Protein 2J42 (pdb70)

Sequence (504 aa):
FTINGLMGYYFENDFFNLNIISPTLDGNLTFSKEDINSILGNKIIKSARWIGLIKPSITGEYILSTNSPNCRVELNGEIFNLSLNTSNTVNLIQGNVYDIRIEQLMSENQLLKNYEGIKLYWETSDIIKEIIPSEVLLKPNYSNTNERDTDRDGIPDEWEINGYTVMNQKAVAWDDKFAANGYKKYVSNPFKPCTANDPYTDFEKVSGQIDPSVSMVARDPMISAYPIVGVQMERLVVSKSESTSHSSTNINTVGAEVSASANYSHTWQNTSTVDDTTSINTAESAYINPNIRYYNTGTAPVYNVTPTTTIVIDKQSVATIKGQESLIGDYLNPGGTYPIIGEPPMALNTMLIPINYNQLKSIDNGGTVMLSTSQFTGNFAKYNSNGNLVTDGNNWGPYLGTIKSTTASLTLSLPDQTTQVAVVAPNFSDKTPRLTLEQALVKAFRLEKKNGKFYFHGMEISKIQVFLDRNTNVDFENQLKNTANKDIMNCIIKRNMNILVKVI

Structure (mmCIF, N/CA/C/O backbone):
data_2J42
#
_entry.id   2J42
#
_cell.length_a   104.400
_cell.length_b   104.400
_cell.length_c   153.200
_cell.angle_alpha   90.00
_cell.angle_beta   90.00
_cell.angle_gamma   90.00
#
_symmetry.space_group_name_H-M   'P 43 21 2'
#
loop_
_atom_site.group_PDB
_atom_site.id
_atom_site.type_symbol
_atom_site.label_atom_id
_atom_site.label_alt_id
_atom_site.label_comp_id
_atom_site.label_asym_id
_atom_site.label_entity_id
_atom_site.label_seq_id
_atom_site.pdbx_PDB_ins_code
_atom_site.Cartn_x
_atom_site.Cartn_y
_atom_site.Cartn_z
_atom_site.occupancy
_atom_site.B_iso_or_equiv
_atom_site.auth_seq_id
_atom_site.auth_comp_id
_atom_site.auth_asym_id
_atom_site.auth_atom_id
_atom_site.pdbx_PDB_model_num
ATOM 1 N N . PHE A 1 18 ? 126.158 78.050 20.195 1.00 37.01 18 PHE A N 1
ATOM 2 C CA . PHE A 1 18 ? 127.204 79.072 20.188 1.00 36.68 18 PHE A CA 1
ATOM 3 C C . PHE A 1 18 ? 128.253 78.794 19.120 1.00 39.81 18 PHE A C 1
ATOM 4 O O . PHE A 1 18 ? 129.122 77.940 19.300 1.00 38.97 18 PHE A O 1
ATOM 12 N N . THR A 1 19 ? 128.156 79.522 18.006 1.00 36.14 19 THR A N 1
ATOM 13 C CA . THR A 1 19 ? 129.085 79.388 16.886 1.00 35.68 19 THR A CA 1
ATOM 14 C C . THR A 1 19 ? 130.523 79.321 17.392 1.00 38.30 19 THR A C 1
ATOM 15 O O . THR A 1 19 ? 131.251 78.365 17.117 1.00 37.55 19 THR A O 1
ATOM 19 N N . ILE A 1 20 ? 130.913 80.343 18.148 1.00 33.95 20 ILE A N 1
ATOM 20 C CA . ILE A 1 20 ? 132.244 80.404 18.732 1.00 33.12 20 ILE A CA 1
ATOM 21 C C . ILE A 1 20 ? 132.348 79.415 19.892 1.00 35.33 20 ILE A C 1
ATOM 22 O O . ILE A 1 20 ? 132.411 79.807 21.056 1.00 34.57 20 ILE A O 1
ATOM 27 N N . ASN A 1 21 ? 132.326 78.128 19.562 1.00 31.08 21 ASN A N 1
ATOM 28 C CA . ASN A 1 21 ? 132.409 77.067 20.561 1.00 30.46 21 ASN A CA 1
ATOM 29 C C . ASN A 1 21 ? 133.343 75.970 20.064 1.00 33.16 21 ASN A C 1
ATOM 30 O O . ASN A 1 21 ? 133.049 75.295 19.078 1.00 32.58 21 ASN A O 1
ATOM 35 N N . GLY A 1 22 ? 134.480 75.819 20.733 1.00 29.09 22 GLY A N 1
ATOM 36 C CA . GLY A 1 22 ? 135.476 74.823 20.353 1.00 28.73 22 GLY A CA 1
ATOM 37 C C . GLY A 1 22 ? 136.850 75.226 20.880 1.00 31.90 22 GLY A C 1
ATOM 38 O O . GLY A 1 22 ? 136.955 76.044 21.791 1.00 31.27 22 GLY A O 1
ATOM 39 N N . LEU A 1 23 ? 137.904 74.654 20.303 1.00 28.29 23 LEU A N 1
ATOM 40 C CA . LEU A 1 23 ? 139.269 74.950 20.733 1.00 28.10 23 LEU A CA 1
ATOM 41 C C . LEU A 1 23 ? 140.012 75.854 19.752 1.00 32.96 23 LEU A C 1
ATOM 42 O O . LEU A 1 23 ? 139.916 75.679 18.538 1.00 33.06 23 LEU A O 1
ATOM 47 N N . MET A 1 24 ? 140.756 76.819 20.285 1.00 29.42 24 MET A N 1
ATOM 48 C CA . MET A 1 24 ? 141.517 77.754 19.466 1.00 29.48 24 MET A CA 1
ATOM 49 C C . MET A 1 24 ? 142.858 77.159 19.065 1.00 34.31 24 MET A C 1
ATOM 50 O O . MET A 1 24 ? 143.622 76.703 19.912 1.00 34.18 24 MET A O 1
ATOM 55 N N . GLY A 1 25 ? 143.143 77.181 17.769 1.00 31.27 25 GLY A N 1
ATOM 56 C CA . GLY A 1 25 ? 144.385 76.623 17.259 1.00 31.23 25 GLY A CA 1
ATOM 57 C C . GLY A 1 25 ? 145.408 77.673 16.843 1.00 35.92 25 GLY A C 1
ATOM 58 O O . GLY A 1 25 ? 145.065 78.828 16.597 1.00 35.07 25 GLY A O 1
ATOM 59 N N . TYR A 1 26 ? 146.665 77.252 16.758 1.00 33.54 26 TYR A N 1
ATOM 60 C CA . TYR A 1 26 ? 147.754 78.120 16.336 1.00 33.81 26 TYR A CA 1
ATOM 61 C C . TYR A 1 26 ? 148.735 77.316 15.493 1.00 39.06 26 TYR A C 1
ATOM 62 O O . TYR A 1 26 ? 149.306 76.336 15.967 1.00 38.53 26 TYR A O 1
ATOM 71 N N . TYR A 1 27 ? 148.916 77.722 14.240 1.00 36.71 27 TYR A N 1
ATOM 72 C CA . TYR A 1 27 ? 149.830 77.021 13.344 1.00 36.99 27 TYR A CA 1
ATOM 73 C C . TYR A 1 27 ? 151.053 77.864 12.975 1.00 41.72 27 TYR A C 1
ATOM 74 O O . TYR A 1 27 ? 150.983 79.094 12.939 1.00 41.26 27 TYR A O 1
ATOM 83 N N . PHE A 1 28 ? 152.179 77.191 12.751 1.00 39.06 28 PHE A N 1
ATOM 84 C CA . PHE A 1 28 ? 153.447 77.862 12.471 1.00 39.13 28 PHE A CA 1
ATOM 85 C C . PHE A 1 28 ? 154.198 77.233 11.299 1.00 44.53 28 PHE A C 1
ATOM 86 O O . PHE A 1 28 ? 154.366 76.016 11.245 1.00 43.97 28 PHE A O 1
ATOM 94 N N . GLU A 1 29 ? 154.694 78.069 10.392 1.00 42.73 29 GLU A N 1
ATOM 95 C CA . GLU A 1 29 ? 155.459 77.574 9.253 1.00 43.11 29 GLU A CA 1
ATOM 96 C C . GLU A 1 29 ? 156.826 77.080 9.711 1.00 47.47 29 GLU A C 1
ATOM 97 O O . GLU A 1 29 ? 157.460 76.258 9.047 1.00 46.98 29 GLU A O 1
ATOM 103 N N . ASN A 1 30 ? 157.279 77.601 10.845 1.00 44.25 30 ASN A N 1
ATOM 104 C CA . ASN A 1 30 ? 158.558 77.200 11.410 1.00 44.26 30 ASN A CA 1
ATOM 105 C C . ASN A 1 30 ? 158.366 75.938 12.252 1.00 48.41 30 ASN A C 1
ATOM 106 O O . ASN A 1 30 ? 157.395 75.817 12.998 1.00 47.97 30 ASN A O 1
ATOM 111 N N . ASP A 1 31 ? 159.276 74.984 12.097 1.00 45.32 31 ASP A N 1
ATOM 112 C CA . ASP A 1 31 ? 159.182 73.705 12.795 1.00 45.37 31 ASP A CA 1
ATOM 113 C C . ASP A 1 31 ? 159.148 73.801 14.321 1.00 48.67 31 ASP A C 1
ATOM 114 O O . ASP A 1 31 ? 159.140 72.774 15.003 1.00 48.40 31 ASP A O 1
ATOM 119 N N . PHE A 1 32 ? 159.129 75.016 14.864 1.00 44.39 32 PHE A N 1
ATOM 120 C CA . PHE A 1 32 ? 159.130 75.179 16.316 1.00 43.80 32 PHE A CA 1
ATOM 121 C C . PHE A 1 32 ? 158.452 76.454 16.819 1.00 46.51 32 PHE A C 1
ATOM 122 O O . PHE A 1 32 ? 159.082 77.290 17.466 1.00 45.94 32 PHE A O 1
ATOM 130 N N . PHE A 1 33 ? 157.154 76.569 16.561 1.00 42.54 33 PHE A N 1
ATOM 131 C CA . PHE A 1 33 ? 156.368 77.716 17.011 1.00 42.12 33 PHE A CA 1
ATOM 132 C C . PHE A 1 33 ? 157.018 79.080 16.731 1.00 46.14 33 PHE A C 1
ATOM 133 O O . PHE A 1 33 ? 157.976 79.470 17.397 1.00 45.66 33 PHE A O 1
ATOM 141 N N . ASN A 1 34 ? 156.459 79.810 15.767 1.00 42.60 34 ASN A N 1
ATOM 142 C CA . ASN A 1 34 ? 156.947 81.139 15.399 1.00 42.35 34 ASN A CA 1
ATOM 143 C C . ASN A 1 34 ? 155.824 81.920 14.708 1.00 45.55 34 ASN A C 1
ATOM 144 O O . ASN A 1 34 ? 156.040 83.005 14.164 1.00 44.70 34 ASN A O 1
ATOM 149 N N . LEU A 1 35 ? 154.628 81.337 14.719 1.00 41.85 35 LEU A N 1
ATOM 150 C CA . LEU A 1 35 ? 153.442 81.940 14.115 1.00 41.49 35 LEU A CA 1
ATOM 151 C C . LEU A 1 35 ? 153.346 81.787 12.597 1.00 45.03 35 LEU A C 1
ATOM 152 O O . LEU A 1 35 ? 154.299 81.366 11.938 1.00 44.59 35 LEU A O 1
ATOM 157 N N . ASN A 1 36 ? 152.176 82.122 12.059 1.00 41.48 36 ASN A N 1
ATOM 158 C CA . ASN A 1 36 ? 151.901 82.025 10.630 1.00 41.20 36 ASN A CA 1
ATOM 159 C C . ASN A 1 36 ? 150.403 82.209 10.387 1.00 45.01 36 ASN A C 1
ATOM 160 O O . ASN A 1 36 ? 149.989 82.957 9.499 1.00 44.51 36 ASN A O 1
ATOM 165 N N . ILE A 1 37 ? 149.598 81.509 11.182 1.00 41.44 37 ILE A N 1
ATOM 166 C CA . ILE A 1 37 ? 148.144 81.571 11.076 1.00 40.99 37 ILE A CA 1
ATOM 167 C C . ILE A 1 37 ? 147.486 81.184 12.403 1.00 44.25 37 ILE A C 1
ATOM 168 O O . ILE A 1 37 ? 148.030 80.387 13.166 1.00 43.61 37 ILE A O 1
ATOM 173 N N . ILE A 1 38 ? 146.310 81.745 12.671 1.00 40.63 38 ILE A N 1
ATOM 174 C CA . ILE A 1 38 ? 145.577 81.452 13.899 1.00 40.41 38 ILE A CA 1
ATOM 175 C C . ILE A 1 38 ? 144.086 81.316 13.610 1.00 44.41 38 ILE A C 1
ATOM 176 O O . ILE A 1 38 ? 143.378 82.311 13.469 1.00 43.70 38 ILE A O 1
ATOM 181 N N . SER A 1 39 ? 143.615 80.076 13.530 1.00 41.08 39 SER A N 1
ATOM 182 C CA . SER A 1 39 ? 142.205 79.805 13.272 1.00 40.79 39 SER A CA 1
ATOM 183 C C . SER A 1 39 ? 141.637 78.844 14.311 1.00 44.08 39 SER A C 1
ATOM 184 O O . SER A 1 39 ? 142.311 77.900 14.729 1.00 43.64 39 SER A O 1
ATOM 187 N N . PRO A 1 40 ? 140.403 79.098 14.732 1.00 40.09 40 PRO A N 1
ATOM 188 C CA . PRO A 1 40 ? 139.749 78.264 15.728 1.00 39.25 40 PRO A CA 1
ATOM 189 C C . PRO A 1 40 ? 139.397 76.906 15.133 1.00 41.92 40 PRO A C 1
ATOM 190 O O . PRO A 1 40 ? 139.520 76.699 13.927 1.00 41.43 40 PRO A O 1
ATOM 194 N N . THR A 1 41 ? 138.955 75.988 15.987 1.00 37.47 41 THR A N 1
ATOM 195 C CA . THR A 1 41 ? 138.554 74.657 15.552 1.00 36.83 41 THR A CA 1
ATOM 196 C C . THR A 1 41 ? 137.186 74.315 16.134 1.00 40.19 41 THR A C 1
ATOM 197 O O . THR A 1 41 ? 136.932 74.528 17.320 1.00 39.52 41 THR A O 1
ATOM 201 N N . LEU A 1 42 ? 136.300 73.812 15.281 1.00 36.62 42 LEU A N 1
ATOM 202 C CA . LEU A 1 42 ? 134.936 73.501 15.687 1.00 36.36 42 LEU A CA 1
ATOM 203 C C . LEU A 1 42 ? 134.827 72.508 16.838 1.00 39.82 42 LEU A C 1
ATOM 204 O O . LEU A 1 42 ? 133.911 72.602 17.659 1.00 39.62 42 LEU A O 1
ATOM 209 N N . ASP A 1 43 ? 135.754 71.556 16.906 1.00 35.53 43 ASP A N 1
ATOM 210 C CA . ASP A 1 43 ? 135.706 70.558 17.966 1.00 34.92 43 ASP A CA 1
ATOM 211 C C . ASP A 1 43 ? 136.959 69.689 18.089 1.00 38.18 43 ASP A C 1
ATOM 212 O O . ASP A 1 43 ? 138.068 70.198 18.263 1.00 37.54 43 ASP A O 1
ATOM 217 N N . GLY A 1 44 ? 136.758 68.376 18.007 1.00 34.76 44 GLY A N 1
ATOM 218 C CA . GLY A 1 44 ? 137.846 67.413 18.124 1.00 34.69 44 GLY A CA 1
ATOM 219 C C . GLY A 1 44 ? 138.631 67.279 16.826 1.00 39.61 44 GLY A C 1
ATOM 220 O O . GLY A 1 44 ? 139.713 66.699 16.804 1.00 39.14 44 GLY A O 1
ATOM 221 N N . ASN A 1 45 ? 138.075 67.809 15.743 1.00 37.30 45 ASN A N 1
ATOM 222 C CA . ASN A 1 45 ? 138.752 67.756 14.457 1.00 37.69 45 ASN A CA 1
ATOM 223 C C . ASN A 1 45 ? 139.483 69.063 14.183 1.00 42.89 45 ASN A C 1
ATOM 224 O O . ASN A 1 45 ? 138.937 69.979 13.568 1.00 42.21 45 ASN A O 1
ATOM 229 N N . LEU A 1 46 ? 140.717 69.145 14.666 1.00 40.83 46 LEU A N 1
ATOM 230 C CA . LEU A 1 46 ? 141.542 70.328 14.475 1.00 41.28 46 LEU A CA 1
ATOM 231 C C . LEU A 1 46 ? 142.139 70.324 13.075 1.00 47.56 46 LEU A C 1
ATOM 232 O O . LEU A 1 46 ? 143.355 70.222 12.908 1.00 47.22 46 LEU A O 1
ATOM 237 N N . THR A 1 47 ? 141.275 70.431 12.070 1.00 45.97 47 THR A N 1
ATOM 238 C CA . THR A 1 47 ? 141.718 70.415 10.683 1.00 46.61 47 THR A CA 1
ATOM 239 C C . THR A 1 47 ? 141.791 71.806 10.069 1.00 52.99 47 THR A C 1
ATOM 240 O O . THR A 1 47 ? 141.362 72.796 10.666 1.00 52.72 47 THR A O 1
ATOM 244 N N . PHE A 1 48 ? 142.339 71.860 8.860 1.00 51.32 48 PHE A N 1
ATOM 245 C CA . PHE A 1 48 ? 142.480 73.103 8.114 1.00 51.89 48 PHE A CA 1
ATOM 246 C C . PHE A 1 48 ? 142.647 72.751 6.640 1.00 56.87 48 PHE A C 1
ATOM 247 O O . PHE A 1 48 ? 143.761 72.741 6.113 1.00 56.44 48 PHE A O 1
ATOM 255 N N . SER A 1 49 ? 141.530 72.424 5.996 1.00 54.11 49 SER A N 1
ATOM 256 C CA . SER A 1 49 ? 141.510 72.018 4.592 1.00 54.05 49 SER A CA 1
ATOM 257 C C . SER A 1 49 ? 142.401 72.867 3.690 1.00 58.61 49 SER A C 1
ATOM 258 O O . SER A 1 49 ? 142.539 74.074 3.891 1.00 58.19 49 SER A O 1
ATOM 261 N N . LYS A 1 50 ? 142.989 72.222 2.686 1.00 55.89 50 LYS A N 1
ATOM 262 C CA . LYS A 1 50 ? 143.862 72.907 1.739 1.00 55.90 50 LYS A CA 1
ATOM 263 C C . LYS A 1 50 ? 143.090 73.874 0.847 1.00 59.98 50 LYS A C 1
ATOM 264 O O . LYS A 1 50 ? 143.684 74.648 0.097 1.00 59.35 50 LYS A O 1
ATOM 270 N N . GLU A 1 51 ? 141.764 73.827 0.935 1.00 57.07 51 GLU A N 1
ATOM 271 C CA . GLU A 1 51 ? 140.915 74.715 0.149 1.00 56.92 51 GLU A CA 1
ATOM 272 C C . GLU A 1 51 ? 140.720 76.038 0.884 1.00 60.54 51 GLU A C 1
ATOM 273 O O . GLU A 1 51 ? 139.992 76.917 0.423 1.00 60.06 51 GLU A O 1
ATOM 279 N N . ASP A 1 52 ? 141.383 76.172 2.028 1.00 57.04 52 ASP A N 1
ATOM 280 C CA . ASP A 1 52 ? 141.296 77.383 2.836 1.00 56.70 52 ASP A CA 1
ATOM 281 C C . ASP A 1 52 ? 142.671 78.027 2.975 1.00 60.26 52 ASP A C 1
ATOM 282 O O . ASP A 1 52 ? 142.903 78.828 3.880 1.00 59.89 52 ASP A O 1
ATOM 287 N N . ILE A 1 53 ? 143.581 77.663 2.076 1.00 56.63 53 ILE A N 1
ATOM 288 C CA . ILE A 1 53 ? 144.936 78.204 2.085 1.00 56.17 53 ILE A CA 1
ATOM 289 C C . ILE A 1 53 ? 145.368 78.668 0.698 1.00 59.71 53 ILE A C 1
ATOM 290 O O . ILE A 1 53 ? 146.557 78.844 0.434 1.00 59.24 53 ILE A O 1
ATOM 295 N N . ASN A 1 54 ? 144.395 78.859 -0.187 1.00 56.01 54 ASN A N 1
ATOM 296 C CA . ASN A 1 54 ? 144.678 79.307 -1.544 1.00 55.66 54 ASN A CA 1
ATOM 297 C C . ASN A 1 54 ? 145.018 80.792 -1.564 1.00 59.30 54 ASN A C 1
ATOM 298 O O . ASN A 1 54 ? 144.841 81.464 -2.579 1.00 58.73 54 ASN A O 1
ATOM 303 N N . SER A 1 55 ? 145.511 81.295 -0.436 1.00 55.57 55 SER A N 1
ATOM 304 C CA . SER A 1 55 ? 145.892 82.698 -0.319 1.00 55.21 55 SER A CA 1
ATOM 305 C C . SER A 1 55 ? 147.322 82.811 0.190 1.00 59.27 55 SER A C 1
ATOM 306 O O . SER A 1 55 ? 147.916 83.890 0.179 1.00 58.78 55 SER A O 1
ATOM 309 N N . ILE A 1 56 ? 147.860 81.685 0.647 1.00 56.03 56 ILE A N 1
ATOM 310 C CA . ILE A 1 56 ? 149.222 81.635 1.142 1.00 55.75 56 ILE A CA 1
ATOM 311 C C . ILE A 1 56 ? 150.104 81.052 0.050 1.00 58.84 56 ILE A C 1
ATOM 312 O O . ILE A 1 56 ? 149.761 80.044 -0.577 1.00 58.17 56 ILE A O 1
ATOM 317 N N . LEU A 1 57 ? 151.252 81.688 -0.164 1.00 54.91 57 LEU A N 1
ATOM 318 C CA . LEU A 1 57 ? 152.212 81.240 -1.171 1.00 54.64 57 LEU A CA 1
ATOM 319 C C . LEU A 1 57 ? 152.600 79.756 -0.987 1.00 58.52 57 LEU A C 1
ATOM 320 O O . LEU A 1 57 ? 151.769 78.948 -0.581 1.00 57.95 57 LEU A O 1
ATOM 325 N N . GLY A 1 58 ? 153.849 79.405 -1.275 1.00 55.21 58 GLY A N 1
ATOM 326 C CA . GLY A 1 58 ? 154.309 78.023 -1.109 1.00 55.16 58 GLY A CA 1
ATOM 327 C C . GLY A 1 58 ? 154.079 77.583 0.356 1.00 59.06 58 GLY A C 1
ATOM 328 O O . GLY A 1 58 ? 153.800 76.404 0.657 1.00 58.71 58 GLY A O 1
ATOM 329 N N . ASN A 1 59 ? 154.245 78.546 1.273 1.00 55.24 59 ASN A N 1
ATOM 330 C CA . ASN A 1 59 ? 154.210 78.200 2.682 1.00 54.85 59 ASN A CA 1
ATOM 331 C C . ASN A 1 59 ? 152.874 77.687 3.201 1.00 58.09 59 ASN A C 1
ATOM 332 O O . ASN A 1 59 ? 152.426 78.053 4.286 1.00 57.69 59 ASN A O 1
ATOM 337 N N . LYS A 1 60 ? 152.258 76.797 2.424 1.00 54.31 60 LYS A N 1
ATOM 338 C CA . LYS A 1 60 ? 151.006 76.150 2.831 1.00 53.80 60 LYS A CA 1
ATOM 339 C C . LYS A 1 60 ? 151.357 74.919 3.664 1.00 56.77 60 LYS A C 1
ATOM 340 O O . LYS A 1 60 ? 150.626 74.537 4.576 1.00 56.38 60 LYS A O 1
ATOM 346 N N . ILE A 1 61 ? 152.494 74.312 3.337 1.00 52.72 61 ILE A N 1
ATOM 347 C CA . ILE A 1 61 ? 152.959 73.130 4.042 1.00 52.00 61 ILE A CA 1
ATOM 348 C C . ILE A 1 61 ? 153.164 73.409 5.521 1.00 54.22 61 ILE A C 1
ATOM 349 O O . ILE A 1 61 ? 154.298 73.505 5.989 1.00 53.79 61 ILE A O 1
ATOM 354 N N . ILE A 1 62 ? 152.061 73.535 6.250 1.00 49.71 62 ILE A N 1
ATOM 355 C CA . ILE A 1 62 ? 152.107 73.784 7.685 1.00 48.95 62 ILE A CA 1
ATOM 356 C C . ILE A 1 62 ? 153.031 72.777 8.362 1.00 51.70 62 ILE A C 1
ATOM 357 O O . ILE A 1 62 ? 152.991 71.583 8.061 1.00 51.25 62 ILE A O 1
ATOM 362 N N . LYS A 1 63 ? 153.841 73.261 9.300 1.00 47.15 63 LYS A N 1
ATOM 363 C CA . LYS A 1 63 ? 154.800 72.409 10.000 1.00 46.38 63 LYS A CA 1
ATOM 364 C C . LYS A 1 63 ? 154.355 71.958 11.392 1.00 48.36 63 LYS A C 1
ATOM 365 O O . LYS A 1 63 ? 154.130 70.769 11.621 1.00 47.80 63 LYS A O 1
ATOM 371 N N . SER A 1 64 ? 154.260 72.903 12.322 1.00 43.29 64 SER A N 1
ATOM 372 C CA . SER A 1 64 ? 153.859 72.591 13.688 1.00 42.20 64 SER A CA 1
ATOM 373 C C . SER A 1 64 ? 152.489 73.170 14.016 1.00 44.28 64 SER A C 1
ATOM 374 O O . SER A 1 64 ? 151.785 73.658 13.133 1.00 43.99 64 SER A O 1
ATOM 377 N N . ALA A 1 65 ? 152.111 73.100 15.288 1.00 39.48 65 ALA A N 1
ATOM 378 C CA . ALA A 1 65 ? 150.821 73.606 15.740 1.00 38.70 65 ALA A CA 1
ATOM 379 C C . ALA A 1 65 ? 150.728 73.566 17.263 1.00 41.17 65 ALA A C 1
ATOM 380 O O . ALA A 1 65 ? 151.533 72.915 17.924 1.00 40.61 65 ALA A O 1
ATOM 382 N N . ARG A 1 66 ? 149.741 74.262 17.817 1.00 37.30 66 ARG A N 1
ATOM 383 C CA . ARG A 1 66 ? 149.553 74.296 19.264 1.00 36.88 66 ARG A CA 1
ATOM 384 C C . ARG A 1 66 ? 148.144 74.747 19.632 1.00 40.78 66 ARG A C 1
ATOM 385 O O . ARG A 1 66 ? 147.854 75.943 19.648 1.00 40.57 66 ARG A O 1
ATOM 393 N N . TRP A 1 67 ? 147.273 73.788 19.935 1.00 36.98 67 TRP A N 1
ATOM 394 C CA . TRP A 1 67 ? 145.896 74.101 20.296 1.00 36.60 67 TRP A CA 1
ATOM 395 C C . TRP A 1 67 ? 145.679 74.200 21.797 1.00 39.02 67 TRP A C 1
ATOM 396 O O . TRP A 1 67 ? 145.844 73.228 22.531 1.00 38.35 67 TRP A O 1
ATOM 407 N N . ILE A 1 68 ? 145.290 75.390 22.237 1.00 34.64 68 ILE A N 1
ATOM 408 C CA . ILE A 1 68 ? 145.023 75.652 23.642 1.00 33.75 68 ILE A CA 1
ATOM 409 C C . ILE A 1 68 ? 143.535 75.922 23.802 1.00 36.08 68 ILE A C 1
ATOM 410 O O . ILE A 1 68 ? 142.829 76.142 22.822 1.00 35.52 68 ILE A O 1
ATOM 415 N N . GLY A 1 69 ? 143.056 75.883 25.038 1.00 31.80 69 GLY A N 1
ATOM 416 C CA . GLY A 1 69 ? 141.646 76.125 25.303 1.00 31.10 69 GLY A CA 1
ATOM 417 C C . GLY A 1 69 ? 141.226 75.474 26.609 1.00 33.61 69 GLY A C 1
ATOM 418 O O . GLY A 1 69 ? 142.069 75.104 27.425 1.00 32.97 69 GLY A O 1
ATOM 419 N N . LEU A 1 70 ? 139.918 75.336 26.800 1.00 29.56 70 LEU A N 1
ATOM 420 C CA . LEU A 1 70 ? 139.382 74.724 28.010 1.00 29.09 70 LEU A CA 1
ATOM 421 C C . LEU A 1 70 ? 138.656 73.423 27.684 1.00 32.94 70 LEU A C 1
ATOM 422 O O . LEU A 1 70 ? 138.667 72.959 26.543 1.00 32.12 70 LEU A O 1
ATOM 427 N N . ILE A 1 71 ? 138.019 72.847 28.697 1.00 30.06 71 ILE A N 1
ATOM 428 C CA . ILE A 1 71 ? 137.266 71.611 28.527 1.00 29.68 71 ILE A CA 1
ATOM 429 C C . ILE A 1 71 ? 136.373 71.368 29.730 1.00 32.58 71 ILE A C 1
ATOM 430 O O . ILE A 1 71 ? 136.835 71.405 30.869 1.00 31.97 71 ILE A O 1
ATOM 435 N N . LYS A 1 72 ? 135.096 71.112 29.467 1.00 28.62 72 LYS A N 1
ATOM 436 C CA . LYS A 1 72 ? 134.127 70.861 30.525 1.00 28.49 72 LYS A CA 1
ATOM 437 C C . LYS A 1 72 ? 133.299 69.621 30.211 1.00 33.40 72 LYS A C 1
ATOM 438 O O . LYS A 1 72 ? 132.298 69.705 29.501 1.00 32.95 72 LYS A O 1
ATOM 444 N N . PRO A 1 73 ? 133.696 68.479 30.762 1.00 30.68 73 PRO A N 1
ATOM 445 C CA . PRO A 1 73 ? 132.971 67.234 30.545 1.00 30.39 73 PRO A CA 1
ATOM 446 C C . PRO A 1 73 ? 131.516 67.359 30.981 1.00 34.35 73 PRO A C 1
ATOM 447 O O . PRO A 1 73 ? 131.042 68.449 31.298 1.00 33.99 73 PRO A O 1
ATOM 451 N N . SER A 1 74 ? 130.804 66.237 30.998 1.00 30.85 74 SER A N 1
ATOM 452 C CA . SER A 1 74 ? 129.408 66.234 31.413 1.00 30.53 74 SER A CA 1
ATOM 453 C C . SER A 1 74 ? 129.171 65.176 32.483 1.00 34.34 74 SER A C 1
ATOM 454 O O . SER A 1 74 ? 128.033 64.936 32.891 1.00 34.34 74 SER A O 1
ATOM 457 N N . ILE A 1 75 ? 130.255 64.547 32.930 1.00 30.54 75 ILE A N 1
ATOM 458 C CA . ILE A 1 75 ? 130.176 63.509 33.949 1.00 30.02 75 ILE A CA 1
ATOM 459 C C . ILE A 1 75 ? 131.561 63.074 34.421 1.00 32.17 75 ILE A C 1
ATOM 460 O O . ILE A 1 75 ? 132.443 62.791 33.611 1.00 31.38 75 ILE A O 1
ATOM 465 N N . THR A 1 76 ? 131.741 63.017 35.738 1.00 28.02 76 THR A N 1
ATOM 466 C CA . THR A 1 76 ? 133.020 62.626 36.324 1.00 27.64 76 THR A CA 1
ATOM 467 C C . THR A 1 76 ? 133.441 61.243 35.846 1.00 30.81 76 THR A C 1
ATOM 468 O O . THR A 1 76 ? 132.824 60.245 36.214 1.00 30.64 76 THR A O 1
ATOM 472 N N . GLY A 1 77 ? 134.496 61.177 35.040 1.00 26.55 77 GLY A N 1
ATOM 473 C CA . GLY A 1 77 ? 134.966 59.892 34.531 1.00 26.12 77 GLY A CA 1
ATOM 474 C C . GLY A 1 77 ? 136.425 59.912 34.086 1.00 29.27 77 GLY A C 1
ATOM 475 O O . GLY A 1 77 ? 137.010 60.975 33.887 1.00 29.00 77 GLY A O 1
ATOM 476 N N . GLU A 1 78 ? 137.004 58.725 33.921 1.00 25.08 78 GLU A N 1
ATOM 477 C CA . GLU A 1 78 ? 138.391 58.597 33.486 1.00 24.52 78 GLU A CA 1
ATOM 478 C C . GLU A 1 78 ? 138.486 58.703 31.967 1.00 28.18 78 GLU A C 1
ATOM 479 O O . GLU A 1 78 ? 138.173 57.755 31.251 1.00 27.89 78 GLU A O 1
ATOM 485 N N . TYR A 1 79 ? 138.916 59.865 31.486 1.00 24.49 79 TYR A N 1
ATOM 486 C CA . TYR A 1 79 ? 139.025 60.111 30.054 1.00 24.11 79 TYR A CA 1
ATOM 487 C C . TYR A 1 79 ? 140.428 59.822 29.524 1.00 28.15 79 TYR A C 1
ATOM 488 O O . TYR A 1 79 ? 141.419 60.018 30.227 1.00 27.74 79 TYR A O 1
ATOM 497 N N . ILE A 1 80 ? 140.503 59.390 28.267 1.00 24.81 80 ILE A N 1
ATOM 498 C CA . ILE A 1 80 ? 141.781 59.114 27.614 1.00 24.36 80 ILE A CA 1
ATOM 499 C C . ILE A 1 80 ? 141.890 59.901 26.310 1.00 27.71 80 ILE A C 1
ATOM 500 O O . ILE A 1 80 ? 141.182 59.613 25.342 1.00 26.85 80 ILE A O 1
ATOM 505 N N . LEU A 1 81 ? 142.776 60.892 26.280 1.00 24.23 81 LEU A N 1
ATOM 506 C CA . LEU A 1 81 ? 142.962 61.705 25.083 1.00 24.07 81 LEU A CA 1
ATOM 507 C C . LEU A 1 81 ? 143.969 61.061 24.133 1.00 27.70 81 LEU A C 1
ATOM 508 O O . LEU A 1 81 ? 145.030 60.609 24.558 1.00 26.92 81 LEU A O 1
ATOM 513 N N . SER A 1 82 ? 143.622 61.001 22.851 1.00 24.55 82 SER A N 1
ATOM 514 C CA . SER A 1 82 ? 144.498 60.404 21.851 1.00 24.36 82 SER A CA 1
ATOM 515 C C . SER A 1 82 ? 144.223 60.955 20.454 1.00 28.34 82 SER A C 1
ATOM 516 O O . SER A 1 82 ? 143.199 61.598 20.219 1.00 28.02 82 SER A O 1
ATOM 519 N N . THR A 1 83 ? 145.149 60.698 19.536 1.00 24.91 83 THR A N 1
ATOM 520 C CA . THR A 1 83 ? 145.014 61.125 18.144 1.00 24.90 83 THR A CA 1
ATOM 521 C C . THR A 1 83 ? 145.607 60.043 17.252 1.00 29.96 83 THR A C 1
ATOM 522 O O . THR A 1 83 ? 146.391 59.216 17.722 1.00 29.49 83 THR A O 1
ATOM 526 N N . ASN A 1 84 ? 145.210 60.037 15.981 1.00 27.10 84 ASN A N 1
ATOM 527 C CA . ASN A 1 84 ? 145.690 59.050 15.014 1.00 27.00 84 ASN A CA 1
ATOM 528 C C . ASN A 1 84 ? 147.193 58.869 15.160 1.00 30.54 84 ASN A C 1
ATOM 529 O O . ASN A 1 84 ? 147.654 57.934 15.813 1.00 30.17 84 ASN A O 1
ATOM 534 N N . SER A 1 85 ? 147.950 59.799 14.599 1.00 26.85 85 SER A N 1
ATOM 535 C CA . SER A 1 85 ? 149.393 59.762 14.744 1.00 26.69 85 SER A CA 1
ATOM 536 C C . SER A 1 85 ? 150.068 61.143 14.804 1.00 30.77 85 SER A C 1
ATOM 537 O O . SER A 1 85 ? 149.620 62.013 15.556 1.00 30.34 85 SER A O 1
ATOM 540 N N . PRO A 1 86 ? 151.214 61.294 14.148 1.00 27.53 86 PRO A N 1
ATOM 541 C CA . PRO A 1 86 ? 152.026 62.495 14.221 1.00 26.86 86 PRO A CA 1
ATOM 542 C C . PRO A 1 86 ? 152.417 62.757 15.674 1.00 29.02 86 PRO A C 1
ATOM 543 O O . PRO A 1 86 ? 151.603 62.617 16.587 1.00 28.57 86 PRO A O 1
ATOM 547 N N . ASN A 1 87 ? 153.665 63.151 15.880 1.00 24.19 87 ASN A N 1
ATOM 548 C CA . ASN A 1 87 ? 154.170 63.440 17.216 1.00 23.34 87 ASN A CA 1
ATOM 549 C C . ASN A 1 87 ? 153.425 64.604 17.860 1.00 26.51 87 ASN A C 1
ATOM 550 O O . ASN A 1 87 ? 153.360 65.694 17.295 1.00 25.52 87 ASN A O 1
ATOM 555 N N . CYS A 1 88 ? 152.884 64.377 19.055 1.00 23.23 88 CYS A N 1
ATOM 556 C CA . CYS A 1 88 ? 152.140 65.417 19.765 1.00 22.66 88 CYS A CA 1
ATOM 557 C C . CYS A 1 88 ? 152.094 65.162 21.270 1.00 26.21 88 CYS A C 1
ATOM 558 O O . CYS A 1 88 ? 152.145 64.014 21.713 1.00 25.69 88 CYS 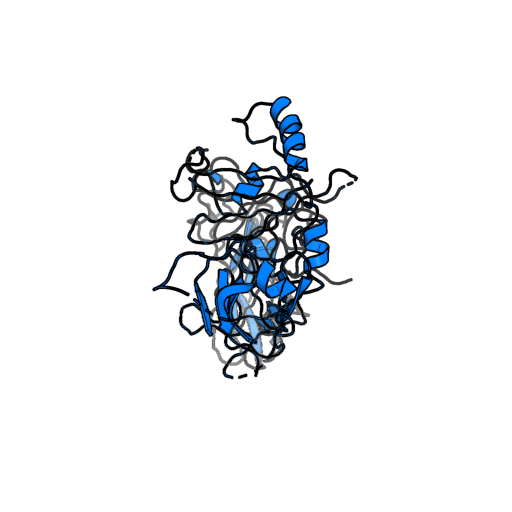A O 1
ATOM 561 N N . ARG A 1 89 ? 151.971 66.235 22.048 1.00 22.87 89 ARG A N 1
ATOM 562 C CA . ARG A 1 89 ? 151.892 66.130 23.502 1.00 22.76 89 ARG A CA 1
ATOM 563 C C . ARG A 1 89 ? 150.614 66.789 24.014 1.00 25.61 89 ARG A C 1
ATOM 564 O O . ARG A 1 89 ? 149.970 67.547 23.291 1.00 24.81 89 ARG A O 1
ATOM 572 N N . VAL A 1 90 ? 150.234 66.481 25.250 1.00 22.23 90 VAL A N 1
ATOM 573 C CA . VAL A 1 90 ? 149.037 67.065 25.849 1.00 22.11 90 VAL A CA 1
ATOM 574 C C . VAL A 1 90 ? 149.288 67.490 27.292 1.00 26.17 90 VAL A C 1
ATOM 575 O O . VAL A 1 90 ? 149.919 66.764 28.062 1.00 25.89 90 VAL A O 1
ATOM 579 N N . GLU A 1 91 ? 148.802 68.675 27.649 1.00 22.65 91 GLU A N 1
ATOM 580 C CA . GLU A 1 91 ? 148.974 69.200 29.001 1.00 22.48 91 GLU A CA 1
ATOM 581 C C . GLU A 1 91 ? 147.627 69.353 29.702 1.00 26.80 91 GLU A C 1
ATOM 582 O O . GLU A 1 91 ? 147.124 70.466 29.861 1.00 26.23 91 GLU A O 1
ATOM 588 N N . LEU A 1 92 ? 147.055 68.230 30.126 1.00 23.76 92 LEU A N 1
ATOM 589 C CA . LEU A 1 92 ? 145.756 68.229 30.788 1.00 23.82 92 LEU A CA 1
ATOM 590 C C . LEU A 1 92 ? 145.824 68.447 32.296 1.00 28.78 92 LEU A C 1
ATOM 591 O O . LEU A 1 92 ? 145.247 67.687 33.073 1.00 28.44 92 LEU A O 1
ATOM 596 N N . ASN A 1 93 ? 146.503 69.513 32.698 1.00 26.00 93 ASN A N 1
ATOM 597 C CA . ASN A 1 93 ? 146.614 69.863 34.107 1.00 26.24 93 ASN A CA 1
ATOM 598 C C . ASN A 1 93 ? 147.245 68.763 34.956 1.00 29.92 93 ASN A C 1
ATOM 599 O O . ASN A 1 93 ? 146.558 68.095 35.730 1.00 29.32 93 ASN A O 1
ATOM 604 N N . GLY A 1 94 ? 148.555 68.589 34.810 1.00 26.29 94 GLY A N 1
ATOM 605 C CA . GLY A 1 94 ? 149.292 67.610 35.601 1.00 26.26 94 GLY A CA 1
ATOM 606 C C . GLY A 1 94 ? 149.936 66.476 34.804 1.00 30.61 94 GLY A C 1
ATOM 607 O O . GLY A 1 94 ? 150.865 65.830 35.288 1.00 30.09 94 GLY A O 1
ATOM 608 N N . GLU A 1 95 ? 149.438 66.216 33.599 1.00 27.60 95 GLU A N 1
ATOM 609 C CA . GLU A 1 95 ? 149.967 65.113 32.805 1.00 27.38 95 GLU A CA 1
ATOM 610 C C . GLU A 1 95 ? 150.307 65.438 31.355 1.00 31.66 95 GLU A C 1
ATOM 611 O O . GLU A 1 95 ? 149.691 66.303 30.734 1.00 30.96 95 GLU A O 1
ATOM 617 N N . ILE A 1 96 ? 151.284 64.711 30.821 1.00 28.92 96 ILE A N 1
ATOM 618 C CA . ILE A 1 96 ? 151.694 64.830 29.426 1.00 29.03 96 ILE A CA 1
ATOM 619 C C . ILE A 1 96 ? 151.134 63.624 28.698 1.00 33.09 96 ILE A C 1
ATOM 620 O O . ILE A 1 96 ? 150.992 62.560 29.296 1.00 32.87 96 ILE A O 1
ATOM 625 N N . PHE A 1 97 ? 150.808 63.770 27.418 1.00 29.89 97 PHE A N 1
ATOM 626 C CA . PHE A 1 97 ? 150.204 62.660 26.686 1.00 29.91 97 PHE A CA 1
ATOM 627 C C . PHE A 1 97 ? 150.297 62.754 25.163 1.00 33.42 97 PHE A C 1
ATOM 628 O O . PHE A 1 97 ? 151.163 63.431 24.605 1.00 32.82 97 PHE A O 1
ATOM 636 N N . ASN A 1 98 ? 149.398 62.022 24.510 1.00 29.50 98 ASN A N 1
ATOM 637 C CA . ASN A 1 98 ? 149.282 61.989 23.060 1.00 29.24 98 ASN A CA 1
ATOM 638 C C . ASN A 1 98 ? 150.230 61.079 22.287 1.00 33.31 98 ASN A C 1
ATOM 639 O O . ASN A 1 98 ? 150.057 59.864 22.280 1.00 33.07 98 ASN A O 1
ATOM 644 N N . LEU A 1 99 ? 151.216 61.663 21.615 1.00 30.02 99 LEU A N 1
ATOM 645 C CA . LEU A 1 99 ? 152.129 60.866 20.801 1.00 29.64 99 LEU A CA 1
ATOM 646 C C . LEU A 1 99 ? 151.325 60.041 19.796 1.00 32.24 99 LEU A C 1
ATOM 647 O O . LEU A 1 99 ? 150.971 60.536 18.730 1.00 31.49 99 LEU A O 1
ATOM 652 N N . SER A 1 100 ? 151.007 58.799 20.150 1.00 28.30 100 SER A N 1
ATOM 653 C CA . SER A 1 100 ? 150.213 57.940 19.269 1.00 27.82 100 SER A CA 1
ATOM 654 C C . SER A 1 100 ? 149.655 56.717 19.995 1.00 31.15 100 SER A C 1
ATOM 655 O O . SER A 1 100 ? 148.691 56.097 19.545 1.00 30.48 100 SER A O 1
ATOM 658 N N . LEU A 1 101 ? 150.286 56.371 21.111 1.00 27.79 101 LEU A N 1
ATOM 659 C CA . LEU A 1 101 ? 149.920 55.197 21.899 1.00 27.56 101 LEU A CA 1
ATOM 660 C C . LEU A 1 101 ? 148.434 54.999 22.172 1.00 31.49 101 LEU A C 1
ATOM 661 O O . LEU A 1 101 ? 147.670 55.955 22.293 1.00 30.91 101 LEU A O 1
ATOM 666 N N . ASN A 1 102 ? 148.055 53.729 22.303 1.00 28.53 102 ASN A N 1
ATOM 667 C CA . ASN A 1 102 ? 146.676 53.310 22.547 1.00 28.43 102 ASN A CA 1
ATOM 668 C C . ASN A 1 102 ? 146.413 53.093 24.036 1.00 32.24 102 ASN A C 1
ATOM 669 O O . ASN A 1 102 ? 145.270 52.928 24.461 1.00 31.82 102 ASN A O 1
ATOM 674 N N . THR A 1 103 ? 147.478 53.081 24.829 1.00 28.89 103 THR A N 1
ATOM 675 C CA . THR A 1 103 ? 147.350 52.856 26.264 1.00 28.77 103 THR A CA 1
ATOM 676 C C . THR A 1 103 ? 147.107 54.141 27.057 1.00 32.63 103 THR A C 1
ATOM 677 O O . THR A 1 103 ? 146.002 54.374 27.550 1.00 31.93 103 THR A O 1
ATOM 681 N N . SER A 1 104 ? 148.144 54.965 27.182 1.00 29.10 104 SER A N 1
ATOM 682 C CA . SER A 1 104 ? 148.047 56.217 27.929 1.00 28.74 104 SER A CA 1
ATOM 683 C C . SER A 1 104 ? 147.974 55.946 29.433 1.00 32.55 104 SER A C 1
ATOM 684 O O . SER A 1 104 ? 147.898 54.793 29.859 1.00 32.03 104 SER A O 1
ATOM 687 N N . ASN A 1 105 ? 148.016 57.012 30.227 1.00 28.91 105 ASN A N 1
ATOM 688 C CA . ASN A 1 105 ? 147.959 56.901 31.683 1.00 28.56 105 ASN A CA 1
ATOM 689 C C . ASN A 1 105 ? 146.667 57.515 32.208 1.00 31.23 105 ASN A C 1
ATOM 690 O O . ASN A 1 105 ? 146.504 57.726 33.411 1.00 30.97 105 ASN A O 1
ATOM 695 N N . THR A 1 106 ? 145.745 57.789 31.287 1.00 26.49 106 THR A N 1
ATOM 696 C CA . THR A 1 106 ? 144.441 58.348 31.622 1.00 25.39 106 THR A CA 1
ATOM 697 C C . THR A 1 106 ? 144.511 59.716 32.294 1.00 28.48 106 THR A C 1
ATOM 698 O O . THR A 1 106 ? 145.575 60.333 32.372 1.00 27.89 106 THR A O 1
ATOM 702 N N . VAL A 1 107 ? 143.363 60.184 32.773 1.00 24.49 107 VAL A N 1
ATOM 703 C CA . VAL A 1 107 ? 143.271 61.473 33.450 1.00 23.94 107 VAL A CA 1
ATOM 704 C C . VAL A 1 107 ? 141.833 61.751 33.885 1.00 26.78 107 VAL A C 1
ATOM 705 O O . VAL A 1 107 ? 140.910 61.728 33.075 1.00 26.31 107 VAL A O 1
ATOM 709 N N . ASN A 1 108 ? 141.655 61.989 35.179 1.00 22.76 108 ASN A N 1
ATOM 710 C CA . ASN A 1 108 ? 140.336 62.234 35.750 1.00 22.22 108 ASN A CA 1
ATOM 711 C C . ASN A 1 108 ? 139.776 63.607 35.387 1.00 25.00 108 ASN A C 1
ATOM 712 O O . ASN A 1 108 ? 140.471 64.621 35.467 1.00 24.65 108 ASN A O 1
ATOM 717 N N . LEU A 1 109 ? 138.511 63.626 34.984 1.00 20.61 109 LEU A N 1
ATOM 718 C CA . LEU A 1 109 ? 137.831 64.862 34.631 1.00 19.92 109 LEU A CA 1
ATOM 719 C C . LEU A 1 109 ? 136.431 64.809 35.219 1.00 22.62 109 LEU A C 1
ATOM 720 O O . LEU A 1 109 ? 135.788 63.759 35.208 1.00 22.03 109 LEU A O 1
ATOM 725 N N . ILE A 1 110 ? 135.993 65.921 35.798 1.00 18.82 110 ILE A N 1
ATOM 726 C CA . ILE A 1 110 ? 134.706 65.967 36.475 1.00 18.25 110 ILE A CA 1
ATOM 727 C C . ILE A 1 110 ? 133.715 66.933 35.842 1.00 22.45 110 ILE A C 1
ATOM 728 O O . ILE A 1 110 ? 134.103 67.929 35.241 1.00 22.05 110 ILE A O 1
ATOM 733 N N . GLN A 1 111 ? 132.430 66.638 36.000 1.00 19.52 111 GLN A N 1
ATOM 734 C CA . GLN A 1 111 ? 131.379 67.497 35.466 1.00 19.31 111 GLN A CA 1
ATOM 735 C C . GLN A 1 111 ? 131.329 68.781 36.274 1.00 23.53 111 GLN A C 1
ATOM 736 O O . GLN A 1 111 ? 131.363 68.752 37.505 1.00 22.94 111 GLN A O 1
ATOM 742 N N . GLY A 1 112 ? 131.230 69.904 35.576 1.00 20.69 112 GLY A N 1
ATOM 743 C CA . GLY A 1 112 ? 131.154 71.199 36.240 1.00 20.91 112 GLY A CA 1
ATOM 744 C C . GLY A 1 112 ? 132.525 71.846 36.351 1.00 25.51 112 GLY A C 1
ATOM 745 O O . GLY A 1 112 ? 132.638 73.013 36.716 1.00 25.24 112 GLY A O 1
ATOM 746 N N . ASN A 1 113 ? 133.560 71.077 36.026 1.00 22.39 113 ASN A N 1
ATOM 747 C CA . ASN A 1 113 ? 134.929 71.572 36.076 1.00 22.27 113 ASN A CA 1
ATOM 748 C C . ASN A 1 113 ? 135.515 71.692 34.669 1.00 27.16 113 ASN A C 1
ATOM 749 O O . ASN A 1 113 ? 135.333 70.809 33.833 1.00 26.46 113 ASN A O 1
ATOM 754 N N . VAL A 1 114 ? 136.200 72.802 34.412 1.00 24.64 114 VAL A N 1
ATOM 755 C CA . VAL A 1 114 ? 136.845 73.038 33.126 1.00 24.69 114 VAL A CA 1
ATOM 756 C C . VAL A 1 114 ? 138.363 72.932 33.315 1.00 28.30 114 VAL A C 1
ATOM 757 O O . VAL A 1 114 ? 138.866 73.118 34.424 1.00 27.72 114 VAL A O 1
ATOM 761 N N . TYR A 1 115 ? 139.092 72.618 32.247 1.00 25.07 115 TYR A N 1
ATOM 762 C CA . TYR A 1 115 ? 140.540 72.457 32.362 1.00 24.96 115 TYR A CA 1
ATOM 763 C C . TYR A 1 115 ? 141.351 73.025 31.197 1.00 28.14 115 TYR A C 1
ATOM 764 O O . TYR A 1 115 ? 141.330 72.470 30.101 1.00 27.73 115 TYR A O 1
ATOM 773 N N . ASP A 1 116 ? 142.092 74.104 31.452 1.00 24.23 116 ASP A N 1
ATOM 774 C CA . ASP A 1 116 ? 142.967 74.708 30.448 1.00 23.72 116 ASP A CA 1
ATOM 775 C C . ASP A 1 116 ? 143.790 73.596 29.803 1.00 27.34 116 ASP A C 1
ATOM 776 O O . ASP A 1 116 ? 144.358 72.755 30.500 1.00 27.00 116 ASP A O 1
ATOM 781 N N . ILE A 1 117 ? 143.789 73.554 28.474 1.00 23.85 117 ILE A N 1
ATOM 782 C CA . ILE A 1 117 ? 144.469 72.490 27.738 1.00 23.39 117 ILE A CA 1
ATOM 783 C C . ILE A 1 117 ? 145.810 72.893 27.141 1.00 26.37 117 ILE A C 1
ATOM 784 O O . ILE A 1 117 ? 146.533 73.723 27.689 1.00 25.80 117 ILE A O 1
ATOM 789 N N . ARG A 1 118 ? 146.099 72.290 25.990 1.00 22.64 118 ARG A N 1
ATOM 790 C CA . ARG A 1 118 ? 147.311 72.517 25.205 1.00 22.48 118 ARG A CA 1
ATOM 791 C C . ARG A 1 118 ? 147.538 71.268 24.363 1.00 25.92 118 ARG A C 1
ATOM 792 O O . ARG A 1 118 ? 147.155 70.171 24.768 1.00 25.36 118 ARG A O 1
ATOM 800 N N . ILE A 1 119 ? 148.162 71.433 23.201 1.00 22.36 119 ILE A N 1
ATOM 801 C CA . ILE A 1 119 ? 148.441 70.309 22.311 1.00 21.98 119 ILE A CA 1
ATOM 802 C C . ILE A 1 119 ? 149.579 70.637 21.345 1.00 26.76 119 ILE A C 1
ATOM 803 O O . ILE A 1 119 ? 149.355 71.177 20.261 1.00 26.52 119 ILE A O 1
ATOM 808 N N . GLU A 1 120 ? 150.805 70.316 21.754 1.00 23.95 120 GLU A N 1
ATOM 809 C CA . GLU A 1 120 ? 151.983 70.568 20.933 1.00 23.92 120 GLU A CA 1
ATOM 810 C C . GLU A 1 120 ? 152.036 69.580 19.783 1.00 28.85 120 GLU A C 1
ATOM 811 O O . GLU A 1 120 ? 151.589 68.440 19.913 1.00 28.43 120 GLU A O 1
ATOM 817 N N . GLN A 1 121 ? 152.598 70.022 18.665 1.00 26.31 121 GLN A N 1
ATOM 818 C CA . GLN A 1 121 ? 152.756 69.184 17.484 1.00 26.47 121 GLN A CA 1
ATOM 819 C C . GLN A 1 121 ? 154.095 69.547 16.861 1.00 32.13 121 GLN A C 1
ATOM 820 O O . GLN A 1 121 ? 154.502 70.708 16.890 1.00 31.75 121 GLN A O 1
ATOM 826 N N . LEU A 1 122 ? 154.794 68.556 16.320 1.00 30.33 122 LEU A N 1
ATOM 827 C CA . LEU A 1 122 ? 156.105 68.809 15.742 1.00 30.76 122 LEU A CA 1
ATOM 828 C C . LEU A 1 122 ? 156.477 67.839 14.624 1.00 35.71 122 LEU A C 1
ATOM 829 O O . LEU A 1 122 ? 157.303 66.948 14.818 1.00 35.43 122 LEU A O 1
ATOM 834 N N . MET A 1 123 ? 155.889 68.033 13.448 1.00 33.19 123 MET A N 1
ATOM 835 C CA . MET A 1 123 ? 156.194 67.193 12.291 1.00 33.85 123 MET A CA 1
ATOM 836 C C . MET A 1 123 ? 157.269 67.871 11.443 1.00 39.51 123 MET A C 1
ATOM 837 O O . MET A 1 123 ? 157.083 68.994 10.973 1.00 39.18 123 MET A O 1
ATOM 842 N N . SER A 1 124 ? 158.402 67.196 11.272 1.00 37.18 124 SER A N 1
ATOM 843 C CA . SER A 1 124 ? 159.527 67.759 10.529 1.00 37.18 124 SER A CA 1
ATOM 844 C C . SER A 1 124 ? 159.404 67.692 9.007 1.00 42.37 124 SER A C 1
ATOM 845 O O . SER A 1 124 ? 159.666 68.678 8.317 1.00 42.01 124 SER A O 1
ATOM 848 N N . GLU A 1 125 ? 159.034 66.529 8.483 1.00 39.75 125 GLU A N 1
ATOM 849 C CA . GLU A 1 125 ? 158.909 66.357 7.037 1.00 39.83 125 GLU A CA 1
ATOM 850 C C . GLU A 1 125 ? 157.468 66.467 6.538 1.00 44.58 125 GLU A C 1
ATOM 851 O O . GLU A 1 125 ? 156.646 65.581 6.772 1.00 44.11 125 GLU A O 1
ATOM 857 N N . ASN A 1 126 ? 157.174 67.561 5.842 1.00 41.88 126 ASN A N 1
ATOM 858 C CA . ASN A 1 126 ? 155.839 67.804 5.307 1.00 41.94 126 ASN A CA 1
ATOM 859 C C . ASN A 1 126 ? 155.662 67.172 3.935 1.00 45.78 126 ASN A C 1
ATOM 860 O O . ASN A 1 126 ? 155.644 67.867 2.918 1.00 45.07 126 ASN A O 1
ATOM 865 N N . GLN A 1 127 ? 155.515 65.853 3.913 1.00 42.40 127 GLN A N 1
ATOM 866 C CA . GLN A 1 127 ? 155.316 65.126 2.667 1.00 42.08 127 GLN A CA 1
ATOM 867 C C . GLN A 1 127 ? 154.019 65.579 2.004 1.00 45.31 127 GLN A C 1
ATOM 868 O O . GLN A 1 127 ? 153.829 65.400 0.802 1.00 44.62 127 GLN A O 1
ATOM 874 N N . LEU A 1 128 ? 153.126 66.158 2.804 1.00 42.00 128 LEU A N 1
ATOM 875 C CA . LEU A 1 128 ? 151.818 66.597 2.322 1.00 41.89 128 LEU A CA 1
ATOM 876 C C . LEU A 1 128 ? 151.807 68.042 1.837 1.00 45.56 128 LEU A C 1
ATOM 877 O O . LEU A 1 128 ? 151.632 68.967 2.632 1.00 45.10 128 LEU A O 1
ATOM 882 N N . LEU A 1 129 ? 151.951 68.237 0.533 1.00 42.09 129 LEU A N 1
ATOM 883 C CA . LEU A 1 129 ? 151.893 69.574 -0.039 1.00 41.95 129 LEU A CA 1
ATOM 884 C C . LEU A 1 129 ? 150.542 70.167 0.347 1.00 44.86 129 LEU A C 1
ATOM 885 O O . LEU A 1 129 ? 149.557 69.439 0.465 1.00 44.16 129 LEU A O 1
ATOM 890 N N . LYS A 1 130 ? 150.510 71.473 0.591 1.00 41.17 130 LYS A N 1
ATOM 891 C CA . LYS A 1 130 ? 149.284 72.131 1.023 1.00 40.97 130 LYS A CA 1
ATOM 892 C C . LYS A 1 130 ? 148.808 71.409 2.274 1.00 44.54 130 LYS A C 1
ATOM 893 O O . LYS A 1 130 ? 147.610 71.348 2.549 1.00 44.19 130 LYS A O 1
ATOM 899 N N . ASN A 1 131 ? 149.778 70.828 2.984 1.00 40.80 131 ASN A N 1
ATOM 900 C CA . ASN A 1 131 ? 149.581 70.045 4.202 1.00 40.54 131 ASN A CA 1
ATOM 901 C C . ASN A 1 131 ? 148.236 70.178 4.898 1.00 44.12 131 ASN A C 1
ATOM 902 O O . ASN A 1 131 ? 147.897 71.237 5.426 1.00 43.80 131 ASN A O 1
ATOM 907 N N . TYR A 1 132 ? 147.479 69.087 4.896 1.00 40.39 132 TYR A N 1
ATOM 908 C CA . TYR A 1 132 ? 146.176 69.055 5.539 1.00 39.90 132 TYR A CA 1
ATOM 909 C C . TYR A 1 132 ? 146.352 68.983 7.049 1.00 43.22 132 TYR A C 1
ATOM 910 O O . TYR A 1 132 ? 145.498 69.446 7.803 1.00 42.90 132 TYR A O 1
ATOM 919 N N . GLU A 1 133 ? 147.448 68.366 7.483 1.00 39.39 133 GLU A N 1
ATOM 920 C CA . GLU A 1 133 ? 147.724 68.182 8.906 1.00 38.72 133 GLU A CA 1
ATOM 921 C C . GLU A 1 133 ? 146.705 67.211 9.494 1.00 41.77 133 GLU A C 1
ATOM 922 O O . GLU A 1 133 ? 147.056 66.295 10.236 1.00 41.24 133 GLU A O 1
ATOM 928 N N . GLY A 1 134 ? 145.444 67.440 9.136 1.00 37.95 134 GLY A N 1
ATOM 929 C CA . GLY A 1 134 ? 144.302 66.616 9.531 1.00 37.51 134 GLY A CA 1
ATOM 930 C C . GLY A 1 134 ? 144.418 65.923 10.877 1.00 40.75 134 GLY A C 1
ATOM 931 O O . GLY A 1 134 ? 144.216 64.713 10.976 1.00 40.14 134 GLY A O 1
ATOM 932 N N . ILE A 1 135 ? 144.724 66.692 11.918 1.00 36.94 135 ILE A N 1
ATOM 933 C CA . ILE A 1 135 ? 144.861 66.136 13.258 1.00 36.58 135 ILE A CA 1
ATOM 934 C C . ILE A 1 135 ? 143.506 65.889 13.906 1.00 40.01 135 ILE A C 1
ATOM 935 O O . ILE A 1 135 ? 142.651 66.774 13.937 1.00 39.66 135 ILE A O 1
ATOM 940 N N . LYS A 1 136 ? 143.310 64.674 14.409 1.00 36.08 136 LYS A N 1
ATOM 941 C CA . LYS A 1 136 ? 142.053 64.301 15.043 1.00 35.73 136 LYS A CA 1
ATOM 942 C C . LYS A 1 136 ? 142.262 63.902 16.498 1.00 39.49 136 LYS A C 1
ATOM 943 O O . LYS A 1 136 ? 143.205 63.181 16.825 1.00 38.80 136 LYS A O 1
ATOM 949 N N . LEU A 1 137 ? 141.372 64.368 17.367 1.00 36.36 137 LEU A N 1
ATOM 950 C CA . LEU A 1 137 ? 141.474 64.086 18.794 1.00 36.14 137 LEU A CA 1
ATOM 951 C C . LEU A 1 137 ? 140.232 63.398 19.352 1.00 39.00 137 LEU A C 1
ATOM 952 O O . LEU A 1 137 ? 139.147 63.978 19.374 1.00 38.22 137 LEU A O 1
ATOM 957 N N . TYR A 1 138 ? 140.399 62.157 19.805 1.00 35.43 138 TYR A N 1
ATOM 958 C CA . TYR A 1 138 ? 139.305 61.397 20.404 1.00 35.12 138 TYR A CA 1
ATOM 959 C C . TYR A 1 138 ? 139.577 61.140 21.887 1.00 38.83 138 TYR A C 1
ATOM 960 O O . TYR A 1 138 ? 140.722 61.201 22.331 1.00 38.21 138 TYR A O 1
ATOM 969 N N . TRP A 1 139 ? 138.526 60.817 22.639 1.00 35.80 139 TRP A N 1
ATOM 970 C CA . TRP A 1 139 ? 138.663 60.512 24.062 1.00 35.76 139 TRP A CA 1
ATOM 971 C C . TRP A 1 139 ? 137.781 59.332 24.480 1.00 40.30 139 TRP A C 1
ATOM 972 O O . TRP A 1 139 ? 136.574 59.334 24.240 1.00 39.85 139 TRP A O 1
ATOM 983 N N . GLU A 1 140 ? 138.385 58.327 25.109 1.00 37.12 140 GLU A N 1
ATOM 984 C CA . GLU A 1 140 ? 137.643 57.144 25.541 1.00 36.78 140 GLU A CA 1
ATOM 985 C C . GLU A 1 140 ? 137.530 57.010 27.061 1.00 41.43 140 GLU A C 1
ATOM 986 O O . GLU A 1 140 ? 138.536 56.897 27.764 1.00 40.56 140 GLU A O 1
ATOM 992 N N . THR A 1 141 ? 136.296 57.005 27.556 1.00 38.86 141 THR A N 1
ATOM 993 C CA . THR A 1 141 ? 136.035 56.856 28.984 1.00 38.90 141 THR A CA 1
ATOM 994 C C . THR A 1 141 ? 135.945 55.377 29.346 1.00 43.23 141 THR A C 1
ATOM 995 O O . THR A 1 141 ? 136.403 54.515 28.596 1.00 42.85 141 THR A O 1
ATOM 999 N N . SER A 1 142 ? 135.345 55.087 30.497 1.00 39.94 142 SER A N 1
ATOM 1000 C CA . SER A 1 142 ? 135.198 53.710 30.958 1.00 39.66 142 SER A CA 1
ATOM 1001 C C . SER A 1 142 ? 134.558 52.844 29.877 1.00 43.55 142 SER A C 1
ATOM 1002 O O . SER A 1 142 ? 135.114 51.819 29.475 1.00 43.20 142 SER A O 1
ATOM 1005 N N . ASP A 1 143 ? 133.393 53.270 29.397 1.00 40.00 143 ASP A N 1
ATOM 1006 C CA . ASP A 1 143 ? 132.697 52.545 28.339 1.00 39.60 143 ASP A CA 1
ATOM 1007 C C . ASP A 1 143 ? 133.520 52.615 27.055 1.00 43.16 143 ASP A C 1
ATOM 1008 O O . ASP A 1 143 ? 134.185 53.612 26.803 1.00 42.95 143 ASP A O 1
ATOM 1013 N N . ILE A 1 144 ? 133.470 51.554 26.258 1.00 39.23 144 ILE A N 1
ATOM 1014 C CA . ILE A 1 144 ? 134.231 51.495 25.021 1.00 38.68 144 ILE A CA 1
ATOM 1015 C C . ILE A 1 144 ? 133.834 52.580 24.018 1.00 41.27 144 ILE A C 1
ATOM 1016 O O . ILE A 1 144 ? 134.157 52.490 22.835 1.00 40.72 144 ILE A O 1
ATOM 1021 N N . ILE A 1 145 ? 133.153 53.613 24.499 1.00 37.15 145 ILE A N 1
ATOM 1022 C CA . ILE A 1 145 ? 132.707 54.699 23.634 1.00 36.44 145 ILE A CA 1
ATOM 1023 C C . ILE A 1 145 ? 133.843 55.593 23.152 1.00 38.29 145 ILE A C 1
ATOM 1024 O O . ILE A 1 145 ? 134.399 56.379 23.920 1.00 37.97 145 ILE A O 1
ATOM 1029 N N . LYS A 1 146 ? 134.157 55.486 21.865 1.00 33.17 146 LYS A N 1
ATOM 1030 C CA . LYS A 1 146 ? 135.193 56.304 21.252 1.00 32.33 146 LYS A CA 1
ATOM 1031 C C . LYS A 1 146 ? 134.571 57.225 20.210 1.00 35.16 146 LYS A C 1
ATOM 1032 O O . LYS A 1 146 ? 133.728 56.798 19.421 1.00 34.18 146 LYS A O 1
ATOM 1038 N N . GLU A 1 147 ? 134.983 58.490 20.223 1.00 31.75 147 GLU A N 1
ATOM 1039 C CA . GLU A 1 147 ? 134.470 59.481 19.281 1.00 31.24 147 GLU A CA 1
ATOM 1040 C C . GLU A 1 147 ? 135.164 60.827 19.460 1.00 34.54 147 GLU A C 1
ATOM 1041 O O . GLU A 1 147 ? 135.625 61.155 20.550 1.00 34.07 147 GLU A O 1
ATOM 1047 N N . ILE A 1 148 ? 135.224 61.604 18.384 1.00 30.69 148 ILE A N 1
ATOM 1048 C CA . ILE A 1 148 ? 135.846 62.923 18.414 1.00 30.05 148 ILE A CA 1
ATOM 1049 C C . ILE A 1 148 ? 135.114 63.834 19.393 1.00 33.77 148 ILE A C 1
ATOM 1050 O O . ILE A 1 148 ? 133.895 63.963 19.337 1.00 33.01 148 ILE A O 1
ATOM 1055 N N . ILE A 1 149 ? 135.875 64.484 20.267 1.00 30.77 149 ILE A N 1
ATOM 1056 C CA . ILE A 1 149 ? 135.314 65.377 21.272 1.00 30.59 149 ILE A CA 1
ATOM 1057 C C . ILE A 1 149 ? 134.299 66.346 20.677 1.00 35.18 149 ILE A C 1
ATOM 1058 O O . ILE A 1 149 ? 134.629 67.135 19.794 1.00 34.70 149 ILE A O 1
ATOM 1063 N N . PRO A 1 150 ? 133.066 66.289 21.173 1.00 31.96 150 PRO A N 1
ATOM 1064 C CA . PRO A 1 150 ? 132.006 67.176 20.700 1.00 31.59 150 PRO A CA 1
ATOM 1065 C C . PRO A 1 150 ? 132.243 68.611 21.159 1.00 35.13 150 PRO A C 1
ATOM 1066 O O . PRO A 1 150 ? 132.812 68.848 22.224 1.00 34.16 150 PRO A O 1
ATOM 1070 N N . SER A 1 151 ? 131.823 69.565 20.333 1.00 31.70 151 SER A N 1
ATOM 1071 C CA . SER A 1 151 ? 131.995 70.980 20.643 1.00 31.27 151 SER A CA 1
ATOM 1072 C C . SER A 1 151 ? 131.089 71.431 21.783 1.00 35.10 151 SER A C 1
ATOM 1073 O O . SER A 1 151 ? 130.915 72.627 22.016 1.00 34.77 151 SER A O 1
ATOM 1076 N N . GLU A 1 152 ? 130.507 70.469 22.486 1.00 31.77 152 GLU A N 1
ATOM 1077 C CA . GLU A 1 152 ? 129.631 70.779 23.605 1.00 31.34 152 GLU A CA 1
ATOM 1078 C C . GLU A 1 152 ? 130.410 70.758 24.915 1.00 35.04 152 GLU A C 1
ATOM 1079 O O . GLU A 1 152 ? 129.969 71.310 25.921 1.00 34.59 152 GLU A O 1
ATOM 1085 N N . VAL A 1 153 ? 131.583 70.135 24.886 1.00 31.39 153 VAL A N 1
ATOM 1086 C CA . VAL A 1 153 ? 132.442 70.061 26.060 1.00 31.00 153 VAL A CA 1
ATOM 1087 C C . VAL A 1 153 ? 133.685 70.923 25.865 1.00 34.19 153 VAL A C 1
ATOM 1088 O O . VAL A 1 153 ? 134.277 71.399 26.832 1.00 33.68 153 VAL A O 1
ATOM 1092 N N . LEU A 1 154 ? 134.065 71.131 24.608 1.00 30.44 154 LEU A N 1
ATOM 1093 C CA . LEU A 1 154 ? 135.228 71.951 24.281 1.00 29.99 154 LEU A CA 1
ATOM 1094 C C . LEU A 1 154 ? 134.858 73.431 24.264 1.00 33.44 154 LEU A C 1
ATOM 1095 O O . LEU A 1 154 ? 133.780 73.802 23.802 1.00 32.57 154 LEU A O 1
ATOM 1100 N N . LEU A 1 155 ? 135.766 74.277 24.739 1.00 30.71 155 LEU A N 1
ATOM 1101 C CA . LEU A 1 155 ? 135.542 75.721 24.745 1.00 31.02 155 LEU A CA 1
ATOM 1102 C C . LEU A 1 155 ? 136.850 76.487 24.540 1.00 35.06 155 LEU A C 1
ATOM 1103 O O . LEU A 1 155 ? 137.921 76.018 24.928 1.00 34.59 155 LEU A O 1
ATOM 1108 N N . LYS A 1 156 ? 136.758 77.653 23.902 1.00 31.67 156 LYS A N 1
ATOM 1109 C CA . LYS A 1 156 ? 137.929 78.479 23.615 1.00 31.66 156 LYS A CA 1
ATOM 1110 C C . LYS A 1 156 ? 138.496 79.115 24.883 1.00 36.36 156 LYS A C 1
ATOM 1111 O O . LYS A 1 156 ? 137.806 79.215 25.890 1.00 35.84 156 LYS A O 1
ATOM 1117 N N . PRO A 1 157 ? 139.749 79.552 24.830 1.00 33.82 157 PRO A N 1
ATOM 1118 C CA . PRO A 1 157 ? 140.386 80.167 25.992 1.00 33.80 157 PRO A CA 1
ATOM 1119 C C . PRO A 1 157 ? 140.070 81.654 26.096 1.00 39.46 157 PRO A C 1
ATOM 1120 O O . PRO A 1 157 ? 140.347 82.421 25.175 1.00 39.58 157 PRO A O 1
ATOM 1124 N N . ASN A 1 158 ? 139.506 82.066 27.228 1.00 36.78 158 ASN A N 1
ATOM 1125 C CA . ASN A 1 158 ? 139.174 83.471 27.435 1.00 36.79 158 ASN A CA 1
ATOM 1126 C C . ASN A 1 158 ? 140.402 84.350 27.238 1.00 41.07 158 ASN A C 1
ATOM 1127 O O . ASN A 1 158 ? 141.382 84.238 27.976 1.00 40.62 158 ASN A O 1
ATOM 1132 N N . TYR A 1 159 ? 140.344 85.214 26.229 1.00 38.12 159 TYR A N 1
ATOM 1133 C CA . TYR A 1 159 ? 141.448 86.114 25.923 1.00 38.18 159 TYR A CA 1
ATOM 1134 C C . TYR A 1 159 ? 141.297 87.452 26.638 1.00 42.53 159 TYR A C 1
ATOM 1135 O O . TYR A 1 159 ? 142.168 88.316 26.540 1.00 42.18 159 TYR A O 1
ATOM 1144 N N . SER A 1 160 ? 140.183 87.619 27.345 1.00 39.38 160 SER A N 1
ATOM 1145 C CA . SER A 1 160 ? 139.900 88.858 28.061 1.00 39.29 160 SER A CA 1
ATOM 1146 C C . SER A 1 160 ? 141.100 89.293 28.895 1.00 44.48 160 SER A C 1
ATOM 1147 O O . SER A 1 160 ? 141.646 88.498 29.662 1.00 44.21 160 SER A O 1
ATOM 1150 N N . ASN A 1 161 ? 141.519 90.543 28.682 1.00 41.64 161 ASN A N 1
ATOM 1151 C CA . ASN A 1 161 ? 142.670 91.165 29.346 1.00 41.64 161 ASN A CA 1
ATOM 1152 C C . ASN A 1 161 ? 143.060 90.565 30.693 1.00 45.70 161 ASN A C 1
ATOM 1153 O O . ASN A 1 161 ? 142.222 90.407 31.582 1.00 45.44 161 ASN A O 1
ATOM 1158 N N . THR A 1 162 ? 144.340 90.233 30.835 1.00 42.20 162 THR A N 1
ATOM 1159 C CA . THR A 1 162 ? 144.847 89.657 32.074 1.00 42.13 162 THR A CA 1
ATOM 1160 C C . THR A 1 162 ? 144.531 90.563 33.260 1.00 46.29 162 THR A C 1
ATOM 1161 O O . THR A 1 162 ? 143.926 91.622 33.104 1.00 46.15 162 THR A O 1
ATOM 1165 N N . ASN A 1 163 ? 144.950 90.146 34.449 1.00 42.71 163 ASN A N 1
ATOM 1166 C CA . ASN A 1 163 ? 144.697 90.923 35.658 1.00 42.43 163 ASN A CA 1
ATOM 1167 C C . ASN A 1 163 ? 145.872 91.830 36.007 1.00 45.99 163 ASN A C 1
ATOM 1168 O O . ASN A 1 163 ? 146.498 92.416 35.124 1.00 45.47 163 ASN A O 1
ATOM 1173 N N . GLU A 1 164 ? 146.153 91.952 37.300 1.00 42.58 164 GLU A N 1
ATOM 1174 C CA . GLU A 1 164 ? 147.249 92.790 37.777 1.00 42.27 164 GLU A CA 1
ATOM 1175 C C . GLU A 1 164 ? 147.966 92.131 38.950 1.00 46.25 164 GLU A C 1
ATOM 1176 O O . GLU A 1 164 ? 147.525 91.102 39.462 1.00 45.88 164 GLU A O 1
ATOM 1182 N N . ARG A 1 186 ? 157.281 88.545 19.236 1.00 19.55 186 ARG A N 1
ATOM 1183 C CA . ARG A 1 186 ? 156.854 87.930 20.488 1.00 19.21 186 ARG A CA 1
ATOM 1184 C C . ARG A 1 186 ? 155.712 88.720 21.131 1.00 23.05 186 ARG A C 1
ATOM 1185 O O . ARG A 1 186 ? 155.831 89.920 21.369 1.00 22.57 186 ARG A O 1
ATOM 1193 N N . ASP A 1 187 ? 154.598 88.039 21.383 1.00 19.60 187 ASP A N 1
ATOM 1194 C CA . ASP A 1 187 ? 153.413 88.665 21.965 1.00 19.57 187 ASP A CA 1
ATOM 1195 C C . ASP A 1 187 ? 153.696 89.341 23.300 1.00 24.37 187 ASP A C 1
ATOM 1196 O O . ASP A 1 187 ? 153.694 88.694 24.346 1.00 24.49 187 ASP A O 1
ATOM 1201 N N . THR A 1 188 ? 153.905 90.653 23.261 1.00 20.86 188 THR A N 1
ATOM 1202 C CA . THR A 1 188 ? 154.192 91.423 24.468 1.00 20.51 188 THR A CA 1
ATOM 1203 C C . THR A 1 188 ? 152.955 91.626 25.331 1.00 24.85 188 THR A C 1
ATOM 1204 O O . THR A 1 188 ? 152.934 91.239 26.497 1.00 24.54 188 THR A O 1
ATOM 1208 N N . ASP A 1 189 ? 151.933 92.250 24.756 1.00 21.62 189 ASP A N 1
ATOM 1209 C CA . ASP A 1 189 ? 150.692 92.536 25.469 1.00 21.44 189 ASP A CA 1
ATOM 1210 C C . ASP A 1 189 ? 150.040 91.278 26.039 1.00 25.47 189 ASP A C 1
ATOM 1211 O O . ASP A 1 189 ? 149.273 91.345 26.995 1.00 24.65 189 ASP A O 1
ATOM 1216 N N . ARG A 1 190 ? 150.344 90.132 25.436 1.00 22.79 190 ARG A N 1
ATOM 1217 C CA . ARG A 1 190 ? 149.773 88.862 25.864 1.00 23.05 190 ARG A CA 1
ATOM 1218 C C . ARG A 1 190 ? 148.288 88.821 25.532 1.00 27.97 190 ARG A C 1
ATOM 1219 O O . ARG A 1 190 ? 147.450 89.064 26.401 1.00 27.75 190 ARG A O 1
ATOM 1227 N N . ASP A 1 191 ? 147.958 88.540 24.275 1.00 24.78 191 ASP A N 1
ATOM 1228 C CA . ASP A 1 191 ? 146.563 88.512 23.855 1.00 24.52 191 ASP A CA 1
ATOM 1229 C C . ASP A 1 191 ? 146.266 87.689 22.603 1.00 28.41 191 ASP A C 1
ATOM 1230 O O . ASP A 1 191 ? 145.251 87.906 21.943 1.00 27.87 191 ASP A O 1
ATOM 1235 N N . GLY A 1 192 ? 147.136 86.734 22.289 1.00 25.26 192 GLY A N 1
ATOM 1236 C CA . GLY A 1 192 ? 146.917 85.848 21.149 1.00 25.23 192 GLY A CA 1
ATOM 1237 C C . GLY A 1 192 ? 147.363 86.414 19.803 1.00 29.70 192 GLY A C 1
ATOM 1238 O O . GLY A 1 192 ? 146.903 85.965 18.753 1.00 29.09 192 GLY A O 1
ATOM 1239 N N . ILE A 1 193 ? 148.273 87.381 19.834 1.00 27.05 193 ILE A N 1
ATOM 1240 C CA . ILE A 1 193 ? 148.794 87.977 18.606 1.00 27.00 193 ILE A CA 1
ATOM 1241 C C . ILE A 1 193 ? 150.262 88.354 18.744 1.00 30.91 193 ILE A C 1
ATOM 1242 O O . ILE A 1 193 ? 150.755 88.574 19.849 1.00 30.39 193 ILE A O 1
ATOM 1247 N N . PRO A 1 194 ? 150.961 88.426 17.618 1.00 27.57 194 PRO A N 1
ATOM 1248 C CA . PRO A 1 194 ? 152.373 88.786 17.628 1.00 27.31 194 PRO A CA 1
ATOM 1249 C C . PRO A 1 194 ? 152.519 90.279 17.376 1.00 32.05 194 PRO A C 1
ATOM 1250 O O . PRO A 1 194 ? 151.762 90.861 16.596 1.00 32.31 194 PRO A O 1
ATOM 1254 N N . ASP A 1 195 ? 153.482 90.901 18.045 1.00 28.40 195 ASP A N 1
ATOM 1255 C CA . ASP A 1 195 ? 153.718 92.330 17.876 1.00 27.99 195 ASP A CA 1
ATOM 1256 C C . ASP A 1 195 ? 153.940 92.633 16.399 1.00 32.04 195 ASP A C 1
ATOM 1257 O O . ASP A 1 195 ? 153.609 93.717 15.916 1.00 31.63 195 ASP A O 1
ATOM 1262 N N . GLU A 1 196 ? 154.501 91.660 15.689 1.00 28.73 196 GLU A N 1
ATOM 1263 C CA . GLU A 1 196 ? 154.768 91.788 14.262 1.00 28.49 196 GLU A CA 1
ATOM 1264 C C . GLU A 1 196 ? 153.459 91.982 13.510 1.00 32.87 196 GLU A C 1
ATOM 1265 O O . GLU A 1 196 ? 153.386 92.769 12.565 1.00 32.56 196 GLU A O 1
ATOM 1271 N N . TRP A 1 197 ? 152.428 91.257 13.934 1.00 29.64 197 TRP A N 1
ATOM 1272 C CA . TRP A 1 197 ? 151.116 91.341 13.302 1.00 29.58 197 TRP A CA 1
ATOM 1273 C C . TRP A 1 197 ? 150.328 92.552 13.770 1.00 34.02 197 TRP A C 1
ATOM 1274 O O . TRP A 1 197 ? 149.471 93.060 13.047 1.00 33.99 197 TRP A O 1
ATOM 1285 N N . GLU A 1 198 ? 150.594 92.995 14.993 1.00 30.64 198 GLU A N 1
ATOM 1286 C CA . GLU A 1 198 ? 149.896 94.146 15.546 1.00 30.45 198 GLU A CA 1
ATOM 1287 C C . GLU A 1 198 ? 150.409 95.442 14.925 1.00 34.84 198 GLU A C 1
ATOM 1288 O O . GLU A 1 198 ? 149.673 96.419 14.815 1.00 34.47 198 GLU A O 1
ATOM 1294 N N . ILE A 1 199 ? 151.669 95.435 14.504 1.00 31.90 199 ILE A N 1
ATOM 1295 C CA . ILE A 1 199 ? 152.277 96.600 13.874 1.00 31.81 199 ILE A CA 1
ATOM 1296 C C . ILE A 1 199 ? 151.968 96.613 12.381 1.00 35.57 199 ILE A C 1
ATOM 1297 O O . ILE A 1 199 ? 151.243 97.480 11.892 1.00 34.65 199 ILE A O 1
ATOM 1302 N N . ASN A 1 200 ? 152.531 95.643 11.665 1.00 32.51 200 ASN A N 1
ATOM 1303 C CA . ASN A 1 200 ? 152.345 95.535 10.221 1.00 32.40 200 ASN A CA 1
ATOM 1304 C C . ASN A 1 200 ? 150.906 95.188 9.850 1.00 36.48 200 ASN A C 1
ATOM 1305 O O . ASN A 1 200 ? 150.568 95.071 8.672 1.00 35.94 200 ASN A O 1
ATOM 1310 N N . GLY A 1 201 ? 150.059 95.046 10.863 1.00 32.98 201 GLY A N 1
ATOM 1311 C CA . GLY A 1 201 ? 148.647 94.749 10.647 1.00 32.88 201 GLY A CA 1
ATOM 1312 C C . GLY A 1 201 ? 148.369 93.264 10.436 1.00 37.04 201 GLY A C 1
ATOM 1313 O O . GLY A 1 201 ? 149.285 92.474 10.205 1.00 36.52 201 GLY A O 1
ATOM 1314 N N . TYR A 1 202 ? 147.090 92.905 10.502 1.00 34.08 202 TYR A N 1
ATOM 1315 C CA . TYR A 1 202 ? 146.651 91.528 10.318 1.00 34.07 202 TYR A CA 1
ATOM 1316 C C . TYR A 1 202 ? 145.173 91.485 9.930 1.00 37.38 202 TYR A C 1
ATOM 1317 O O . TYR A 1 202 ? 144.328 92.047 10.621 1.00 36.87 202 TYR A O 1
ATOM 1326 N N . THR A 1 203 ? 144.866 90.827 8.816 1.00 33.96 203 THR A N 1
ATOM 1327 C CA . THR A 1 203 ? 143.486 90.701 8.358 1.00 33.71 203 THR A CA 1
ATOM 1328 C C . THR A 1 203 ? 142.868 89.422 8.912 1.00 37.62 203 THR A C 1
ATOM 1329 O O . THR A 1 203 ? 143.544 88.641 9.587 1.00 37.32 203 THR A O 1
ATOM 1333 N N . VAL A 1 204 ? 141.589 89.195 8.623 1.00 33.86 204 VAL A N 1
ATOM 1334 C CA . VAL A 1 204 ? 140.915 87.992 9.115 1.00 33.27 204 VAL A CA 1
ATOM 1335 C C . VAL A 1 204 ? 139.825 87.380 8.216 1.00 36.58 204 VAL A C 1
ATOM 1336 O O . VAL A 1 204 ? 138.683 87.852 8.179 1.00 36.35 204 VAL A O 1
ATOM 1340 N N . MET A 1 205 ? 140.180 86.298 7.527 1.00 32.23 205 MET A N 1
ATOM 1341 C CA . MET A 1 205 ? 139.218 85.538 6.738 1.00 31.92 205 MET A CA 1
ATOM 1342 C C . MET A 1 205 ? 138.680 84.525 7.739 1.00 36.46 205 MET A C 1
ATOM 1343 O O . MET A 1 205 ? 139.062 84.573 8.908 1.00 36.18 205 MET A O 1
ATOM 1348 N N . ASN A 1 206 ? 137.807 83.615 7.321 1.00 33.37 206 ASN A N 1
ATOM 1349 C CA . ASN A 1 206 ? 137.299 82.625 8.270 1.00 33.45 206 ASN A CA 1
ATOM 1350 C C . ASN A 1 206 ? 138.435 81.716 8.744 1.00 37.41 206 ASN A C 1
ATOM 1351 O O . ASN A 1 206 ? 138.342 80.490 8.675 1.00 36.61 206 ASN A O 1
ATOM 1356 N N . GLN A 1 207 ? 139.504 82.349 9.220 1.00 34.42 207 GLN A N 1
ATOM 1357 C CA . GLN A 1 207 ? 140.687 81.666 9.723 1.00 34.42 207 GLN A CA 1
ATOM 1358 C C . GLN A 1 207 ? 141.523 82.641 10.553 1.00 38.66 207 GLN A C 1
ATOM 1359 O O . GLN A 1 207 ? 142.036 82.277 11.613 1.00 38.37 207 GLN A O 1
ATOM 1365 N N . LYS A 1 208 ? 141.654 83.873 10.058 1.00 35.24 208 LYS A N 1
ATOM 1366 C CA . LYS A 1 208 ? 142.426 84.922 10.725 1.00 35.11 208 LYS A CA 1
ATOM 1367 C C . LYS A 1 208 ? 143.925 84.747 10.509 1.00 39.52 208 LYS A C 1
ATOM 1368 O O . LYS A 1 208 ? 144.483 83.705 10.838 1.00 39.30 208 LYS A O 1
ATOM 1374 N N . ALA A 1 209 ? 144.582 85.778 9.982 1.00 36.36 209 ALA A N 1
ATOM 1375 C CA . ALA A 1 209 ? 146.023 85.720 9.725 1.00 36.28 209 ALA A CA 1
ATOM 1376 C C . ALA A 1 209 ? 146.595 87.095 9.379 1.00 39.85 209 ALA A C 1
ATOM 1377 O O . ALA A 1 209 ? 145.865 88.084 9.319 1.00 39.11 209 ALA A O 1
ATOM 1379 N N . VAL A 1 210 ? 147.904 87.144 9.143 1.00 36.52 210 VAL A N 1
ATOM 1380 C CA . VAL A 1 210 ? 148.586 88.392 8.809 1.00 36.27 210 VAL A CA 1
ATOM 1381 C C . VAL A 1 210 ? 148.051 89.032 7.532 1.00 40.49 210 VAL A C 1
ATOM 1382 O O . VAL A 1 210 ? 147.360 88.388 6.741 1.00 40.53 210 VAL A O 1
ATOM 1386 N N . ALA A 1 211 ? 148.376 90.307 7.339 1.00 36.71 211 ALA A N 1
ATOM 1387 C CA . ALA A 1 211 ? 147.902 91.059 6.183 1.00 36.38 211 ALA A CA 1
ATOM 1388 C C . ALA A 1 211 ? 148.851 90.985 4.992 1.00 40.07 211 ALA A C 1
ATOM 1389 O O . ALA A 1 211 ? 150.013 91.389 5.077 1.00 39.59 211 ALA A O 1
ATOM 1391 N N . TRP A 1 212 ? 148.336 90.489 3.872 1.00 36.24 212 TRP A N 1
ATOM 1392 C CA . TRP A 1 212 ? 149.111 90.378 2.642 1.00 35.79 212 TRP A CA 1
ATOM 1393 C C . TRP A 1 212 ? 148.507 91.293 1.576 1.00 39.59 212 TRP A C 1
ATOM 1394 O O . TRP A 1 212 ? 147.668 90.863 0.786 1.00 39.19 212 TRP A O 1
ATOM 1405 N N . ASP A 1 213 ? 148.925 92.560 1.604 1.00 36.42 213 ASP A N 1
ATOM 1406 C CA . ASP A 1 213 ? 148.457 93.622 0.703 1.00 36.34 213 ASP A CA 1
ATOM 1407 C C . ASP A 1 213 ? 147.691 93.210 -0.550 1.00 39.48 213 ASP A C 1
ATOM 1408 O O . ASP A 1 213 ? 146.465 93.220 -0.555 1.00 38.69 213 ASP A O 1
ATOM 1413 N N . ASP A 1 214 ? 148.418 92.891 -1.613 1.00 35.96 214 ASP A N 1
ATOM 1414 C CA . ASP A 1 214 ? 147.790 92.490 -2.866 1.00 35.75 214 ASP A CA 1
ATOM 1415 C C . ASP A 1 214 ? 146.763 91.386 -2.632 1.00 38.80 214 ASP A C 1
ATOM 1416 O O . ASP A 1 214 ? 145.726 91.612 -1.991 1.00 38.04 214 ASP A O 1
ATOM 1421 N N . LYS A 1 215 ? 147.080 90.195 -3.131 1.00 35.17 215 LYS A N 1
ATOM 1422 C CA . LYS A 1 215 ? 146.248 88.991 -3.045 1.00 35.01 215 LYS A CA 1
ATOM 1423 C C . LYS A 1 215 ? 145.058 88.997 -2.079 1.00 38.91 215 LYS A C 1
ATOM 1424 O O . LYS A 1 215 ? 143.950 88.644 -2.472 1.00 38.67 215 LYS A O 1
ATOM 1430 N N . PHE A 1 216 ? 145.267 89.455 -0.848 1.00 35.24 216 PHE A N 1
ATOM 1431 C CA . PHE A 1 216 ? 144.200 89.471 0.163 1.00 34.72 216 PHE A CA 1
ATOM 1432 C C . PHE A 1 216 ? 143.129 90.533 -0.067 1.00 37.57 216 PHE A C 1
ATOM 1433 O O . PHE A 1 216 ? 141.973 90.211 -0.336 1.00 37.18 216 PHE A O 1
ATOM 1441 N N . ALA A 1 217 ? 143.515 91.801 0.042 1.00 33.13 217 ALA A N 1
ATOM 1442 C CA . ALA A 1 217 ? 142.579 92.904 -0.149 1.00 32.58 217 ALA A CA 1
ATOM 1443 C C . ALA A 1 217 ? 141.818 92.758 -1.466 1.00 36.46 217 ALA A C 1
ATOM 1444 O O . ALA A 1 217 ? 140.831 93.452 -1.707 1.00 36.15 217 ALA A O 1
ATOM 1446 N N . ALA A 1 218 ? 142.282 91.841 -2.310 1.00 32.57 218 ALA A N 1
ATOM 1447 C CA . ALA A 1 218 ? 141.637 91.578 -3.587 1.00 32.01 218 ALA A CA 1
ATOM 1448 C C . ALA A 1 218 ? 140.202 91.125 -3.352 1.00 34.69 218 ALA A C 1
ATOM 1449 O O . ALA A 1 218 ? 139.257 91.828 -3.704 1.00 34.04 218 ALA A O 1
ATOM 1451 N N . ASN A 1 219 ? 140.047 89.957 -2.736 1.00 30.81 219 ASN A N 1
ATOM 1452 C CA . ASN A 1 219 ? 138.725 89.410 -2.446 1.00 30.40 219 ASN A CA 1
ATOM 1453 C C . ASN A 1 219 ? 137.905 90.374 -1.592 1.00 33.93 219 ASN A C 1
ATOM 1454 O O . ASN A 1 219 ? 136.680 90.272 -1.525 1.00 33.74 219 ASN A O 1
ATOM 1459 N N . GLY A 1 220 ? 138.586 91.314 -0.947 1.00 29.58 220 GLY A N 1
ATOM 1460 C CA . GLY A 1 220 ? 137.914 92.310 -0.122 1.00 29.09 220 GLY A CA 1
ATOM 1461 C C . GLY A 1 220 ? 137.977 91.979 1.364 1.00 32.27 220 GLY A C 1
ATOM 1462 O O . GLY A 1 220 ? 137.040 91.410 1.920 1.00 31.79 220 GLY A O 1
ATOM 1463 N N . TYR A 1 221 ? 139.076 92.367 2.007 1.00 28.35 221 TYR A N 1
ATOM 1464 C CA . TYR A 1 221 ? 139.251 92.131 3.437 1.00 27.94 221 TYR A CA 1
ATOM 1465 C C . TYR A 1 221 ? 139.729 93.386 4.168 1.00 31.65 221 TYR A C 1
ATOM 1466 O O . TYR A 1 221 ? 140.567 94.131 3.663 1.00 30.65 221 TYR A O 1
ATOM 1475 N N . LYS A 1 222 ? 139.171 93.620 5.353 1.00 28.74 222 LYS A N 1
ATOM 1476 C CA . LYS A 1 222 ? 139.510 94.792 6.155 1.00 28.47 222 LYS A CA 1
ATOM 1477 C C . LYS A 1 222 ? 140.777 94.579 6.973 1.00 32.26 222 LYS A C 1
ATOM 1478 O O . LYS A 1 222 ? 140.795 93.773 7.901 1.00 31.73 222 LYS A O 1
ATOM 1484 N N . LYS A 1 223 ? 141.833 95.309 6.627 1.00 28.84 223 LYS A N 1
ATOM 1485 C CA . LYS A 1 223 ? 143.109 95.199 7.330 1.00 28.51 223 LYS A CA 1
ATOM 1486 C C . LYS A 1 223 ? 142.977 95.682 8.769 1.00 31.92 223 LYS A C 1
ATOM 1487 O O . LYS A 1 223 ? 142.307 96.678 9.037 1.00 31.55 223 LYS A O 1
ATOM 1493 N N . TYR A 1 224 ? 143.622 94.980 9.694 1.00 28.26 224 TYR A N 1
ATOM 1494 C CA . TYR A 1 224 ? 143.558 95.356 11.101 1.00 28.07 224 TYR A CA 1
ATOM 1495 C C . TYR A 1 224 ? 144.867 95.937 11.620 1.00 32.64 224 TYR A C 1
ATOM 1496 O O . TYR A 1 224 ? 145.928 95.326 11.496 1.00 32.05 224 TYR A O 1
ATOM 1505 N N . VAL A 1 225 ? 144.770 97.117 12.219 1.00 29.63 225 VAL A N 1
ATOM 1506 C CA . VAL A 1 225 ? 145.915 97.776 12.821 1.00 29.41 225 VAL A CA 1
ATOM 1507 C C . VAL A 1 225 ? 145.708 97.679 14.323 1.00 33.54 225 VAL A C 1
ATOM 1508 O O . VAL A 1 225 ? 144.591 97.850 14.810 1.00 32.55 225 VAL A O 1
ATOM 1512 N N . SER A 1 226 ? 146.769 97.350 15.054 1.00 30.82 226 SER A N 1
ATOM 1513 C CA . SER A 1 226 ? 146.655 97.186 16.494 1.00 31.02 226 SER A CA 1
ATOM 1514 C C . SER A 1 226 ? 147.836 97.738 17.280 1.00 35.42 226 SER A C 1
ATOM 1515 O O . SER A 1 226 ? 148.825 98.196 16.710 1.00 35.06 226 SER A O 1
ATOM 1518 N N . ASN A 1 227 ? 147.711 97.669 18.601 1.00 32.09 227 ASN A N 1
ATOM 1519 C CA . ASN A 1 227 ? 148.727 98.135 19.531 1.00 31.94 227 ASN A CA 1
ATOM 1520 C C . ASN A 1 227 ? 149.394 96.888 20.100 1.00 36.01 227 ASN A C 1
ATOM 1521 O O . ASN A 1 227 ? 148.787 95.820 20.123 1.00 35.77 227 ASN A O 1
ATOM 1526 N N . PRO A 1 228 ? 150.638 97.010 20.544 1.00 32.14 228 PRO A N 1
ATOM 1527 C CA . PRO A 1 228 ? 151.340 95.866 21.115 1.00 31.50 228 PRO A CA 1
ATOM 1528 C C . PRO A 1 228 ? 151.398 95.915 22.641 1.00 35.54 228 PRO A C 1
ATOM 1529 O O . PRO A 1 228 ? 151.636 94.900 23.292 1.00 35.19 228 PRO A O 1
ATOM 1533 N N . PHE A 1 229 ? 151.166 97.094 23.209 1.00 32.18 229 PHE A N 1
ATOM 1534 C CA . PHE A 1 229 ? 151.227 97.266 24.656 1.00 31.93 229 PHE A CA 1
ATOM 1535 C C . PHE A 1 229 ? 149.849 97.481 25.279 1.00 35.61 229 PHE A C 1
ATOM 1536 O O . PHE A 1 229 ? 149.728 97.664 26.492 1.00 35.08 229 PHE A O 1
ATOM 1544 N N . LYS A 1 230 ? 148.812 97.418 24.449 1.00 31.75 230 LYS A N 1
ATOM 1545 C CA . LYS A 1 230 ? 147.442 97.560 24.923 1.00 31.17 230 LYS A CA 1
ATOM 1546 C C . LYS A 1 230 ? 146.589 96.415 24.386 1.00 34.84 230 LYS A C 1
ATOM 1547 O O . LYS A 1 230 ? 146.147 96.440 23.238 1.00 34.07 230 LYS A O 1
ATOM 1553 N N . PRO A 1 231 ? 146.376 95.403 25.221 1.00 31.45 231 PRO A N 1
ATOM 1554 C CA . PRO A 1 231 ? 145.572 94.241 24.851 1.00 30.95 231 PRO A CA 1
ATOM 1555 C C . PRO A 1 231 ? 144.225 94.654 24.272 1.00 34.85 231 PRO A C 1
ATOM 1556 O O . PRO A 1 231 ? 143.524 93.841 23.674 1.00 34.52 231 PRO A O 1
ATOM 1560 N N . CYS A 1 232 ? 143.861 95.918 24.461 1.00 31.33 232 CYS A N 1
ATOM 1561 C CA . CYS A 1 232 ? 142.604 96.448 23.947 1.00 30.89 232 CYS A CA 1
ATOM 1562 C C . CYS A 1 232 ? 142.741 97.942 23.670 1.00 33.93 232 CYS A C 1
ATOM 1563 O O . CYS A 1 232 ? 142.540 98.770 24.560 1.00 33.70 232 CYS A O 1
ATOM 1566 N N . THR A 1 233 ? 143.102 98.278 22.434 1.00 29.82 233 THR A N 1
ATOM 1567 C CA . THR A 1 233 ? 143.271 99.671 22.049 1.00 29.37 233 THR A CA 1
ATOM 1568 C C . THR A 1 233 ? 141.983 100.455 22.248 1.00 33.17 233 THR A C 1
ATOM 1569 O O . THR A 1 233 ? 141.956 101.433 22.995 1.00 32.82 233 THR A O 1
ATOM 1573 N N . ALA A 1 234 ? 140.906 100.008 21.606 1.00 29.42 234 ALA A N 1
ATOM 1574 C CA . ALA A 1 234 ? 139.609 100.679 21.712 1.00 29.08 234 ALA A CA 1
ATOM 1575 C C . ALA A 1 234 ? 139.206 100.982 23.155 1.00 32.13 234 ALA A C 1
ATOM 1576 O O . ALA A 1 234 ? 138.168 101.593 23.404 1.00 31.58 234 ALA A O 1
ATOM 1578 N N . ASN A 1 235 ? 140.031 100.548 24.102 1.00 28.22 235 ASN A N 1
ATOM 1579 C CA . ASN A 1 235 ? 139.767 100.779 25.512 1.00 28.14 235 ASN A CA 1
ATOM 1580 C C . ASN A 1 235 ? 138.386 100.247 25.861 1.00 32.28 235 ASN A C 1
ATOM 1581 O O . ASN A 1 235 ? 137.433 101.014 25.989 1.00 31.58 235 ASN A O 1
ATOM 1586 N N . ASP A 1 236 ? 138.282 98.929 25.992 1.00 29.38 236 ASP A N 1
ATOM 1587 C CA . ASP A 1 236 ? 137.011 98.289 26.300 1.00 29.50 236 ASP A CA 1
ATOM 1588 C C . ASP A 1 236 ? 137.220 96.922 26.946 1.00 33.48 236 ASP A C 1
ATOM 1589 O O . ASP A 1 236 ? 138.352 96.456 27.077 1.00 33.27 236 ASP A O 1
ATOM 1594 N N . PRO A 1 237 ? 136.125 96.288 27.358 1.00 29.86 237 PRO A N 1
ATOM 1595 C CA . PRO A 1 237 ? 136.196 94.974 27.989 1.00 29.39 237 PRO A CA 1
ATOM 1596 C C . PRO A 1 237 ? 136.895 93.963 27.091 1.00 33.52 237 PRO A C 1
ATOM 1597 O O . PRO A 1 237 ? 137.902 93.366 27.471 1.00 33.20 237 PRO A O 1
ATOM 1601 N N . TYR A 1 238 ? 136.346 93.774 25.897 1.00 29.93 238 TYR A N 1
ATOM 1602 C CA . TYR A 1 238 ? 136.891 92.817 24.946 1.00 29.60 238 TYR A CA 1
ATOM 1603 C C . TYR A 1 238 ? 138.324 93.160 24.565 1.00 33.38 238 TYR A C 1
ATOM 1604 O O . TYR A 1 238 ? 138.783 94.275 24.796 1.00 33.15 238 TYR A O 1
ATOM 1613 N N . THR A 1 239 ? 139.031 92.189 23.995 1.00 29.68 239 THR A N 1
ATOM 1614 C CA . THR A 1 239 ? 140.422 92.381 23.603 1.00 29.23 239 THR A CA 1
ATOM 1615 C C . THR A 1 239 ? 140.600 92.359 22.084 1.00 32.72 239 THR A C 1
ATOM 1616 O O . THR A 1 239 ? 139.674 92.031 21.342 1.00 31.95 239 THR A O 1
ATOM 1620 N N . ASP A 1 240 ? 141.795 92.725 21.635 1.00 29.46 240 ASP A N 1
ATOM 1621 C CA . ASP A 1 240 ? 142.112 92.749 20.216 1.00 29.46 240 ASP A CA 1
ATOM 1622 C C . ASP A 1 240 ? 141.700 91.442 19.550 1.00 34.37 240 ASP A C 1
ATOM 1623 O O . ASP A 1 240 ? 140.818 91.424 18.691 1.00 34.27 240 ASP A O 1
ATOM 1628 N N . PHE A 1 241 ? 142.339 90.349 19.957 1.00 31.47 241 PHE A N 1
ATOM 1629 C CA . PH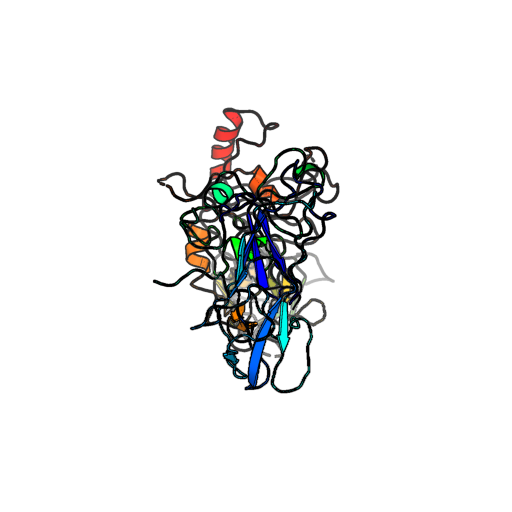E A 1 241 ? 142.057 89.032 19.394 1.00 31.64 241 PHE A CA 1
ATOM 1630 C C . PHE A 1 241 ? 140.573 88.673 19.456 1.00 36.23 241 PHE A C 1
ATOM 1631 O O . PHE A 1 241 ? 139.982 88.273 18.454 1.00 36.14 241 PHE A O 1
ATOM 1639 N N . GLU A 1 242 ? 139.975 88.813 20.634 1.00 32.93 242 GLU A N 1
ATOM 1640 C CA . GLU A 1 242 ? 138.561 88.493 20.815 1.00 32.67 242 GLU A CA 1
ATOM 1641 C C . GLU A 1 242 ? 137.682 89.201 19.793 1.00 36.67 242 GLU A C 1
ATOM 1642 O O . GLU A 1 242 ? 136.758 88.609 19.238 1.00 36.37 242 GLU A O 1
ATOM 1648 N N . LYS A 1 243 ? 137.964 90.479 19.570 1.00 33.11 243 LYS A N 1
ATOM 1649 C CA . LYS A 1 243 ? 137.185 91.290 18.646 1.00 32.76 243 LYS A CA 1
ATOM 1650 C C . LYS A 1 243 ? 137.210 90.774 17.214 1.00 37.01 243 LYS A C 1
ATOM 1651 O O . LYS A 1 243 ? 136.216 90.230 16.728 1.00 36.70 243 LYS A O 1
ATOM 1657 N N . VAL A 1 244 ? 138.333 90.992 16.534 1.00 33.54 244 VAL A N 1
ATOM 1658 C CA . VAL A 1 244 ? 138.493 90.596 15.138 1.00 33.39 244 VAL A CA 1
ATOM 1659 C C . VAL A 1 244 ? 137.942 89.203 14.860 1.00 36.72 244 VAL A C 1
ATOM 1660 O O . VAL A 1 244 ? 137.253 88.987 13.862 1.00 36.13 244 VAL A O 1
ATOM 1664 N N . SER A 1 245 ? 138.223 88.273 15.767 1.00 32.73 245 SER A N 1
ATOM 1665 C CA . SER A 1 245 ? 137.748 86.901 15.638 1.00 32.04 245 SER A CA 1
ATOM 1666 C C . SER A 1 245 ? 136.224 86.809 15.712 1.00 35.51 245 SER A C 1
ATOM 1667 O O . SER A 1 245 ? 135.594 86.134 14.899 1.00 35.36 245 SER A O 1
ATOM 1670 N N . GLY A 1 246 ? 135.635 87.495 16.684 1.00 31.22 246 GLY A N 1
ATOM 1671 C CA . GLY A 1 246 ? 134.190 87.474 16.867 1.00 30.74 246 GLY A CA 1
ATOM 1672 C C . GLY A 1 246 ? 133.876 87.142 18.319 1.00 34.17 246 GLY A C 1
ATOM 1673 O O . GLY A 1 246 ? 132.798 87.466 18.819 1.00 33.60 246 GLY A O 1
ATOM 1674 N N . GLN A 1 247 ? 134.826 86.492 18.986 1.00 30.55 247 GLN A N 1
ATOM 1675 C CA . GLN A 1 247 ? 134.651 86.118 20.381 1.00 30.06 247 GLN A CA 1
ATOM 1676 C C . GLN A 1 247 ? 134.270 87.363 21.162 1.00 33.35 247 GLN A C 1
ATOM 1677 O O . GLN A 1 247 ? 135.130 88.082 21.672 1.00 32.98 247 GLN A O 1
ATOM 1683 N N . ILE A 1 248 ? 132.971 87.643 21.173 1.00 29.47 248 ILE A N 1
ATOM 1684 C CA . ILE A 1 248 ? 132.425 88.832 21.805 1.00 28.89 248 ILE A CA 1
ATOM 1685 C C . ILE A 1 248 ? 130.911 88.692 21.909 1.00 31.77 248 ILE A C 1
ATOM 1686 O O . ILE A 1 248 ? 130.358 87.631 21.631 1.00 31.45 248 ILE A O 1
ATOM 1691 N N . ASP A 1 249 ? 130.240 89.789 22.242 1.00 27.27 249 ASP A N 1
ATOM 1692 C CA . ASP A 1 249 ? 128.786 89.789 22.332 1.00 26.60 249 ASP A CA 1
ATOM 1693 C C . ASP A 1 249 ? 128.145 89.773 20.944 1.00 29.49 249 ASP A C 1
ATOM 1694 O O . ASP A 1 249 ? 128.315 90.708 20.160 1.00 28.60 249 ASP A O 1
ATOM 1699 N N . PRO A 1 250 ? 127.413 88.704 20.650 1.00 25.76 250 PRO A N 1
ATOM 1700 C CA . PRO A 1 250 ? 126.765 88.547 19.347 1.00 25.03 250 PRO A CA 1
ATOM 1701 C C . PRO A 1 250 ? 125.961 89.775 18.922 1.00 28.57 250 PRO A C 1
ATOM 1702 O O . PRO A 1 250 ? 125.860 90.076 17.734 1.00 28.28 250 PRO A O 1
ATOM 1706 N N . SER A 1 251 ? 125.393 90.485 19.890 1.00 24.53 251 SER A N 1
ATOM 1707 C CA . SER A 1 251 ? 124.559 91.648 19.595 1.00 23.98 251 SER A CA 1
ATOM 1708 C C . SER A 1 251 ? 125.320 92.885 19.125 1.00 27.62 251 SER A C 1
ATOM 1709 O O . SER A 1 251 ? 124.753 93.741 18.447 1.00 27.19 251 SER A O 1
ATOM 1712 N N . VAL A 1 252 ? 126.591 92.992 19.501 1.00 24.20 252 VAL A N 1
ATOM 1713 C CA . VAL A 1 252 ? 127.406 94.142 19.123 1.00 23.80 252 VAL A CA 1
ATOM 1714 C C . VAL A 1 252 ? 127.300 94.432 17.630 1.00 27.64 252 VAL A C 1
ATOM 1715 O O . VAL A 1 252 ? 127.115 93.516 16.827 1.00 27.23 252 VAL A O 1
ATOM 1719 N N . SER A 1 253 ? 127.390 95.710 17.267 1.00 24.14 253 SER A N 1
ATOM 1720 C CA . SER A 1 253 ? 127.302 96.127 15.867 1.00 23.50 253 SER A CA 1
ATOM 1721 C C . SER A 1 253 ? 128.579 95.781 15.115 1.00 28.13 253 SER A C 1
ATOM 1722 O O . SER A 1 253 ? 129.679 96.102 15.562 1.00 27.83 253 SER A O 1
ATOM 1725 N N . MET A 1 254 ? 128.416 95.073 14.002 1.00 25.25 254 MET A N 1
ATOM 1726 C CA . MET A 1 254 ? 129.534 94.632 13.167 1.00 25.48 254 MET A CA 1
ATOM 1727 C C . MET A 1 254 ? 130.664 95.650 13.037 1.00 30.21 254 MET A C 1
ATOM 1728 O O . MET A 1 254 ? 131.826 95.273 12.840 1.00 29.38 254 MET A O 1
ATOM 1733 N N . VAL A 1 255 ? 130.329 96.932 13.125 1.00 27.51 255 VAL A N 1
ATOM 1734 C CA . VAL A 1 255 ? 131.332 97.986 13.034 1.00 27.41 255 VAL A CA 1
ATOM 1735 C C . VAL A 1 255 ? 132.213 97.914 14.270 1.00 31.78 255 VAL A C 1
ATOM 1736 O O . VAL A 1 255 ? 133.296 98.484 14.310 1.00 31.18 255 VAL A O 1
ATOM 1740 N N . ALA A 1 256 ? 131.732 97.194 15.281 1.00 29.09 256 ALA A N 1
ATOM 1741 C CA . ALA A 1 256 ? 132.469 97.026 16.526 1.00 28.96 256 ALA A CA 1
ATOM 1742 C C . ALA A 1 256 ? 133.204 95.691 16.577 1.00 32.12 256 ALA A C 1
ATOM 1743 O O . ALA A 1 256 ? 133.225 95.027 17.611 1.00 31.51 256 ALA A O 1
ATOM 1745 N N . ARG A 1 257 ? 133.797 95.298 15.455 1.00 28.82 257 ARG A N 1
ATOM 1746 C CA . ARG A 1 257 ? 134.551 94.049 15.391 1.00 28.90 257 ARG A CA 1
ATOM 1747 C C . ARG A 1 257 ? 136.039 94.311 15.185 1.00 32.89 257 ARG A C 1
ATOM 1748 O O . ARG A 1 257 ? 136.846 93.383 15.193 1.00 32.35 257 ARG A O 1
ATOM 1756 N N . ASP A 1 258 ? 136.393 95.579 14.999 1.00 29.31 258 ASP A N 1
ATOM 1757 C CA . ASP A 1 258 ? 137.785 95.974 14.811 1.00 29.06 258 ASP A CA 1
ATOM 1758 C C . ASP A 1 258 ? 138.407 96.307 16.159 1.00 32.83 258 ASP A C 1
ATOM 1759 O O . ASP A 1 258 ? 137.709 96.735 17.081 1.00 32.31 258 ASP A O 1
ATOM 1764 N N . PRO A 1 259 ? 139.720 96.124 16.265 1.00 29.31 259 PRO A N 1
ATOM 1765 C CA . PRO A 1 259 ? 140.432 96.449 17.494 1.00 28.59 259 PRO A CA 1
ATOM 1766 C C . PRO A 1 259 ? 140.628 97.957 17.601 1.00 33.11 259 PRO A C 1
ATOM 1767 O O . PRO A 1 259 ? 140.995 98.473 18.657 1.00 32.94 259 PRO A O 1
ATOM 1771 N N . MET A 1 260 ? 140.349 98.663 16.509 1.00 29.72 260 MET A N 1
ATOM 1772 C CA . MET A 1 260 ? 140.485 100.117 16.471 1.00 29.68 260 MET A CA 1
ATOM 1773 C C . MET A 1 260 ? 139.155 100.843 16.638 1.00 34.05 260 MET A C 1
ATOM 1774 O O . MET A 1 260 ? 139.121 102.058 16.801 1.00 33.60 260 MET A O 1
ATOM 1779 N N . ILE A 1 261 ? 138.060 100.093 16.594 1.00 30.99 261 ILE A N 1
ATOM 1780 C CA . ILE A 1 261 ? 136.743 100.683 16.765 1.00 30.81 261 ILE A CA 1
ATOM 1781 C C . ILE A 1 261 ? 136.169 100.257 18.112 1.00 36.12 261 ILE A C 1
ATOM 1782 O O . ILE A 1 261 ? 136.007 99.067 18.382 1.00 35.58 261 ILE A O 1
ATOM 1787 N N . SER A 1 262 ? 135.900 101.236 18.972 1.00 33.89 262 SER A N 1
ATOM 1788 C CA . SER A 1 262 ? 135.374 100.982 20.312 1.00 33.98 262 SER A CA 1
ATOM 1789 C C . SER A 1 262 ? 134.243 99.955 20.321 1.00 39.21 262 SER A C 1
ATOM 1790 O O . SER A 1 262 ? 133.760 99.540 19.267 1.00 38.73 262 SER A O 1
ATOM 1793 N N . ALA A 1 263 ? 133.814 99.557 21.514 1.00 36.93 263 ALA A N 1
ATOM 1794 C CA . ALA A 1 263 ? 132.734 98.585 21.644 1.00 37.16 263 ALA A CA 1
ATOM 1795 C C . ALA A 1 263 ? 131.721 99.048 22.678 1.00 41.98 263 ALA A C 1
ATOM 1796 O O . ALA A 1 263 ? 131.314 98.276 23.546 1.00 41.63 263 ALA A O 1
ATOM 1798 N N . TYR A 1 264 ? 131.326 100.314 22.591 1.00 38.88 264 TYR A N 1
ATOM 1799 C CA . TYR A 1 264 ? 130.393 100.876 23.556 1.00 38.88 264 TYR A CA 1
ATOM 1800 C C . TYR A 1 264 ? 129.065 101.260 22.933 1.00 42.98 264 TYR A C 1
ATOM 1801 O O . TYR A 1 264 ? 128.967 101.426 21.720 1.00 42.94 264 TYR A O 1
ATOM 1810 N N . PRO A 1 265 ? 128.063 101.472 23.779 1.00 39.06 265 PRO A N 1
ATOM 1811 C CA . PRO A 1 265 ? 126.756 101.893 23.302 1.00 38.34 265 PRO A CA 1
ATOM 1812 C C . PRO A 1 265 ? 126.620 103.391 23.517 1.00 41.86 265 PRO A C 1
ATOM 1813 O O . PRO A 1 265 ? 127.385 103.986 24.274 1.00 41.38 265 PRO A O 1
ATOM 1817 N N . ILE A 1 266 ? 125.640 103.995 22.856 1.00 38.30 266 ILE A N 1
ATOM 1818 C CA . ILE A 1 266 ? 125.411 105.426 22.978 1.00 37.87 266 ILE A CA 1
ATOM 1819 C C . ILE A 1 266 ? 123.919 105.702 23.033 1.00 41.32 266 ILE A C 1
ATOM 1820 O O . ILE A 1 266 ? 123.327 106.183 22.070 1.00 40.80 266 ILE A O 1
ATOM 1825 N N . VAL A 1 267 ? 123.311 105.393 24.174 1.00 37.81 267 VAL A N 1
ATOM 1826 C CA . VAL A 1 267 ? 121.882 105.590 24.363 1.00 37.46 267 VAL A CA 1
ATOM 1827 C C . VAL A 1 267 ? 121.425 107.003 24.023 1.00 40.72 267 VAL A C 1
ATOM 1828 O O . VAL A 1 267 ? 122.141 107.768 23.369 1.00 40.31 267 VAL A O 1
ATOM 1832 N N . GLY A 1 268 ? 120.216 107.345 24.444 1.00 37.05 268 GLY A N 1
ATOM 1833 C CA . GLY A 1 268 ? 119.646 108.654 24.180 1.00 36.71 268 GLY A CA 1
ATOM 1834 C C . GLY A 1 268 ? 118.132 108.525 24.151 1.00 40.18 268 GLY A C 1
ATOM 1835 O O . GLY A 1 268 ? 117.606 107.402 24.161 1.00 39.79 268 GLY A O 1
ATOM 1836 N N . VAL A 1 269 ? 117.440 109.650 24.172 1.00 36.41 269 VAL A N 1
ATOM 1837 C CA . VAL A 1 269 ? 115.982 109.626 24.167 1.00 35.91 269 VAL A CA 1
ATOM 1838 C C . VAL A 1 269 ? 115.374 110.640 23.206 1.00 38.97 269 VAL A C 1
ATOM 1839 O O . VAL A 1 269 ? 115.790 111.796 23.153 1.00 38.56 269 VAL A O 1
ATOM 1843 N N . GLN A 1 270 ? 114.392 110.178 22.440 1.00 34.95 270 GLN A N 1
ATOM 1844 C CA . GLN A 1 270 ? 113.721 111.005 21.448 1.00 34.27 270 GLN A CA 1
ATOM 1845 C C . GLN A 1 270 ? 112.233 111.126 21.761 1.00 37.54 270 GLN A C 1
ATOM 1846 O O . GLN A 1 270 ? 111.618 110.190 22.275 1.00 37.60 270 GLN A O 1
ATOM 1852 N N . MET A 1 271 ? 111.673 112.292 21.457 1.00 32.65 271 MET A N 1
ATOM 1853 C CA . MET A 1 271 ? 110.260 112.576 21.695 1.00 32.09 271 MET A CA 1
ATOM 1854 C C . MET A 1 271 ? 109.490 112.368 20.395 1.00 36.01 271 MET A C 1
ATOM 1855 O O . MET A 1 271 ? 110.055 112.496 19.307 1.00 35.68 271 MET A O 1
ATOM 1860 N N . GLU A 1 272 ? 108.205 112.050 20.506 1.00 32.21 272 GLU A N 1
ATOM 1861 C CA . GLU A 1 272 ? 107.390 111.811 19.323 1.00 31.66 272 GLU A CA 1
ATOM 1862 C C . GLU A 1 272 ? 106.207 112.761 19.190 1.00 35.63 272 GLU A C 1
ATOM 1863 O O . GLU A 1 272 ? 105.681 112.947 18.094 1.00 35.17 272 GLU A O 1
ATOM 1869 N N . ARG A 1 273 ? 105.808 113.381 20.296 1.00 32.41 273 ARG A N 1
ATOM 1870 C CA . ARG A 1 273 ? 104.703 114.335 20.284 1.00 32.35 273 ARG A CA 1
ATOM 1871 C C . ARG A 1 273 ? 104.358 114.810 21.693 1.00 36.79 273 ARG A C 1
ATOM 1872 O O . ARG A 1 273 ? 104.099 114.000 22.581 1.00 36.45 273 ARG A O 1
ATOM 1880 N N . LEU A 1 274 ? 104.355 116.124 21.895 1.00 34.01 274 LEU A N 1
ATOM 1881 C CA . LEU A 1 274 ? 104.032 116.688 23.202 1.00 34.20 274 LEU A CA 1
ATOM 1882 C C . LEU A 1 274 ? 102.550 117.041 23.300 1.00 39.04 274 LEU A C 1
ATOM 1883 O O . LEU A 1 274 ? 101.963 117.565 22.352 1.00 38.49 274 LEU A O 1
ATOM 1888 N N . VAL A 1 275 ? 101.947 116.747 24.447 1.00 36.49 275 VAL A N 1
ATOM 1889 C CA . VAL A 1 275 ? 100.540 117.052 24.665 1.00 36.71 275 VAL A CA 1
ATOM 1890 C C . VAL A 1 275 ? 100.362 117.829 25.961 1.00 40.55 275 VAL A C 1
ATOM 1891 O O . VAL A 1 275 ? 100.399 117.256 27.051 1.00 39.86 275 VAL A O 1
ATOM 1895 N N . VAL A 1 276 ? 100.183 119.140 25.830 1.00 37.65 276 VAL A N 1
ATOM 1896 C CA . VAL A 1 276 ? 100.014 120.015 26.982 1.00 37.66 276 VAL A CA 1
ATOM 1897 C C . VAL A 1 276 ? 98.552 120.418 27.132 1.00 41.86 276 VAL A C 1
ATOM 1898 O O . VAL A 1 276 ? 97.769 120.299 26.191 1.00 40.97 276 VAL A O 1
ATOM 1902 N N . SER A 1 277 ? 98.190 120.886 28.323 1.00 38.98 277 SER A N 1
ATOM 1903 C CA . SER A 1 277 ? 96.819 121.304 28.602 1.00 38.79 277 SER A CA 1
ATOM 1904 C C . SER A 1 277 ? 96.775 122.363 29.701 1.00 42.21 277 SER A C 1
ATOM 1905 O O . SER A 1 277 ? 97.773 123.027 29.975 1.00 41.63 277 SER A O 1
ATOM 1908 N N . LYS A 1 278 ? 95.610 122.509 30.327 1.00 38.70 278 LYS A N 1
ATOM 1909 C CA . LYS A 1 278 ? 95.411 123.490 31.392 1.00 38.51 278 LYS A CA 1
ATOM 1910 C C . LYS A 1 278 ? 95.688 122.910 32.780 1.00 41.78 278 LYS A C 1
ATOM 1911 O O . LYS A 1 278 ? 95.638 121.697 32.981 1.00 41.27 278 LYS A O 1
ATOM 1917 N N . SER A 1 279 ? 95.963 123.787 33.739 1.00 37.88 279 SER A N 1
ATOM 1918 C CA . SER A 1 279 ? 96.246 123.367 35.105 1.00 37.37 279 SER A CA 1
ATOM 1919 C C . SER A 1 279 ? 95.077 123.638 36.050 1.00 40.65 279 SER A C 1
ATOM 1920 O O . SER A 1 279 ? 94.713 124.788 36.303 1.00 40.12 279 SER A O 1
ATOM 1923 N N . GLU A 1 280 ? 94.498 122.559 36.568 1.00 36.99 280 GLU A N 1
ATOM 1924 C CA . GLU A 1 280 ? 93.361 122.636 37.477 1.00 36.54 280 GLU A CA 1
ATOM 1925 C C . GLU A 1 280 ? 93.734 123.307 38.795 1.00 40.74 280 GLU A C 1
ATOM 1926 O O . GLU A 1 280 ? 94.650 122.866 39.490 1.00 40.29 280 GLU A O 1
ATOM 1932 N N . SER A 1 293 ? 94.463 120.893 26.474 1.00 41.71 293 SER A N 1
ATOM 1933 C CA . SER A 1 293 ? 94.900 120.033 25.383 1.00 41.10 293 SER A CA 1
ATOM 1934 C C . SER A 1 293 ? 95.682 120.813 24.331 1.00 44.34 293 SER A C 1
ATOM 1935 O O . SER A 1 293 ? 95.185 121.793 23.771 1.00 43.84 293 SER A O 1
ATOM 1938 N N . THR A 1 294 ? 96.910 120.370 24.077 1.00 40.60 294 THR A N 1
ATOM 1939 C CA . THR A 1 294 ? 97.784 120.980 23.079 1.00 40.47 294 THR A CA 1
ATOM 1940 C C . THR A 1 294 ? 98.744 119.920 22.538 1.00 45.12 294 THR A C 1
ATOM 1941 O O . THR A 1 294 ? 99.948 119.953 22.802 1.00 44.74 294 THR A O 1
ATOM 1945 N N . SER A 1 295 ? 98.188 118.962 21.802 1.00 41.86 295 SER A N 1
ATOM 1946 C CA . SER A 1 295 ? 98.973 117.884 21.213 1.00 41.65 295 SER A CA 1
ATOM 1947 C C . SER A 1 295 ? 99.705 118.386 19.973 1.00 45.57 295 SER A C 1
ATOM 1948 O O . SER A 1 295 ? 99.088 118.940 19.062 1.00 45.40 295 SER A O 1
ATOM 1951 N N . HIS A 1 296 ? 101.016 118.175 19.928 1.00 41.96 296 HIS A N 1
ATOM 1952 C CA . HIS A 1 296 ? 101.809 118.630 18.794 1.00 41.76 296 HIS A CA 1
ATOM 1953 C C . HIS A 1 296 ? 102.777 117.573 18.275 1.00 45.36 296 HIS A C 1
ATOM 1954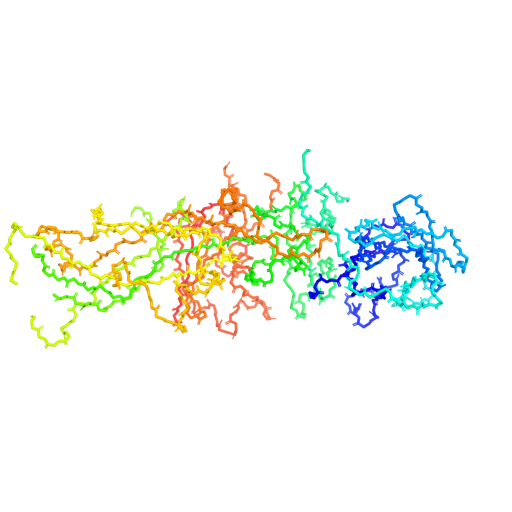 O O . HIS A 1 296 ? 103.673 117.132 18.993 1.00 44.76 296 HIS A O 1
ATOM 1961 N N . SER A 1 297 ? 102.594 117.181 17.020 1.00 41.90 297 SER A N 1
ATOM 1962 C CA . SER A 1 297 ? 103.471 116.202 16.390 1.00 41.79 297 SER A CA 1
ATOM 1963 C C . SER A 1 297 ? 104.731 116.905 15.898 1.00 46.63 297 SER A C 1
ATOM 1964 O O . SER A 1 297 ? 104.652 117.952 15.255 1.00 46.57 297 SER A O 1
ATOM 1967 N N . SER A 1 298 ? 105.892 116.342 16.220 1.00 43.46 298 SER A N 1
ATOM 1968 C CA . SER A 1 298 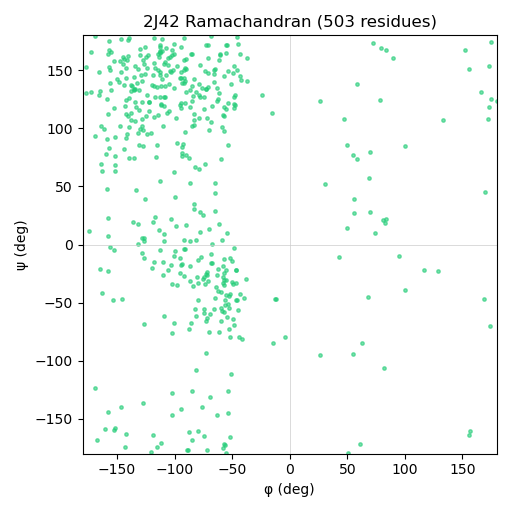? 107.161 116.939 15.820 1.00 43.30 298 SER A CA 1
ATOM 1969 C C . SER A 1 298 ? 108.244 115.906 15.526 1.00 47.20 298 SER A C 1
ATOM 1970 O O . SER A 1 298 ? 108.029 114.704 15.686 1.00 46.93 298 SER A O 1
ATOM 1973 N N . THR A 1 299 ? 109.409 116.384 15.097 1.00 43.62 299 THR A N 1
ATOM 1974 C CA . THR A 1 299 ? 110.529 115.508 14.769 1.00 43.35 299 THR A CA 1
ATOM 1975 C C . THR A 1 299 ? 111.670 115.660 15.766 1.00 46.80 299 THR A C 1
ATOM 1976 O O . THR A 1 299 ? 111.708 116.614 16.537 1.00 46.34 299 THR A O 1
ATOM 1980 N N . ASN A 1 300 ? 112.611 114.720 15.727 1.00 43.25 300 ASN A N 1
ATOM 1981 C CA . ASN A 1 300 ? 113.777 114.748 16.606 1.00 42.97 300 ASN A CA 1
ATOM 1982 C C . ASN A 1 300 ? 115.056 114.616 15.785 1.00 46.48 300 ASN A C 1
ATOM 1983 O O . ASN A 1 300 ? 115.031 114.129 14.654 1.00 46.03 300 ASN A O 1
ATOM 1988 N N . ILE A 1 301 ? 116.170 115.056 16.357 1.00 43.03 301 ILE A N 1
ATOM 1989 C CA . ILE A 1 301 ? 117.453 114.997 15.669 1.00 42.68 301 ILE A CA 1
ATOM 1990 C C . ILE A 1 301 ? 118.587 114.628 16.616 1.00 46.64 301 ILE A C 1
ATOM 1991 O O . ILE A 1 301 ? 118.473 114.794 17.830 1.00 46.05 301 ILE A O 1
ATOM 1996 N N . ASN A 1 302 ? 119.682 114.130 16.051 1.00 43.85 302 ASN A N 1
ATOM 1997 C CA . ASN A 1 302 ? 120.857 113.768 16.836 1.00 43.89 302 ASN A CA 1
ATOM 1998 C C . ASN A 1 302 ? 121.836 114.938 16.859 1.00 48.86 302 ASN A C 1
ATOM 1999 O O . ASN A 1 302 ? 122.270 115.422 15.813 1.00 48.57 302 ASN A O 1
ATOM 2004 N N . THR A 1 303 ? 122.154 115.403 18.062 1.00 46.30 303 THR A N 1
ATOM 2005 C CA . THR A 1 303 ? 123.024 116.554 18.252 1.00 46.40 303 THR A CA 1
ATOM 2006 C C . THR A 1 303 ? 124.469 116.389 17.787 1.00 51.25 303 THR A C 1
ATOM 2007 O O . THR A 1 303 ? 125.032 115.293 17.808 1.00 50.55 303 THR A O 1
ATOM 2011 N N . VAL A 1 304 ? 125.062 117.516 17.406 1.00 49.10 304 VAL A N 1
ATOM 2012 C CA . VAL A 1 304 ? 126.455 117.601 16.978 1.00 49.34 304 VAL A CA 1
ATOM 2013 C C . VAL A 1 304 ? 126.875 119.059 17.148 1.00 54.15 304 VAL A C 1
ATOM 2014 O O . VAL A 1 304 ? 127.408 119.680 16.228 1.00 53.60 304 VAL A O 1
ATOM 2018 N N . GLY A 1 305 ? 126.564 119.605 18.321 1.00 51.70 305 GLY A N 1
ATOM 2019 C CA . GLY A 1 305 ? 126.840 120.997 18.666 1.00 51.72 305 GLY A CA 1
ATOM 2020 C C . GLY A 1 305 ? 128.155 121.545 18.122 1.00 55.90 305 GLY A C 1
ATOM 2021 O O . GLY A 1 305 ? 129.177 120.858 18.118 1.00 55.39 305 GLY A O 1
ATOM 2022 N N . ALA A 1 306 ? 128.117 122.803 17.686 1.00 52.57 306 ALA A N 1
ATOM 2023 C CA . ALA A 1 306 ? 129.285 123.475 17.124 1.00 52.34 306 ALA A CA 1
ATOM 2024 C C . ALA A 1 306 ? 129.942 124.432 18.116 1.00 56.32 306 ALA A C 1
ATOM 2025 O O . ALA A 1 306 ? 129.374 124.756 19.161 1.00 55.49 306 ALA A O 1
ATOM 2027 N N . GLU A 1 307 ? 131.145 124.882 17.770 1.00 53.52 307 GLU A N 1
ATOM 2028 C CA . GLU A 1 307 ? 131.909 125.793 18.617 1.00 53.28 307 GLU A CA 1
ATOM 2029 C C . GLU A 1 307 ? 131.695 127.258 18.239 1.00 57.01 307 GLU A C 1
ATOM 2030 O O . GLU A 1 307 ? 131.584 127.597 17.060 1.00 56.49 307 GLU A O 1
ATOM 2036 N N . VAL A 1 308 ? 131.671 128.117 19.253 1.00 53.42 308 VAL A N 1
ATOM 2037 C CA . VAL A 1 308 ? 131.472 129.553 19.070 1.00 53.09 308 VAL A CA 1
ATOM 2038 C C . VAL A 1 308 ? 130.386 129.885 18.053 1.00 56.70 308 VAL A C 1
ATOM 2039 O O . VAL A 1 308 ? 129.313 129.283 18.060 1.00 56.15 308 VAL A O 1
ATOM 2043 N N . SER A 1 325 ? 133.987 120.047 19.105 1.00 49.24 325 SER A N 1
ATOM 2044 C CA . SER A 1 325 ? 133.587 120.076 20.507 1.00 48.85 325 SER A CA 1
ATOM 2045 C C . SER A 1 325 ? 134.236 118.933 21.284 1.00 52.48 325 SER A C 1
ATOM 2046 O O . SER A 1 325 ? 134.195 117.778 20.861 1.00 52.06 325 SER A O 1
ATOM 2049 N N . ALA A 1 326 ? 134.805 119.258 22.441 1.00 48.91 326 ALA A N 1
ATOM 2050 C CA . ALA A 1 326 ? 135.452 118.257 23.283 1.00 48.62 326 ALA A CA 1
ATOM 2051 C C . ALA A 1 326 ? 134.441 117.434 24.076 1.00 52.70 326 ALA A C 1
ATOM 2052 O O . ALA A 1 326 ? 134.751 116.925 25.153 1.00 52.22 326 ALA A O 1
ATOM 2054 N N . SER A 1 327 ? 133.237 117.294 23.532 1.00 49.24 327 SER A N 1
ATOM 2055 C CA . SER A 1 327 ? 132.181 116.536 24.192 1.00 48.88 327 SER A CA 1
ATOM 2056 C C . SER A 1 327 ? 131.877 115.251 23.433 1.00 52.44 327 SER A C 1
ATOM 2057 O O . SER A 1 327 ? 132.449 114.995 22.371 1.00 52.03 327 SER A O 1
ATOM 2060 N N . ALA A 1 328 ? 130.968 114.446 23.974 1.00 48.59 328 ALA A N 1
ATOM 2061 C CA . ALA A 1 328 ? 130.594 113.188 23.338 1.00 48.21 328 ALA A CA 1
ATOM 2062 C C . ALA A 1 328 ? 129.441 112.489 24.064 1.00 51.31 328 ALA A C 1
ATOM 2063 O O . ALA A 1 328 ? 129.139 111.324 23.793 1.00 50.83 328 ALA A O 1
ATOM 2065 N N . ASN A 1 329 ? 128.799 113.205 24.982 1.00 47.17 329 ASN A N 1
ATOM 2066 C CA . ASN A 1 329 ? 127.685 112.656 25.749 1.00 46.71 329 ASN A CA 1
ATOM 2067 C C . ASN A 1 329 ? 126.505 112.298 24.847 1.00 49.95 329 ASN A C 1
ATOM 2068 O O . ASN A 1 329 ? 126.692 111.883 23.703 1.00 49.20 329 ASN A O 1
ATOM 2073 N N . TYR A 1 330 ? 125.291 112.456 25.366 1.00 46.71 330 TYR A N 1
ATOM 2074 C CA . TYR A 1 330 ? 124.084 112.157 24.600 1.00 46.76 330 TYR A CA 1
ATOM 2075 C C . TYR A 1 330 ? 123.152 113.365 24.571 1.00 50.92 330 TYR A C 1
ATOM 2076 O O . TYR A 1 330 ? 123.294 114.279 25.383 1.00 50.59 330 TYR A O 1
ATOM 2085 N N . SER A 1 331 ? 122.222 113.380 23.617 1.00 47.55 331 SER A N 1
ATOM 2086 C CA . SER A 1 331 ? 121.278 114.486 23.489 1.00 47.21 331 SER A CA 1
ATOM 2087 C C . SER A 1 331 ? 120.391 114.352 22.254 1.00 51.44 331 SER A C 1
ATOM 2088 O O . SER A 1 331 ? 120.583 113.455 21.431 1.00 50.71 331 SER A O 1
ATOM 2091 N N . HIS A 1 332 ? 119.425 115.258 22.127 1.00 48.61 332 HIS A N 1
ATOM 2092 C CA . HIS A 1 332 ? 118.498 115.242 21.002 1.00 48.53 332 HIS A CA 1
ATOM 2093 C C . HIS A 1 332 ? 117.748 116.565 20.841 1.00 52.30 332 HIS A C 1
ATOM 2094 O O . HIS A 1 332 ? 116.795 116.841 21.569 1.00 51.92 332 HIS A O 1
ATOM 2101 N N . THR A 1 333 ? 118.180 117.372 19.875 1.00 48.95 333 THR A N 1
ATOM 2102 C CA . THR A 1 333 ? 117.531 118.647 19.577 1.00 48.72 333 THR A CA 1
ATOM 2103 C C . THR A 1 333 ? 116.055 118.384 19.306 1.00 53.43 333 THR A C 1
ATOM 2104 O O . THR A 1 333 ? 115.657 117.242 19.084 1.00 53.03 333 THR A O 1
ATOM 2108 N N . TRP A 1 334 ? 115.241 119.432 19.326 1.00 50.63 334 TRP A N 1
ATOM 2109 C CA . TRP A 1 334 ? 113.819 119.265 19.071 1.00 50.78 334 TRP A CA 1
ATOM 2110 C C . TRP A 1 334 ? 113.132 120.527 18.560 1.00 55.24 334 TRP A C 1
ATOM 2111 O O . TRP A 1 334 ? 113.377 121.628 19.051 1.00 54.75 334 TRP A O 1
ATOM 2122 N N . GLN A 1 335 ? 112.245 120.344 17.587 1.00 52.16 335 GLN A N 1
ATOM 2123 C CA . GLN A 1 335 ? 111.497 121.447 16.993 1.00 52.03 335 GLN A CA 1
ATOM 2124 C C . GLN A 1 335 ? 109.998 121.224 17.185 1.00 56.58 335 GLN A C 1
ATOM 2125 O O . GLN A 1 335 ? 109.584 120.231 17.784 1.00 56.21 335 GLN A O 1
ATOM 2131 N N . ASN A 1 336 ? 109.185 122.139 16.665 1.00 53.51 336 ASN A N 1
ATOM 2132 C CA . ASN A 1 336 ? 107.739 122.020 16.794 1.00 53.45 336 ASN A CA 1
ATOM 2133 C C . ASN A 1 336 ? 106.978 122.470 15.545 1.00 57.58 336 ASN A C 1
ATOM 2134 O O . ASN A 1 336 ? 106.961 123.654 15.204 1.00 57.24 336 ASN A O 1
ATOM 2139 N N . THR A 1 337 ? 106.340 121.515 14.874 1.00 54.15 337 THR A N 1
ATOM 2140 C CA . THR A 1 337 ? 105.545 121.809 13.684 1.00 54.09 337 THR A CA 1
ATOM 2141 C C . THR A 1 337 ? 104.446 122.800 14.044 1.00 58.59 337 THR A C 1
ATOM 2142 O O . THR A 1 337 ? 103.423 122.427 14.621 1.00 58.26 337 THR A O 1
ATOM 2146 N N . SER A 1 338 ? 104.670 124.065 13.702 1.00 55.07 338 SER A N 1
ATOM 2147 C CA . SER A 1 338 ? 103.734 125.138 14.019 1.00 54.63 338 SER A CA 1
ATOM 2148 C C . SER A 1 338 ? 102.581 125.273 13.029 1.00 57.75 338 SER A C 1
ATOM 2149 O O . SER A 1 338 ? 102.069 126.373 12.812 1.00 57.50 338 SER A O 1
ATOM 2152 N N . THR A 1 339 ? 102.169 124.157 12.435 1.00 53.93 339 THR A N 1
ATOM 2153 C CA . THR A 1 339 ? 101.074 124.174 11.471 1.00 53.58 339 THR A CA 1
ATOM 2154 C C . THR A 1 339 ? 99.729 123.967 12.160 1.00 57.14 339 THR A C 1
ATOM 2155 O O . THR A 1 339 ? 99.655 123.326 13.210 1.00 56.75 339 THR A O 1
ATOM 2159 N N . VAL A 1 340 ? 98.672 124.524 11.575 1.00 53.38 340 VAL A N 1
ATOM 2160 C CA . VAL A 1 340 ? 97.330 124.406 12.141 1.00 52.92 340 VAL A CA 1
ATOM 2161 C C . VAL A 1 340 ? 96.701 123.049 11.841 1.00 56.15 340 VAL A C 1
ATOM 2162 O O . VAL A 1 340 ? 96.319 122.769 10.705 1.00 55.42 340 VAL A O 1
ATOM 2166 N N . ASP A 1 341 ? 96.576 122.221 12.873 1.00 52.74 341 ASP A N 1
ATOM 2167 C CA . ASP A 1 341 ? 96.004 120.889 12.726 1.00 52.71 341 ASP A CA 1
ATOM 2168 C C . ASP A 1 341 ? 94.478 120.904 12.633 1.00 57.37 341 ASP A C 1
ATOM 2169 O O . ASP A 1 341 ? 93.834 119.856 12.702 1.00 56.81 341 ASP A O 1
ATOM 2174 N N . ASP A 1 342 ? 93.902 122.093 12.471 1.00 54.59 342 ASP A N 1
ATOM 2175 C CA . ASP A 1 342 ? 92.451 122.235 12.363 1.00 54.57 342 ASP A CA 1
ATOM 2176 C C . ASP A 1 342 ? 92.054 123.703 12.343 1.00 58.57 342 ASP A C 1
ATOM 2177 O O . ASP A 1 342 ? 91.613 124.226 11.318 1.00 58.21 342 ASP A O 1
ATOM 2182 N N . THR A 1 343 ? 92.217 124.362 13.484 1.00 55.34 343 THR A N 1
ATOM 2183 C CA . THR A 1 343 ? 91.907 125.781 13.617 1.00 55.19 343 THR A CA 1
ATOM 2184 C C . THR A 1 343 ? 92.675 126.353 14.805 1.00 58.81 343 THR A C 1
ATOM 2185 O O . THR A 1 343 ? 93.801 125.940 15.078 1.00 58.47 343 THR A O 1
ATOM 2189 N N . THR A 1 344 ? 92.056 127.286 15.520 1.00 55.00 344 THR A N 1
ATOM 2190 C CA . THR A 1 344 ? 92.672 127.870 16.701 1.00 54.72 344 THR A CA 1
ATOM 2191 C C . THR A 1 344 ? 94.089 128.361 16.419 1.00 58.57 344 THR A C 1
ATOM 2192 O O . THR A 1 344 ? 94.288 129.482 15.950 1.00 58.19 344 THR A O 1
ATOM 2196 N N . SER A 1 353 ? 93.405 130.645 25.851 1.00 50.82 353 SER A N 1
ATOM 2197 C CA . SER A 1 353 ? 92.829 131.341 26.997 1.00 50.51 353 SER A CA 1
ATOM 2198 C C . SER A 1 353 ? 93.779 131.307 28.190 1.00 54.27 353 SER A C 1
ATOM 2199 O O . SER A 1 353 ? 93.461 130.733 29.231 1.00 53.64 353 SER A O 1
ATOM 2202 N N . ILE A 1 354 ? 94.947 131.923 28.033 1.00 51.20 354 ILE A N 1
ATOM 2203 C CA . ILE A 1 354 ? 95.946 131.939 29.096 1.00 51.06 354 ILE A CA 1
ATOM 2204 C C . ILE A 1 354 ? 96.179 133.329 29.682 1.00 54.83 354 ILE A C 1
ATOM 2205 O O . ILE A 1 354 ? 96.476 134.281 28.955 1.00 54.28 354 ILE A O 1
ATOM 2210 N N . ASN A 1 355 ? 96.062 133.430 31.003 1.00 51.32 355 ASN A N 1
ATOM 2211 C CA . ASN A 1 355 ? 96.263 134.692 31.706 1.00 51.14 355 ASN A CA 1
ATOM 2212 C C . ASN A 1 355 ? 97.746 134.973 31.924 1.00 55.48 355 ASN A C 1
ATOM 2213 O O . ASN A 1 355 ? 98.469 135.302 30.985 1.00 55.12 355 ASN A O 1
ATOM 2218 N N . THR A 1 356 ? 98.185 134.843 33.172 1.00 52.41 356 THR A N 1
ATOM 2219 C CA . THR A 1 356 ? 99.580 135.066 33.533 1.00 52.53 356 THR A CA 1
ATOM 2220 C C . THR A 1 356 ? 99.930 134.262 34.781 1.00 56.92 356 THR A C 1
ATOM 2221 O O . THR A 1 356 ? 100.954 133.577 34.823 1.00 56.42 356 THR A O 1
ATOM 2225 N N . ALA A 1 357 ? 99.072 134.345 35.793 1.00 53.75 357 ALA A N 1
ATOM 2226 C CA . ALA A 1 357 ? 99.289 133.620 37.035 1.00 53.58 357 ALA A CA 1
ATOM 2227 C C . ALA A 1 357 ? 98.803 132.184 36.912 1.00 57.34 357 ALA A C 1
ATOM 2228 O O . ALA A 1 357 ? 98.284 131.611 37.869 1.00 57.01 357 ALA A O 1
ATOM 2230 N N . GLU A 1 358 ? 98.958 131.613 35.722 1.00 53.82 358 GLU A N 1
ATOM 2231 C CA . GLU A 1 358 ? 98.543 130.238 35.471 1.00 53.38 358 GLU A CA 1
ATOM 2232 C C . GLU A 1 358 ? 99.709 129.404 34.943 1.00 56.59 358 GLU A C 1
ATOM 2233 O O . GLU A 1 358 ? 100.633 129.935 34.325 1.00 56.02 358 GLU A O 1
ATOM 2239 N N . SER A 1 359 ? 99.671 128.103 35.219 1.00 52.42 359 SER A N 1
ATOM 2240 C CA . SER A 1 359 ? 100.721 127.189 34.788 1.00 51.63 359 SER A CA 1
ATOM 2241 C C . SER A 1 359 ? 100.273 126.385 33.578 1.00 54.14 359 SER A C 1
ATOM 2242 O O . SER A 1 359 ? 99.819 126.949 32.582 1.00 53.91 359 SER A O 1
ATOM 2245 N N . ALA A 1 360 ? 100.395 125.061 33.675 1.00 49.51 360 ALA A N 1
ATOM 2246 C CA . ALA A 1 360 ? 100.016 124.171 32.588 1.00 48.80 360 ALA A CA 1
ATOM 2247 C C . ALA A 1 360 ? 100.410 122.725 32.902 1.00 51.13 360 ALA A C 1
ATOM 2248 O O . ALA A 1 360 ? 101.332 122.476 33.688 1.00 50.56 360 ALA A O 1
ATOM 2250 N N . TYR A 1 361 ? 99.683 121.785 32.308 1.00 46.46 361 TYR A N 1
ATOM 2251 C CA . TYR A 1 361 ? 99.949 120.365 32.505 1.00 45.38 361 TYR A CA 1
ATOM 2252 C C . TYR A 1 361 ? 100.332 119.781 31.142 1.00 47.38 361 TYR A C 1
ATOM 2253 O O . TYR A 1 361 ? 99.643 119.984 30.158 1.00 46.65 361 TYR A O 1
ATOM 2262 N N . ILE A 1 362 ? 101.471 119.114 31.082 1.00 42.82 362 ILE A N 1
ATOM 2263 C CA . ILE A 1 362 ? 101.975 118.570 29.828 1.00 41.93 362 ILE A CA 1
ATOM 2264 C C . ILE A 1 362 ? 102.211 1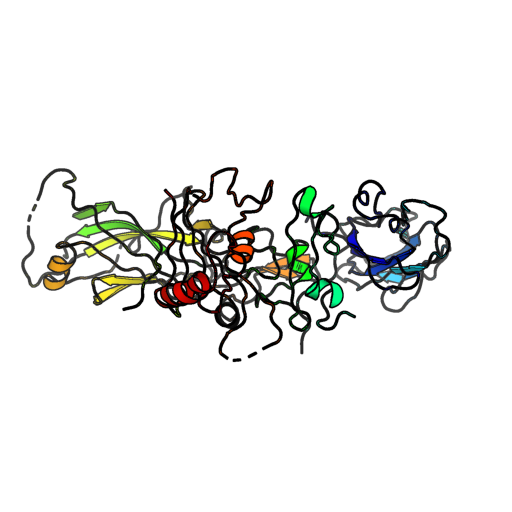17.070 29.848 1.00 44.02 362 ILE A C 1
ATOM 2265 O O . ILE A 1 362 ? 102.973 116.573 30.666 1.00 43.34 362 ILE A O 1
ATOM 2270 N N . ASN A 1 363 ? 101.566 116.353 28.932 1.00 39.28 363 ASN A N 1
ATOM 2271 C CA . ASN A 1 363 ? 101.727 114.905 28.823 1.00 38.46 363 ASN A CA 1
ATOM 2272 C C . ASN A 1 363 ? 102.496 114.571 27.545 1.00 41.16 363 ASN A C 1
ATOM 2273 O O . ASN A 1 363 ? 101.940 114.613 26.444 1.00 40.62 363 ASN A O 1
ATOM 2278 N N . PRO A 1 364 ? 103.784 114.276 27.695 1.00 36.59 364 PRO A N 1
ATOM 2279 C CA . PRO A 1 364 ? 104.632 113.942 26.555 1.00 35.49 364 PRO A CA 1
ATOM 2280 C C . PRO A 1 364 ? 104.988 112.459 26.512 1.00 38.11 364 PRO A C 1
ATOM 2281 O O . PRO A 1 364 ? 105.169 111.819 27.549 1.00 37.84 364 PRO A O 1
ATOM 2285 N N . ASN A 1 365 ? 105.106 111.924 25.302 1.00 33.53 365 ASN A N 1
ATOM 2286 C CA . ASN A 1 365 ? 105.466 110.525 25.118 1.00 32.81 365 ASN A CA 1
ATOM 2287 C C . ASN A 1 365 ? 106.785 110.441 24.367 1.00 35.28 365 ASN A C 1
ATOM 2288 O O . ASN A 1 365 ? 107.008 111.178 23.410 1.00 34.72 365 ASN A O 1
ATOM 2293 N N . ILE A 1 366 ? 107.668 109.560 24.824 1.00 31.29 366 ILE A N 1
ATOM 2294 C CA . ILE A 1 366 ? 108.984 109.418 24.217 1.00 30.79 366 ILE A CA 1
ATOM 2295 C C . ILE A 1 366 ? 109.433 107.960 24.124 1.00 34.01 366 ILE A C 1
ATOM 2296 O O . ILE A 1 366 ? 108.909 107.093 24.820 1.00 33.49 366 ILE A O 1
ATOM 2301 N N . ARG A 1 367 ? 110.427 107.714 23.276 1.00 30.05 367 ARG A N 1
ATOM 2302 C CA . ARG A 1 367 ? 110.991 106.386 23.103 1.00 29.65 367 ARG A CA 1
ATOM 2303 C C . ARG A 1 367 ? 112.516 106.457 23.106 1.00 33.45 367 ARG A C 1
ATOM 2304 O O . ARG A 1 367 ? 113.100 107.492 22.783 1.00 33.15 367 ARG A O 1
ATOM 2312 N N . TYR A 1 368 ? 113.156 105.356 23.490 1.00 29.55 368 TYR A N 1
ATOM 2313 C CA . TYR A 1 368 ? 114.613 105.289 23.577 1.00 29.01 368 TYR A CA 1
ATOM 2314 C C . TYR A 1 368 ? 115.266 104.929 22.250 1.00 32.52 368 TYR A C 1
ATOM 2315 O O . TYR A 1 368 ? 114.604 104.452 21.336 1.00 32.05 368 TYR A O 1
ATOM 2324 N N . TYR A 1 369 ? 116.564 105.162 22.150 1.00 28.93 369 TYR A N 1
ATOM 2325 C CA . TYR A 1 369 ? 117.314 104.945 20.914 1.00 28.62 369 TYR A CA 1
ATOM 2326 C C . TYR A 1 369 ? 118.748 104.534 21.249 1.00 31.93 369 TYR A C 1
ATOM 2327 O O . TYR A 1 369 ? 119.349 105.057 22.191 1.00 31.40 369 TYR A O 1
ATOM 2336 N N . ASN A 1 370 ? 119.287 103.580 20.496 1.00 28.30 370 ASN A N 1
ATOM 2337 C CA . ASN A 1 370 ? 120.651 103.103 20.722 1.00 28.02 370 ASN A CA 1
ATOM 2338 C C . ASN A 1 370 ? 121.479 103.227 19.452 1.00 31.81 370 ASN A C 1
ATOM 2339 O O . ASN A 1 370 ? 121.434 102.359 18.583 1.00 31.59 370 ASN A O 1
ATOM 2344 N N . THR A 1 371 ? 122.209 104.327 19.333 1.00 28.20 371 THR A N 1
ATOM 2345 C CA . THR A 1 371 ? 123.000 104.577 18.140 1.00 27.84 371 THR A CA 1
ATOM 2346 C C . THR A 1 371 ? 124.461 104.201 18.344 1.00 31.43 371 THR A C 1
ATOM 2347 O O . THR A 1 371 ? 125.327 104.595 17.562 1.00 30.78 371 THR A O 1
ATOM 2351 N N . GLY A 1 372 ? 124.726 103.422 19.388 1.00 27.90 372 GLY A N 1
ATOM 2352 C CA . GLY A 1 372 ? 126.089 103.004 19.711 1.00 27.46 372 GLY A CA 1
ATOM 2353 C C . GLY A 1 372 ? 126.528 101.764 18.940 1.00 30.20 372 GLY A C 1
ATOM 2354 O O . GLY A 1 372 ? 125.879 101.357 17.981 1.00 29.72 372 GLY A O 1
ATOM 2355 N N . THR A 1 373 ? 127.648 101.185 19.355 1.00 26.25 373 THR A N 1
ATOM 2356 C CA . THR A 1 373 ? 128.176 99.983 18.724 1.00 25.99 373 THR A CA 1
ATOM 2357 C C . THR A 1 373 ? 128.031 98.774 19.645 1.00 29.69 373 THR A C 1
ATOM 2358 O O . THR A 1 373 ? 128.558 97.700 19.364 1.00 28.85 373 THR A O 1
ATOM 2362 N N . ALA A 1 374 ? 127.301 98.955 20.741 1.00 26.72 374 ALA A N 1
ATOM 2363 C CA . ALA A 1 374 ? 127.077 97.885 21.704 1.00 26.89 374 ALA A CA 1
ATOM 2364 C C . ALA A 1 374 ? 125.637 97.901 22.221 1.00 32.09 374 ALA A C 1
ATOM 2365 O O . ALA A 1 374 ? 124.847 98.771 21.854 1.00 31.60 374 ALA A O 1
ATOM 2367 N N . PRO A 1 375 ? 125.306 96.940 23.080 1.00 29.75 375 PRO A N 1
ATOM 2368 C CA . PRO A 1 375 ? 123.960 96.833 23.638 1.00 29.76 375 PRO A CA 1
ATOM 2369 C C . PRO A 1 375 ? 123.924 97.112 25.139 1.00 35.16 375 PRO A C 1
ATOM 2370 O O . PRO A 1 375 ? 124.862 96.790 25.864 1.00 34.46 375 PRO A O 1
ATOM 2374 N N . VAL A 1 376 ? 122.833 97.718 25.595 1.00 33.65 376 VAL A N 1
ATOM 2375 C CA . VAL A 1 376 ? 122.663 98.041 27.008 1.00 34.33 376 VAL A CA 1
ATOM 2376 C C . VAL A 1 376 ? 121.744 97.025 27.683 1.00 39.58 376 VAL A C 1
ATOM 2377 O O . VAL A 1 376 ? 120.855 96.462 27.046 1.00 38.85 376 VAL A O 1
ATOM 2381 N N . TYR A 1 377 ? 121.957 96.796 28.976 1.00 37.69 377 TYR A N 1
ATOM 2382 C CA . TYR A 1 377 ? 121.160 95.817 29.706 1.00 38.23 377 TYR A CA 1
ATOM 2383 C C . TYR A 1 377 ? 120.489 96.326 30.986 1.00 42.85 377 TYR A C 1
ATOM 2384 O O . TYR A 1 377 ? 119.264 96.422 31.055 1.00 42.19 377 TYR A O 1
ATOM 2393 N N . ASN A 1 378 ? 121.292 96.631 32.000 1.00 40.39 378 ASN A N 1
ATOM 2394 C CA . ASN A 1 378 ? 120.776 97.066 33.297 1.00 40.73 378 ASN A CA 1
ATOM 2395 C C . ASN A 1 378 ? 120.208 98.486 33.319 1.00 44.99 378 ASN A C 1
ATOM 2396 O O . ASN A 1 378 ? 119.027 98.713 33.045 1.00 44.54 378 ASN A O 1
ATOM 2401 N N . VAL A 1 379 ? 121.072 99.428 33.691 1.00 42.01 379 VAL A N 1
ATOM 2402 C CA . VAL A 1 379 ? 120.729 100.842 33.846 1.00 41.75 379 VAL A CA 1
ATOM 2403 C C . VAL A 1 379 ? 119.956 101.503 32.705 1.00 45.35 379 VAL A C 1
ATOM 2404 O O . VAL A 1 379 ? 120.069 101.112 31.542 1.00 44.82 379 VAL A O 1
ATOM 2408 N N . THR A 1 380 ? 119.202 102.540 33.065 1.00 41.81 380 THR A N 1
ATOM 2409 C CA . THR A 1 380 ? 118.432 103.344 32.122 1.00 41.55 380 THR A CA 1
ATOM 2410 C C . THR A 1 380 ? 118.784 104.819 32.327 1.00 45.23 380 THR A C 1
ATOM 2411 O O . THR A 1 380 ? 118.269 105.459 33.243 1.00 44.44 380 THR A O 1
ATOM 2415 N N . PRO A 1 381 ? 119.673 105.338 31.482 1.00 41.84 381 PRO A N 1
ATOM 2416 C CA . PRO A 1 381 ? 120.142 106.726 31.562 1.00 41.28 381 PRO A CA 1
ATOM 2417 C C . PRO A 1 381 ? 119.073 107.743 31.963 1.00 44.91 381 PRO A C 1
ATOM 2418 O O . PRO A 1 381 ? 117.876 107.473 31.865 1.00 44.25 381 PRO A O 1
ATOM 2422 N N . THR A 1 382 ? 119.517 108.907 32.435 1.00 41.73 382 THR A N 1
ATOM 2423 C CA . THR A 1 382 ? 118.608 109.966 32.870 1.00 41.60 382 THR A CA 1
ATOM 2424 C C . THR A 1 382 ? 118.649 111.184 31.944 1.00 46.04 382 THR A C 1
ATOM 2425 O O . THR A 1 382 ? 119.696 111.806 31.767 1.00 45.75 382 THR A O 1
ATOM 2429 N N . THR A 1 383 ? 117.502 111.522 31.362 1.00 42.89 383 THR A N 1
ATOM 2430 C CA . THR A 1 383 ? 117.410 112.641 30.426 1.00 42.75 383 THR A CA 1
ATOM 2431 C C . THR A 1 383 ? 117.040 113.964 31.101 1.00 46.90 383 THR A C 1
ATOM 2432 O O . THR A 1 383 ? 116.334 113.980 32.110 1.00 46.51 383 THR A O 1
ATOM 2436 N N . THR A 1 384 ? 117.511 115.071 30.531 1.00 43.79 384 THR A N 1
ATOM 2437 C CA . THR A 1 384 ? 117.230 116.396 31.078 1.00 43.68 384 THR A CA 1
ATOM 2438 C C . THR A 1 384 ? 116.500 117.307 30.093 1.00 47.94 384 THR A C 1
ATOM 2439 O O . THR A 1 384 ? 117.134 117.965 29.261 1.00 47.52 384 THR A O 1
ATOM 2443 N N . ILE A 1 385 ? 115.174 117.361 30.209 1.00 44.77 385 ILE A N 1
ATOM 2444 C CA . ILE A 1 385 ? 114.351 118.198 29.343 1.00 44.56 385 ILE A CA 1
ATOM 2445 C C . ILE A 1 385 ? 114.441 119.669 29.738 1.00 48.52 385 ILE A C 1
ATOM 2446 O O . ILE A 1 385 ? 114.377 119.999 30.920 1.00 47.78 385 ILE A O 1
ATOM 2451 N N . VAL A 1 386 ? 114.604 120.544 28.749 1.00 45.90 386 VAL A N 1
ATOM 2452 C CA . VAL A 1 386 ? 114.743 121.975 29.012 1.00 45.97 386 VAL A CA 1
ATOM 2453 C C . VAL A 1 386 ? 114.268 122.821 27.833 1.00 50.16 386 VAL A C 1
ATOM 2454 O O . VAL A 1 386 ? 114.249 122.364 26.690 1.00 49.73 386 VAL A O 1
ATOM 2458 N N . ILE A 1 387 ? 113.934 124.072 28.116 1.00 47.23 387 ILE A N 1
ATOM 2459 C CA . ILE A 1 387 ? 113.559 125.039 27.091 1.00 47.21 387 ILE A CA 1
ATOM 2460 C C . ILE A 1 387 ? 114.501 126.227 27.276 1.00 51.73 387 ILE A C 1
ATOM 2461 O O . ILE A 1 387 ? 114.672 126.720 28.392 1.00 51.60 387 ILE A O 1
ATOM 2466 N N . ASP A 1 388 ? 115.144 126.661 26.199 1.00 48.66 388 ASP A N 1
ATOM 2467 C CA . ASP A 1 388 ? 116.109 127.747 26.305 1.00 48.62 388 ASP A CA 1
ATOM 2468 C C . ASP A 1 388 ? 117.241 127.264 27.214 1.00 52.08 388 ASP A C 1
ATOM 2469 O O . ASP A 1 388 ? 118.253 126.747 26.741 1.00 51.53 388 ASP A O 1
ATOM 2474 N N . LYS A 1 389 ? 117.043 127.406 28.519 1.00 48.59 389 LYS A N 1
ATOM 2475 C CA . LYS A 1 389 ? 118.016 126.958 29.508 1.00 48.56 389 LYS A CA 1
ATOM 2476 C C . LYS A 1 389 ? 117.239 126.630 30.775 1.00 53.04 389 LYS A C 1
ATOM 2477 O O . LYS A 1 389 ? 117.792 126.136 31.759 1.00 52.60 389 LYS A O 1
ATOM 2483 N N . GLN A 1 390 ? 115.942 126.910 30.726 1.00 50.05 390 GLN A N 1
ATOM 2484 C CA . GLN A 1 390 ? 115.048 126.663 31.848 1.00 49.99 390 GLN A CA 1
ATOM 2485 C C . GLN A 1 390 ? 114.540 125.228 31.844 1.00 53.20 390 GLN A C 1
ATOM 2486 O O . GLN A 1 390 ? 113.626 124.891 31.093 1.00 52.41 390 GLN A O 1
ATOM 2492 N N . SER A 1 391 ? 115.122 124.395 32.702 1.00 49.75 391 SER A N 1
ATOM 2493 C CA . SER A 1 391 ? 114.704 123.005 32.823 1.00 49.32 391 SER A CA 1
ATOM 2494 C C . SER A 1 391 ? 113.207 122.926 33.089 1.00 53.45 391 SER A C 1
ATOM 2495 O O . SER A 1 391 ? 112.549 123.943 33.320 1.00 52.98 391 SER A O 1
ATOM 2498 N N . VAL A 1 392 ? 112.666 121.715 33.042 1.00 50.22 392 VAL A N 1
ATOM 2499 C CA . VAL A 1 392 ? 111.241 121.523 33.261 1.00 50.11 392 VAL A CA 1
ATOM 2500 C C . VAL A 1 392 ? 110.963 120.210 33.979 1.00 54.07 392 VAL A C 1
ATOM 2501 O O . VAL A 1 392 ? 110.204 120.176 34.949 1.00 53.72 392 VAL A O 1
ATOM 2505 N N . ALA A 1 393 ? 111.586 119.138 33.503 1.00 50.63 393 ALA A N 1
ATOM 2506 C CA . ALA A 1 393 ? 111.396 117.819 34.085 1.00 50.38 393 ALA A CA 1
ATOM 2507 C C . ALA A 1 393 ? 112.591 116.933 33.745 1.00 54.16 393 ALA A C 1
ATOM 2508 O O . ALA A 1 393 ? 113.417 117.282 32.902 1.00 53.83 393 ALA A O 1
ATOM 2510 N N . THR A 1 394 ? 112.679 115.789 34.413 1.00 50.62 394 THR A N 1
ATOM 2511 C CA . THR A 1 394 ? 113.769 114.852 34.181 1.00 50.37 394 THR A CA 1
ATOM 2512 C C . THR A 1 394 ? 113.217 113.435 34.079 1.00 53.95 394 THR A C 1
ATOM 2513 O O . THR A 1 394 ? 112.392 113.020 34.895 1.00 53.33 394 THR A O 1
ATOM 2517 N N . ILE A 1 395 ? 113.657 112.706 33.059 1.00 50.81 395 ILE A N 1
ATOM 2518 C CA . ILE A 1 395 ? 113.170 111.353 32.822 1.00 50.62 395 ILE A CA 1
ATOM 2519 C C . ILE A 1 395 ? 114.049 110.289 33.474 1.00 54.60 395 ILE A C 1
ATOM 2520 O O . ILE A 1 395 ? 114.913 109.701 32.821 1.00 54.01 395 ILE A O 1
ATOM 2525 N N . LYS A 1 396 ? 113.806 110.033 34.757 1.00 51.07 396 LYS A N 1
ATOM 2526 C CA . LYS A 1 396 ? 114.567 109.039 35.505 1.00 50.77 396 LYS A CA 1
ATOM 2527 C C . LYS A 1 396 ? 114.280 107.628 34.999 1.00 54.55 396 LYS A C 1
ATOM 2528 O O . LYS A 1 396 ? 113.144 107.152 35.054 1.00 53.99 396 LYS A O 1
ATOM 2534 N N . GLY A 1 397 ? 115.323 106.959 34.517 1.00 50.95 397 GLY A N 1
ATOM 2535 C CA . GLY A 1 397 ? 115.187 105.603 34.001 1.00 50.78 397 GLY A CA 1
ATOM 2536 C C . GLY A 1 397 ? 115.136 104.574 35.125 1.00 54.69 397 GLY A C 1
ATOM 2537 O O . GLY A 1 397 ? 115.890 104.663 36.094 1.00 54.01 397 GLY A O 1
ATOM 2538 N N . GLN A 1 398 ? 114.250 103.595 34.982 1.00 51.58 398 GLN A N 1
ATOM 2539 C CA . GLN A 1 398 ? 114.095 102.544 35.981 1.00 51.38 398 GLN A CA 1
ATOM 2540 C C . GLN A 1 398 ? 115.109 101.415 35.807 1.00 54.95 398 GLN A C 1
ATOM 2541 O O . GLN A 1 398 ? 115.006 100.604 34.886 1.00 54.52 398 GLN A O 1
ATOM 2547 N N . GLU A 1 399 ? 116.081 101.364 36.711 1.00 51.36 399 GLU A N 1
ATOM 2548 C CA . GLU A 1 399 ? 117.108 100.333 36.671 1.00 50.89 399 GLU A CA 1
ATOM 2549 C C . GLU A 1 399 ? 116.578 99.019 37.225 1.00 55.10 399 GLU A C 1
ATOM 2550 O O . GLU A 1 399 ? 115.640 99.006 38.022 1.00 54.76 399 GLU A O 1
ATOM 2556 N N . SER A 1 400 ? 117.175 97.919 36.785 1.00 51.63 400 SER A N 1
ATOM 2557 C CA . SER A 1 400 ? 116.766 96.592 37.226 1.00 51.16 400 SER A CA 1
ATOM 2558 C C . SER A 1 400 ? 115.452 96.152 36.594 1.00 54.55 400 SER A C 1
ATOM 2559 O O . SER A 1 400 ? 114.871 95.142 36.993 1.00 53.95 400 SER A O 1
ATOM 2562 N N . LEU A 1 401 ? 114.974 96.912 35.614 1.00 51.34 401 LEU A N 1
ATOM 2563 C CA . LEU A 1 401 ? 113.728 96.556 34.942 1.00 51.27 401 LEU A CA 1
ATOM 2564 C C . LEU A 1 401 ? 113.634 97.069 33.513 1.00 54.47 401 LEU A C 1
ATOM 2565 O O . LEU A 1 401 ? 113.687 98.268 33.272 1.00 53.60 401 LEU A O 1
ATOM 2570 N N . ILE A 1 402 ? 113.544 96.130 32.570 1.00 51.25 402 ILE A N 1
ATOM 2571 C CA . ILE A 1 402 ? 113.398 96.450 31.156 1.00 51.06 402 ILE A CA 1
ATOM 2572 C C . ILE A 1 402 ? 112.721 95.304 30.407 1.00 54.84 402 ILE A C 1
ATOM 2573 O O . ILE A 1 402 ? 113.060 94.139 30.595 1.00 54.42 402 ILE A O 1
ATOM 2578 N N . GLY A 1 403 ? 111.733 95.645 29.585 1.00 51.51 403 GLY A N 1
ATOM 2579 C CA . GLY A 1 403 ? 111.011 94.642 28.810 1.00 51.23 403 GLY A CA 1
ATOM 2580 C C . GLY A 1 403 ? 112.008 93.850 27.974 1.00 54.70 403 GLY A C 1
ATOM 2581 O O . GLY A 1 403 ? 112.049 92.619 28.029 1.00 54.22 403 GLY A O 1
ATOM 2582 N N . ASP A 1 404 ? 112.830 94.567 27.221 1.00 50.88 404 ASP A N 1
ATOM 2583 C CA . ASP A 1 404 ? 113.836 93.941 26.384 1.00 50.57 404 ASP A CA 1
ATOM 2584 C C . ASP A 1 404 ? 115.025 94.873 26.250 1.00 53.76 404 ASP A C 1
ATOM 2585 O O . ASP A 1 404 ? 114.858 96.090 26.174 1.00 53.06 404 ASP A O 1
ATOM 2590 N N . TYR A 1 405 ? 116.222 94.294 26.231 1.00 49.95 405 TYR A N 1
ATOM 2591 C CA . TYR A 1 405 ? 117.461 95.057 26.127 1.00 49.49 405 TYR A CA 1
ATOM 2592 C C . TYR A 1 405 ? 117.358 96.168 25.084 1.00 51.85 405 TYR A C 1
ATOM 2593 O O . TYR A 1 405 ? 116.444 96.175 24.261 1.00 51.37 405 TYR A O 1
ATOM 2602 N N . LEU A 1 406 ? 118.287 97.117 25.136 1.00 47.30 406 LEU A N 1
ATOM 2603 C CA . LEU A 1 406 ? 118.312 98.201 24.166 1.00 46.51 406 LEU A CA 1
ATOM 2604 C C . LEU A 1 406 ? 119.238 97.819 23.023 1.00 49.11 406 LEU A C 1
ATOM 2605 O O . LEU A 1 406 ? 120.374 98.283 22.948 1.00 48.53 406 LEU A O 1
ATOM 2610 N N . ASN A 1 407 ? 118.740 96.946 22.153 1.00 44.73 407 ASN A N 1
ATOM 2611 C CA . ASN A 1 407 ? 119.479 96.448 20.998 1.00 44.21 407 ASN A CA 1
ATOM 2612 C C . ASN A 1 407 ? 120.253 97.543 20.266 1.00 47.76 407 ASN A C 1
ATOM 2613 O O . ASN A 1 407 ? 119.777 98.668 20.127 1.00 47.33 407 ASN A O 1
ATOM 2618 N N . PRO A 1 408 ? 121.454 97.207 19.807 1.00 44.26 408 PRO A N 1
ATOM 2619 C CA . PRO A 1 408 ? 122.273 98.165 19.077 1.00 43.65 408 PRO A CA 1
ATOM 2620 C C . PRO A 1 408 ? 121.493 98.662 17.869 1.00 47.44 408 PRO A C 1
ATOM 2621 O O . PRO A 1 408 ? 121.233 97.905 16.933 1.00 47.12 408 PRO A O 1
ATOM 2625 N N . GLY A 1 409 ? 121.090 99.928 17.908 1.00 43.82 409 GLY A N 1
ATOM 2626 C CA . GLY A 1 409 ? 120.312 100.513 16.825 1.00 43.59 409 GLY A CA 1
ATOM 2627 C C . GLY A 1 409 ? 118.842 100.152 16.997 1.00 47.79 409 GLY A C 1
ATOM 2628 O O . GLY A 1 409 ? 118.060 100.225 16.051 1.00 47.30 409 GLY A O 1
ATOM 2629 N N . GLY A 1 410 ? 118.480 99.740 18.209 1.00 44.78 410 GLY A N 1
ATOM 2630 C CA . GLY A 1 410 ? 117.109 99.356 18.521 1.00 44.66 410 GLY A CA 1
ATOM 2631 C C . GLY A 1 410 ? 116.442 100.413 19.392 1.00 49.06 410 GLY A C 1
ATOM 2632 O O . GLY A 1 410 ? 117.103 101.319 19.897 1.00 48.44 410 GLY A O 1
ATOM 2633 N N . THR A 1 411 ? 115.129 100.289 19.564 1.00 46.52 411 THR A N 1
ATOM 2634 C CA . THR A 1 411 ? 114.359 101.242 20.358 1.00 46.77 411 THR A CA 1
ATOM 2635 C C . THR A 1 411 ? 113.699 100.591 21.574 1.00 52.20 411 THR A C 1
ATOM 2636 O O . THR A 1 411 ? 113.453 99.384 21.591 1.00 51.51 411 THR A O 1
ATOM 2640 N N . TYR A 1 412 ? 113.406 101.402 22.588 1.00 49.99 412 TYR A N 1
ATOM 2641 C CA . TYR A 1 412 ? 112.788 100.912 23.817 1.00 50.32 412 TYR A CA 1
ATOM 2642 C C . TYR A 1 412 ? 111.641 101.810 24.261 1.00 55.06 412 TYR A C 1
ATOM 2643 O O . TYR A 1 412 ? 111.856 102.908 24.779 1.00 54.34 412 TYR A O 1
ATOM 2652 N N . PRO A 1 413 ? 110.420 101.323 24.069 1.00 52.57 413 PRO A N 1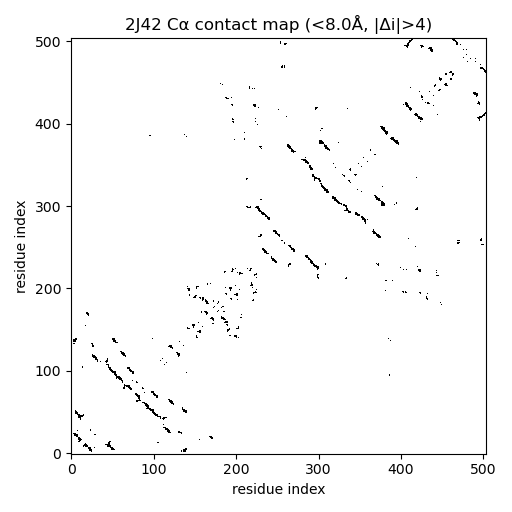
ATOM 2653 C CA . PRO A 1 413 ? 110.210 100.021 23.454 1.00 52.21 413 PRO A CA 1
ATOM 2654 C C . PRO A 1 413 ? 110.537 100.085 21.968 1.00 56.30 413 PRO A C 1
ATOM 2655 O O . PRO A 1 413 ? 110.964 101.122 21.460 1.00 55.85 413 PRO A O 1
ATOM 2659 N N . ILE A 1 414 ? 110.323 98.974 21.274 1.00 53.24 414 ILE A N 1
ATOM 2660 C CA . ILE A 1 414 ? 110.584 98.899 19.845 1.00 53.03 414 ILE A CA 1
ATOM 2661 C C . ILE A 1 414 ? 109.385 99.406 19.052 1.00 56.41 414 ILE A C 1
ATOM 2662 O O . ILE A 1 414 ? 108.277 99.502 19.577 1.00 55.56 414 ILE A O 1
ATOM 2667 N N . ILE A 1 415 ? 109.614 99.700 17.776 1.00 53.30 415 ILE A N 1
ATOM 2668 C CA . ILE A 1 415 ? 108.555 100.169 16.895 1.00 53.17 415 ILE A CA 1
ATOM 2669 C C . ILE A 1 415 ? 107.421 99.153 16.864 1.00 57.60 415 ILE A C 1
ATOM 2670 O O . ILE A 1 415 ? 106.328 99.437 16.375 1.00 56.83 415 ILE A O 1
ATOM 2675 N N . GLY A 1 416 ? 107.698 97.963 17.390 1.00 54.98 416 GLY A N 1
ATOM 2676 C CA . GLY A 1 416 ? 106.717 96.886 17.430 1.00 55.04 416 GLY A CA 1
ATOM 2677 C C . GLY A 1 416 ? 105.761 97.047 18.606 1.00 59.61 416 GLY A C 1
ATOM 2678 O O . GLY A 1 416 ? 104.906 96.193 18.844 1.00 58.82 416 GLY A O 1
ATOM 2679 N N . GLU A 1 417 ? 105.904 98.150 19.335 1.00 57.03 417 GLU A N 1
ATOM 2680 C CA . GLU A 1 417 ? 105.043 98.427 20.481 1.00 57.13 417 GLU A CA 1
ATOM 2681 C C . GLU A 1 417 ? 104.711 99.914 20.612 1.00 61.58 417 GLU A C 1
ATOM 2682 O O . GLU A 1 417 ? 105.047 100.716 19.740 1.00 60.85 417 GLU A O 1
ATOM 2688 N N . PRO A 1 418 ? 104.033 100.272 21.698 1.00 58.58 418 PRO A N 1
ATOM 2689 C CA . PRO A 1 418 ? 103.645 101.657 21.940 1.00 58.21 418 PRO A CA 1
ATOM 2690 C C . PRO A 1 418 ? 104.693 102.402 22.763 1.00 62.57 418 PRO A C 1
ATOM 2691 O O . PRO A 1 418 ? 105.307 101.832 23.667 1.00 62.04 418 PRO A O 1
ATOM 2695 N N . PRO A 1 419 ? 104.888 103.681 22.450 1.00 59.25 419 PRO A N 1
ATOM 2696 C CA . PRO A 1 419 ? 105.864 104.503 23.161 1.00 58.73 419 PRO A CA 1
ATOM 2697 C C . PRO A 1 419 ? 105.574 104.556 24.660 1.00 63.23 419 PRO A C 1
ATOM 2698 O O . PRO A 1 419 ? 104.670 103.879 25.155 1.00 63.02 419 PRO A O 1
ATOM 2702 N N . MET A 1 420 ? 106.353 105.363 25.375 1.00 59.64 420 MET A N 1
ATOM 2703 C CA . MET A 1 420 ? 106.193 105.513 26.817 1.00 59.37 420 MET A CA 1
ATOM 2704 C C . MET A 1 420 ? 106.095 106.984 27.207 1.00 62.95 420 MET A C 1
ATOM 2705 O O . MET A 1 420 ? 107.090 107.709 27.175 1.00 62.65 420 MET A O 1
ATOM 2710 N N . ALA A 1 421 ? 104.896 107.412 27.585 1.00 58.91 421 ALA A N 1
ATOM 2711 C CA . ALA A 1 421 ? 104.668 108.795 27.986 1.00 58.44 421 ALA A CA 1
ATOM 2712 C C . ALA A 1 421 ? 105.282 109.097 29.351 1.00 61.79 421 ALA A C 1
ATOM 2713 O O . ALA A 1 421 ? 105.131 108.320 30.296 1.00 61.12 421 ALA A O 1
ATOM 2715 N N . LEU A 1 422 ? 105.982 110.225 29.441 1.00 58.01 422 LEU A N 1
ATOM 2716 C CA . LEU A 1 422 ? 106.605 110.644 30.690 1.00 57.81 422 LEU A CA 1
ATOM 2717 C C . LEU A 1 422 ? 105.564 110.614 31.802 1.00 61.14 422 LEU A C 1
ATOM 2718 O O . LEU A 1 422 ? 105.829 110.138 32.904 1.00 60.81 422 LEU A O 1
ATOM 2723 N N . ASN A 1 423 ? 104.365 111.096 31.492 1.00 57.48 423 ASN A N 1
ATOM 2724 C CA . ASN A 1 423 ? 103.271 111.088 32.454 1.00 57.22 423 ASN A CA 1
ATOM 2725 C C . ASN A 1 423 ? 102.182 110.133 31.982 1.00 60.71 423 ASN A C 1
ATOM 2726 O O . ASN A 1 423 ? 101.021 110.518 31.845 1.00 60.44 423 ASN A O 1
ATOM 2731 N N . THR A 1 424 ? 102.566 108.886 31.728 1.00 56.67 424 THR A N 1
ATOM 2732 C CA . THR A 1 424 ? 101.621 107.872 31.280 1.00 56.25 424 THR A CA 1
ATOM 2733 C C . THR A 1 424 ? 100.469 107.776 32.270 1.00 59.59 424 THR A C 1
ATOM 2734 O O . THR A 1 424 ? 100.505 108.389 33.336 1.00 59.24 424 THR A O 1
ATOM 2738 N N . MET A 1 425 ? 99.445 107.009 31.913 1.00 55.44 425 MET A N 1
ATOM 2739 C CA . MET A 1 425 ? 98.288 106.846 32.780 1.00 55.06 425 MET A CA 1
ATOM 2740 C C . MET A 1 425 ? 98.424 105.612 33.662 1.00 58.95 425 MET A C 1
ATOM 2741 O O . MET A 1 425 ? 97.726 104.618 33.474 1.00 58.62 425 MET A O 1
ATOM 2746 N N . LEU A 1 432 ? 104.761 115.368 37.443 1.00 59.73 432 LEU A N 1
ATOM 2747 C CA . LEU A 1 432 ? 104.160 116.263 36.461 1.00 59.55 432 LEU A CA 1
ATOM 2748 C C . LEU A 1 432 ? 105.154 117.338 36.030 1.00 63.10 432 LEU A C 1
ATOM 2749 O O . LEU A 1 432 ? 106.110 117.634 36.749 1.00 62.49 432 LEU A O 1
ATOM 2754 N N . ILE A 1 433 ? 104.925 117.919 34.855 1.00 59.67 433 ILE A N 1
ATOM 2755 C CA . ILE A 1 433 ? 105.798 118.966 34.335 1.00 59.49 433 ILE A CA 1
ATOM 2756 C C . ILE A 1 433 ? 105.060 120.296 34.236 1.00 63.13 433 ILE A C 1
ATOM 2757 O O . ILE A 1 433 ? 104.151 120.457 33.421 1.00 62.48 433 ILE A O 1
ATOM 2762 N N . PRO A 1 434 ? 105.449 121.243 35.082 1.00 59.86 434 PRO A N 1
ATOM 2763 C CA . PRO A 1 434 ? 104.811 122.551 35.108 1.00 59.41 434 PRO A CA 1
ATOM 2764 C C . PRO A 1 434 ? 105.546 123.575 34.251 1.00 63.17 434 PRO A C 1
ATOM 2765 O O . PRO A 1 434 ? 106.658 123.333 33.782 1.00 62.65 434 PRO A O 1
ATOM 2769 N N . ILE A 1 435 ? 104.905 124.721 34.056 1.00 59.90 435 ILE A N 1
ATOM 2770 C CA . ILE A 1 435 ? 105.469 125.817 33.276 1.00 59.66 435 ILE A CA 1
ATOM 2771 C C . ILE A 1 435 ? 104.642 127.069 33.548 1.00 63.17 435 ILE A C 1
ATOM 2772 O O . ILE A 1 435 ? 103.444 126.979 33.817 1.00 62.74 435 ILE A O 1
ATOM 2777 N N . ASN A 1 436 ? 105.282 128.234 33.501 1.00 59.61 436 ASN A N 1
ATOM 2778 C CA . ASN A 1 436 ? 104.585 129.488 33.771 1.00 59.41 436 ASN A CA 1
ATOM 2779 C C . ASN A 1 436 ? 104.239 130.262 32.498 1.00 63.15 436 ASN A C 1
ATOM 2780 O O . ASN A 1 436 ? 104.787 129.993 31.428 1.00 62.82 436 ASN A O 1
ATOM 2785 N N . TYR A 1 437 ? 103.312 131.210 32.621 1.00 59.39 437 TYR A N 1
ATOM 2786 C CA . TYR A 1 437 ? 102.876 132.025 31.489 1.00 59.10 437 TYR A CA 1
ATOM 2787 C C . TYR A 1 437 ? 104.064 132.595 30.725 1.00 62.69 437 TYR A C 1
ATOM 2788 O O . TYR A 1 437 ? 104.014 132.755 29.505 1.00 62.28 437 TYR A O 1
ATOM 2797 N N . ASN A 1 438 ? 105.128 132.912 31.456 1.00 59.06 438 ASN A N 1
ATOM 2798 C CA . ASN A 1 438 ? 106.341 133.452 30.856 1.00 58.72 438 ASN A CA 1
ATOM 2799 C C . ASN A 1 438 ? 107.052 132.361 30.057 1.00 62.07 438 ASN A C 1
ATOM 2800 O O . ASN A 1 438 ? 107.698 132.637 29.046 1.00 61.59 438 ASN A O 1
ATOM 2805 N N . GLN A 1 439 ? 106.920 131.122 30.516 1.00 58.20 439 GLN A N 1
ATOM 2806 C CA . GLN A 1 439 ? 107.525 129.988 29.832 1.00 57.71 439 GLN A CA 1
ATOM 2807 C C . GLN A 1 439 ? 106.592 129.523 28.719 1.00 60.80 439 GLN A C 1
ATOM 2808 O O . GLN A 1 439 ? 107.037 129.130 27.641 1.00 60.45 439 GLN A O 1
ATOM 2814 N N . LEU A 1 440 ? 105.291 129.601 28.984 1.00 56.72 440 LEU A N 1
ATOM 2815 C CA . LEU A 1 440 ? 104.265 129.205 28.024 1.00 56.22 440 LEU A CA 1
ATOM 2816 C C . LEU A 1 440 ? 104.296 130.084 26.774 1.00 58.58 440 LEU A C 1
ATOM 2817 O O . LEU A 1 440 ? 103.865 129.672 25.698 1.00 58.12 440 LEU A O 1
ATOM 2822 N N . LYS A 1 441 ? 104.785 131.308 26.935 1.00 54.31 441 LYS A N 1
ATOM 2823 C CA . LYS A 1 441 ? 104.858 132.262 25.834 1.00 53.89 441 LYS A CA 1
ATOM 2824 C C . LYS A 1 441 ? 106.195 132.163 25.110 1.00 57.18 441 LYS A C 1
ATOM 2825 O O . LYS A 1 441 ? 106.423 132.835 24.107 1.00 56.49 441 LYS A O 1
ATOM 2831 N N . SER A 1 442 ? 107.074 131.311 25.621 1.00 53.60 442 SER A N 1
ATOM 2832 C CA . SER A 1 442 ? 108.389 131.130 25.026 1.00 53.05 442 SER A CA 1
ATOM 2833 C C . SER A 1 442 ? 108.516 129.762 24.366 1.00 55.70 442 SER A C 1
ATOM 2834 O O . SER A 1 442 ? 109.434 129.525 23.579 1.00 55.20 442 SER A O 1
ATOM 2837 N N . ILE A 1 443 ? 107.586 128.867 24.684 1.00 51.46 443 ILE A N 1
ATOM 2838 C CA . ILE A 1 443 ? 107.590 127.523 24.117 1.00 50.80 443 ILE A CA 1
ATOM 2839 C C . ILE A 1 443 ? 106.849 127.478 22.785 1.00 53.64 443 ILE A C 1
ATOM 2840 O O . ILE A 1 443 ? 107.010 126.536 22.006 1.00 53.08 443 ILE A O 1
ATOM 2845 N N . ASP A 1 444 ? 106.026 128.493 22.535 1.00 49.32 444 ASP A N 1
ATOM 2846 C CA . ASP A 1 444 ? 105.234 128.552 21.312 1.00 48.77 444 ASP A CA 1
ATOM 2847 C C . ASP A 1 444 ? 105.745 129.566 20.290 1.00 51.69 444 ASP A C 1
ATOM 2848 O O . ASP A 1 444 ? 105.451 129.459 19.099 1.00 51.17 444 ASP A O 1
ATOM 2853 N N . ASN A 1 445 ? 106.499 130.555 20.752 1.00 47.58 445 ASN A N 1
ATOM 2854 C CA . ASN A 1 445 ? 107.036 131.562 19.848 1.00 47.12 445 ASN A CA 1
ATOM 2855 C C . ASN A 1 445 ? 107.811 130.902 18.716 1.00 50.77 445 ASN A C 1
ATOM 2856 O O . ASN A 1 445 ? 107.428 131.005 17.552 1.00 50.32 445 ASN A O 1
ATOM 2861 N N . GLY A 1 446 ? 108.883 130.200 19.066 1.00 47.22 446 GLY A N 1
ATOM 2862 C CA . GLY A 1 446 ? 109.705 129.510 18.076 1.00 46.89 446 GLY A CA 1
ATOM 2863 C C . GLY A 1 446 ? 109.411 128.012 18.053 1.00 50.49 446 GLY A C 1
ATOM 2864 O O . GLY A 1 446 ? 108.745 127.515 17.145 1.00 49.88 446 GLY A O 1
ATOM 2865 N N . GLY A 1 447 ? 109.921 127.297 19.051 1.00 47.22 447 GLY A N 1
ATOM 2866 C CA . GLY A 1 447 ? 109.715 125.856 19.153 1.00 47.02 447 GLY A CA 1
ATOM 2867 C C . GLY A 1 447 ? 111.016 125.126 19.459 1.00 50.68 447 GLY A C 1
ATOM 2868 O O . GLY A 1 447 ? 111.884 125.003 18.597 1.00 50.47 447 GLY A O 1
ATOM 2869 N N . THR A 1 448 ? 111.148 124.642 20.689 1.00 47.18 448 THR A N 1
ATOM 2870 C CA . THR A 1 448 ? 112.344 123.914 21.083 1.00 46.87 448 THR A CA 1
ATOM 2871 C C . THR A 1 448 ? 112.250 123.380 22.507 1.00 50.81 448 THR A C 1
ATOM 2872 O O . THR A 1 448 ? 111.909 124.112 23.437 1.00 50.17 448 THR A O 1
ATOM 2876 N N . VAL A 1 449 ? 112.563 122.097 22.670 1.00 47.82 449 VAL A N 1
ATOM 2877 C CA . VAL A 1 449 ? 112.542 121.455 23.977 1.00 47.70 449 VAL A CA 1
ATOM 2878 C C . VAL A 1 449 ? 113.700 120.463 24.082 1.00 51.69 449 VAL A C 1
ATOM 2879 O O . VAL A 1 449 ? 113.592 119.301 23.688 1.00 51.43 449 VAL A O 1
ATOM 2883 N N . MET A 1 450 ? 114.828 120.955 24.583 1.00 48.01 450 MET A N 1
ATOM 2884 C CA . MET A 1 450 ? 116.048 120.160 24.700 1.00 47.86 450 MET A CA 1
ATOM 2885 C C . MET A 1 450 ? 115.940 118.958 25.636 1.00 51.68 450 MET A C 1
ATOM 2886 O O . MET A 1 450 ? 115.446 119.066 26.762 1.00 51.32 450 MET A O 1
ATOM 2891 N N . LEU A 1 451 ? 116.442 117.822 25.167 1.00 47.99 451 LEU A N 1
ATOM 2892 C CA . LEU A 1 451 ? 116.452 116.582 25.941 1.00 47.71 451 LEU A CA 1
ATOM 2893 C C . LEU A 1 451 ? 117.879 116.039 25.964 1.00 51.60 451 LEU A C 1
ATOM 2894 O O . LEU A 1 451 ? 118.254 115.215 25.128 1.00 51.25 451 LEU A O 1
ATOM 2899 N N . SER A 1 452 ? 118.685 116.523 26.905 1.00 47.80 452 SER A N 1
ATOM 2900 C CA . SER A 1 452 ? 120.084 116.117 26.988 1.00 47.23 452 SER A CA 1
ATOM 2901 C C . SER A 1 452 ? 120.339 114.931 27.908 1.00 50.59 452 SER A C 1
ATOM 2902 O O . SER A 1 452 ? 120.693 115.102 29.075 1.00 50.33 452 SER A O 1
ATOM 2905 N N . THR A 1 453 ? 120.195 113.730 27.358 1.00 46.74 453 THR A N 1
ATOM 2906 C CA . THR A 1 453 ? 120.450 112.501 28.101 1.00 46.35 453 THR A CA 1
ATOM 2907 C C . THR A 1 453 ? 121.876 112.509 28.636 1.00 50.08 453 THR A C 1
ATOM 2908 O O . THR A 1 453 ? 122.832 112.538 27.863 1.00 49.38 453 THR A O 1
ATOM 2912 N N . SER A 1 454 ? 122.016 112.472 29.957 1.00 46.82 454 SER A N 1
ATOM 2913 C CA . SER A 1 454 ? 123.332 112.482 30.588 1.00 46.60 454 SER A CA 1
ATOM 2914 C C . SER A 1 454 ? 124.247 111.385 30.045 1.00 50.54 454 SER A C 1
ATOM 2915 O O . SER A 1 454 ? 124.470 111.280 28.839 1.00 50.04 454 SER A O 1
ATOM 2918 N N . GLN A 1 455 ? 124.784 110.579 30.954 1.00 46.90 455 GLN A N 1
ATOM 2919 C CA . GLN A 1 455 ? 125.671 109.481 30.588 1.00 46.45 455 GLN A CA 1
ATOM 2920 C C . GLN A 1 455 ? 125.684 108.419 31.683 1.00 49.70 455 GLN A C 1
ATOM 2921 O O . GLN A 1 455 ? 126.552 108.416 32.558 1.00 49.14 455 GLN A O 1
ATOM 2927 N N . PHE A 1 456 ? 124.691 107.537 31.641 1.00 45.91 456 PHE A N 1
ATOM 2928 C CA . PHE A 1 456 ? 124.568 106.469 32.624 1.00 45.44 456 PHE A CA 1
ATOM 2929 C C . PHE A 1 456 ? 124.070 105.195 31.953 1.00 48.21 456 PHE A C 1
ATOM 2930 O O . PHE A 1 456 ? 123.029 105.194 31.294 1.00 47.47 456 PHE A O 1
ATOM 2938 N N . THR A 1 457 ? 124.834 104.119 32.110 1.00 44.01 457 THR A N 1
ATOM 2939 C CA . THR A 1 457 ? 124.498 102.840 31.499 1.00 43.44 457 THR A CA 1
ATOM 2940 C C . THR A 1 457 ? 124.681 101.689 32.485 1.00 46.30 457 THR A C 1
ATOM 2941 O O . THR A 1 457 ? 125.596 101.703 33.304 1.00 45.93 457 THR A O 1
ATOM 2945 N N . GLY A 1 458 ? 123.810 100.688 32.392 1.00 42.12 458 GLY A N 1
ATOM 2946 C CA . GLY A 1 458 ? 123.838 99.547 33.301 1.00 41.67 458 GLY A CA 1
ATOM 2947 C C . GLY A 1 458 ? 124.952 98.558 32.996 1.00 44.73 458 GLY A C 1
ATOM 2948 O O . GLY A 1 458 ? 126.075 98.950 32.685 1.00 44.39 458 GLY A O 1
ATOM 2949 N N . ASN A 1 459 ? 124.636 97.272 33.106 1.00 40.39 459 ASN A N 1
ATOM 2950 C CA . ASN A 1 459 ? 125.614 96.217 32.866 1.00 39.94 459 ASN A CA 1
ATOM 2951 C C . ASN A 1 459 ? 125.644 95.763 31.409 1.00 43.11 459 ASN A C 1
ATOM 2952 O O . ASN A 1 459 ? 124.682 95.958 30.665 1.00 42.73 459 ASN A O 1
ATOM 2957 N N . PHE A 1 460 ? 126.752 95.143 31.015 1.00 39.17 460 PHE A N 1
ATOM 2958 C CA . PHE A 1 460 ? 126.915 94.638 29.656 1.00 38.61 460 PHE A CA 1
ATOM 2959 C C . PHE A 1 460 ? 127.121 93.121 29.639 1.00 42.07 460 PHE A C 1
ATOM 2960 O O . PHE A 1 460 ? 126.833 92.439 30.623 1.00 41.86 460 PHE A O 1
ATOM 2968 N N . ALA A 1 461 ? 127.602 92.593 28.516 1.00 38.24 461 ALA A N 1
ATOM 2969 C CA . ALA A 1 461 ? 127.788 91.150 28.377 1.00 38.00 461 ALA A CA 1
ATOM 2970 C C . ALA A 1 461 ? 129.242 90.693 28.417 1.00 41.48 461 ALA A C 1
ATOM 2971 O O . ALA A 1 461 ? 130.017 90.967 27.502 1.00 41.00 461 ALA A O 1
ATOM 2973 N N . LYS A 1 462 ? 129.592 89.955 29.468 1.00 37.52 462 LYS A N 1
ATOM 2974 C CA . LYS A 1 462 ? 130.943 89.428 29.625 1.00 36.94 462 LYS A CA 1
ATOM 2975 C C . LYS A 1 462 ? 130.963 87.913 29.429 1.00 40.49 462 LYS A C 1
ATOM 2976 O O . LYS A 1 462 ? 130.205 87.186 30.073 1.00 39.90 462 LYS A O 1
ATOM 2982 N N . TYR A 1 463 ? 131.835 87.442 28.543 1.00 37.00 463 TYR A N 1
ATOM 2983 C CA . TYR A 1 463 ? 131.962 86.014 28.270 1.00 36.80 463 TYR A CA 1
ATOM 2984 C C . TYR A 1 463 ? 132.417 85.258 29.516 1.00 41.70 463 TYR A C 1
ATOM 2985 O O . TYR A 1 463 ? 133.459 85.570 30.094 1.00 41.39 463 TYR A O 1
ATOM 2994 N N . ASN A 1 464 ? 131.633 84.264 29.924 1.00 38.88 464 ASN A N 1
ATOM 2995 C CA . ASN A 1 464 ? 131.967 83.461 31.096 1.00 39.13 464 ASN A CA 1
ATOM 2996 C C . ASN A 1 464 ? 132.888 82.308 30.709 1.00 44.02 464 ASN A C 1
ATOM 2997 O O . ASN A 1 464 ? 132.525 81.455 29.901 1.00 43.27 464 ASN A O 1
ATOM 3002 N N . SER A 1 465 ? 134.086 82.299 31.284 1.00 41.69 465 SER A N 1
ATOM 3003 C CA . SER A 1 465 ? 135.094 81.287 30.977 1.00 41.75 465 SER A CA 1
ATOM 3004 C C . SER A 1 465 ? 134.721 79.851 31.353 1.00 46.06 465 SER A C 1
ATOM 3005 O O . SER A 1 465 ? 135.069 78.911 30.640 1.00 45.62 465 SER A O 1
ATOM 3008 N N . ASN A 1 466 ? 134.031 79.679 32.475 1.00 43.12 466 ASN A N 1
ATOM 3009 C CA . ASN A 1 466 ? 133.670 78.343 32.942 1.00 43.29 466 ASN A CA 1
ATOM 3010 C C . ASN A 1 466 ? 132.541 77.663 32.167 1.00 47.71 466 ASN A C 1
ATOM 3011 O O . ASN A 1 466 ? 132.704 76.547 31.671 1.00 47.26 466 ASN A O 1
ATOM 3016 N N . GLY A 1 467 ? 131.393 78.326 32.082 1.00 44.40 467 GLY A N 1
ATOM 3017 C CA . GLY A 1 467 ? 130.245 77.770 31.375 1.00 44.46 467 GLY A CA 1
ATOM 3018 C C . GLY A 1 467 ? 130.190 78.231 29.921 1.00 49.14 467 GLY A C 1
ATOM 3019 O O . GLY A 1 467 ? 129.484 77.644 29.101 1.00 48.43 467 GLY A O 1
ATOM 3020 N N . ASN A 1 468 ? 130.938 79.288 29.612 1.00 46.57 468 ASN A N 1
ATOM 3021 C CA . ASN A 1 468 ? 130.972 79.840 28.262 1.00 46.59 468 ASN A CA 1
ATOM 3022 C C . ASN A 1 468 ? 129.636 80.482 27.918 1.00 50.22 468 ASN A C 1
ATOM 3023 O O . ASN A 1 468 ? 128.981 80.111 26.942 1.00 49.89 468 ASN A O 1
ATOM 3028 N N . LEU A 1 469 ? 129.234 81.446 28.737 1.00 46.57 469 LEU A N 1
ATOM 3029 C CA . LEU A 1 469 ? 127.964 82.124 28.545 1.00 46.31 469 LEU A CA 1
ATOM 3030 C C . LEU A 1 469 ? 128.114 83.634 28.679 1.00 49.62 469 LEU A C 1
ATOM 3031 O O . LEU A 1 469 ? 128.567 84.135 29.708 1.00 49.03 469 LEU A O 1
ATOM 3036 N N . VAL A 1 470 ? 127.723 84.357 27.636 1.00 46.08 470 VAL A N 1
ATOM 3037 C CA . VAL A 1 470 ? 127.783 85.810 27.659 1.00 45.63 470 VAL A CA 1
ATOM 3038 C C . VAL A 1 470 ? 126.719 86.297 28.636 1.00 49.51 470 VAL A C 1
ATOM 3039 O O . VAL A 1 470 ? 125.533 86.331 28.311 1.00 49.26 470 VAL A O 1
ATOM 3043 N N . THR A 1 471 ? 127.144 86.602 29.858 1.00 46.18 471 THR A N 1
ATOM 3044 C CA . THR A 1 471 ? 126.223 87.001 30.916 1.00 46.06 471 THR A CA 1
ATOM 3045 C C . THR A 1 471 ? 126.369 88.453 31.371 1.00 49.80 471 THR A C 1
ATOM 3046 O O . THR A 1 471 ? 127.368 89.115 31.089 1.00 49.07 471 THR A O 1
ATOM 3050 N N . ASP A 1 472 ? 125.356 88.928 32.089 1.00 46.40 472 ASP A N 1
ATOM 3051 C CA . ASP A 1 472 ? 125.319 90.287 32.612 1.00 46.22 472 ASP A CA 1
ATOM 3052 C C . ASP A 1 472 ? 126.369 90.478 33.699 1.00 49.65 472 ASP A C 1
ATOM 3053 O O . ASP A 1 472 ? 126.198 90.010 34.826 1.00 49.42 472 ASP A O 1
ATOM 3058 N N . GLY A 1 473 ? 127.445 91.180 33.358 1.00 45.48 473 GLY A N 1
ATOM 3059 C CA . GLY A 1 473 ? 128.536 91.431 34.298 1.00 45.05 473 GLY A CA 1
ATOM 3060 C C . GLY A 1 473 ? 128.125 92.376 35.425 1.00 48.56 473 GLY A C 1
ATOM 3061 O O . GLY A 1 473 ? 127.090 92.185 36.063 1.00 48.35 473 GLY A O 1
ATOM 3062 N N . ASN A 1 474 ? 128.948 93.389 35.680 1.00 44.44 474 ASN A N 1
ATOM 3063 C CA . ASN A 1 474 ? 128.659 94.350 36.736 1.00 43.91 474 ASN A CA 1
ATOM 3064 C C . ASN A 1 474 ? 128.889 95.803 36.309 1.00 46.43 474 ASN A C 1
ATOM 3065 O O . ASN A 1 474 ? 129.880 96.426 36.698 1.00 45.65 474 ASN A O 1
ATOM 3070 N N . ASN A 1 475 ? 127.966 96.322 35.499 1.00 42.21 475 ASN A N 1
ATOM 3071 C CA . ASN A 1 475 ? 127.981 97.711 35.035 1.00 41.67 475 ASN A CA 1
ATOM 3072 C C . ASN A 1 475 ? 128.725 98.024 33.736 1.00 45.49 475 ASN A C 1
ATOM 3073 O O . ASN A 1 475 ? 129.580 97.259 33.290 1.00 45.30 475 ASN A O 1
ATOM 3078 N N . TRP A 1 476 ? 128.379 99.167 33.144 1.00 41.66 476 TRP A N 1
ATOM 3079 C CA . TRP A 1 476 ? 128.992 99.663 31.912 1.00 41.36 476 TRP A CA 1
ATOM 3080 C C . TRP A 1 476 ? 129.846 100.875 32.289 1.00 45.64 476 TRP A C 1
ATOM 3081 O O . TRP A 1 476 ? 131.063 100.887 32.091 1.00 45.26 476 TRP A O 1
ATOM 3092 N N . GLY A 1 477 ? 129.160 101.887 32.823 1.00 41.97 477 GLY A N 1
ATOM 3093 C CA . GLY A 1 477 ? 129.715 103.166 33.271 1.00 41.62 477 GLY A CA 1
ATOM 3094 C C . GLY A 1 477 ? 131.226 103.365 33.227 1.00 45.28 477 GLY A C 1
ATOM 3095 O O . GLY A 1 477 ? 131.746 104.000 32.310 1.00 45.03 477 GLY A O 1
ATOM 3096 N N . PRO A 1 478 ? 131.926 102.825 34.219 1.00 41.37 478 PRO A N 1
ATOM 3097 C CA . PRO A 1 478 ? 133.380 102.964 34.306 1.00 40.65 478 PRO A CA 1
ATOM 3098 C C . PRO A 1 478 ? 134.120 102.503 33.050 1.00 43.89 478 PRO A C 1
ATOM 3099 O O . PRO A 1 478 ? 135.347 102.400 33.045 1.00 43.13 478 PRO A O 1
ATOM 3103 N N . TYR A 1 479 ? 133.368 102.239 31.987 1.00 40.30 479 TYR A N 1
ATOM 3104 C CA . TYR A 1 479 ? 133.932 101.796 30.720 1.00 39.94 479 TYR A CA 1
ATOM 3105 C C . TYR A 1 479 ? 133.979 102.936 29.710 1.00 43.66 479 TYR A C 1
ATOM 3106 O O . TYR A 1 479 ? 134.896 103.017 28.892 1.00 43.14 479 TYR A O 1
ATOM 3115 N N . LEU A 1 480 ? 132.993 103.825 29.777 1.00 40.42 480 LEU A N 1
ATOM 3116 C CA . LEU A 1 480 ? 132.936 104.969 28.877 1.00 40.50 480 LEU A CA 1
ATOM 3117 C C . LEU A 1 480 ? 134.178 105.845 29.029 1.00 44.94 480 LEU A C 1
ATOM 3118 O O . LEU A 1 480 ? 134.733 106.327 28.042 1.00 44.62 480 LEU A O 1
ATOM 3123 N N . GLY A 1 481 ? 134.606 106.039 30.273 1.00 41.99 481 GLY A N 1
ATOM 3124 C CA . GLY A 1 481 ? 135.761 106.876 30.598 1.00 41.94 481 GLY A CA 1
ATOM 3125 C C . GLY A 1 481 ? 136.958 106.734 29.655 1.00 45.76 481 GLY A C 1
ATOM 3126 O O . GLY A 1 481 ? 137.166 107.572 28.778 1.00 45.33 481 GLY A O 1
ATOM 3127 N N . THR A 1 482 ? 137.764 105.697 29.874 1.00 42.26 482 THR A N 1
ATOM 3128 C CA . THR A 1 482 ? 138.961 105.458 29.066 1.00 41.79 482 THR A CA 1
ATOM 3129 C C . THR A 1 482 ? 138.684 105.582 27.574 1.00 45.12 482 THR A C 1
ATOM 3130 O O . THR A 1 482 ? 139.546 106.005 26.804 1.00 44.52 482 THR A O 1
ATOM 3134 N N . ILE A 1 483 ? 137.475 105.203 27.174 1.00 41.43 483 ILE A N 1
ATOM 3135 C CA . ILE A 1 483 ? 137.088 105.251 25.772 1.00 40.82 483 ILE A CA 1
ATOM 3136 C C . ILE A 1 483 ? 137.351 106.625 25.182 1.00 43.25 483 ILE A C 1
ATOM 3137 O O . ILE A 1 483 ? 138.273 106.801 24.385 1.00 42.92 483 ILE A O 1
ATOM 3142 N N . LYS A 1 484 ? 136.524 107.593 25.569 1.00 38.62 484 LYS A N 1
ATOM 3143 C CA . LYS A 1 484 ? 136.626 108.958 25.063 1.00 37.84 484 LYS A CA 1
ATOM 3144 C C . LYS A 1 484 ? 138.055 109.496 25.074 1.00 40.24 484 LYS A C 1
ATOM 3145 O O . LYS A 1 484 ? 138.523 110.050 24.080 1.00 39.17 484 LYS A O 1
ATOM 3151 N N . SER A 1 485 ? 138.744 109.327 26.198 1.00 36.28 485 SER A N 1
ATOM 3152 C CA . SER A 1 485 ? 140.113 109.810 26.332 1.00 35.62 485 SER A CA 1
ATOM 3153 C C . SER A 1 485 ? 141.036 109.279 25.239 1.00 37.93 485 SER A C 1
ATOM 3154 O O . SER A 1 485 ? 142.066 109.884 24.943 1.00 37.33 485 SER A O 1
ATOM 3157 N N . THR A 1 486 ? 140.659 108.161 24.622 1.00 33.57 486 THR A N 1
ATOM 3158 C CA . THR A 1 486 ? 141.475 107.567 23.567 1.00 32.96 486 THR A CA 1
ATOM 3159 C C . THR A 1 486 ? 140.729 107.312 22.261 1.00 35.53 486 THR A C 1
ATOM 3160 O O . THR A 1 486 ? 141.288 106.729 21.336 1.00 34.91 486 THR A O 1
ATOM 3164 N N . THR A 1 487 ? 139.477 107.754 22.178 1.00 31.43 487 THR A N 1
ATOM 3165 C CA . THR A 1 487 ? 138.693 107.556 20.960 1.00 30.89 487 THR A CA 1
ATOM 3166 C C . THR A 1 487 ? 138.036 108.836 20.430 1.00 33.85 487 THR A C 1
ATOM 3167 O O . THR A 1 487 ? 137.645 109.709 21.205 1.00 33.09 487 THR A O 1
ATOM 3171 N N . ALA A 1 488 ? 137.938 108.941 19.105 1.00 30.12 488 ALA A N 1
ATOM 3172 C CA . ALA A 1 488 ? 137.362 110.114 18.447 1.00 29.77 488 ALA A CA 1
ATOM 3173 C C . ALA A 1 488 ? 135.941 109.857 17.947 1.00 33.23 488 ALA A C 1
ATOM 3174 O O . ALA A 1 488 ? 135.608 108.742 17.557 1.00 32.81 488 ALA A O 1
ATOM 3176 N N . SER A 1 489 ? 135.109 110.896 17.946 1.00 29.42 489 SER A N 1
ATOM 3177 C CA . SER A 1 489 ? 133.712 110.765 17.528 1.00 29.08 489 SER A CA 1
ATOM 3178 C C . SER A 1 489 ? 133.506 110.578 16.023 1.00 33.33 489 SER A C 1
ATOM 3179 O O . SER A 1 489 ? 134.446 110.688 15.237 1.00 32.61 489 SER A O 1
ATOM 3182 N N . LEU A 1 490 ? 132.267 110.289 15.632 1.00 30.92 490 LEU A N 1
ATOM 3183 C CA . LEU A 1 490 ? 131.917 110.078 14.228 1.00 31.10 490 LEU A CA 1
ATOM 3184 C C . LEU A 1 490 ? 130.474 109.582 14.086 1.00 35.46 490 LEU A C 1
ATOM 3185 O O . LEU A 1 490 ? 130.173 108.434 14.411 1.00 34.90 490 LEU A O 1
ATOM 3190 N N . THR A 1 491 ? 129.591 110.443 13.587 1.00 32.67 491 THR A N 1
ATOM 3191 C CA . THR A 1 491 ? 128.178 110.099 13.420 1.00 32.90 491 THR A CA 1
ATOM 3192 C C . THR A 1 491 ? 127.778 110.022 11.943 1.00 37.93 491 THR A C 1
ATOM 3193 O O . THR A 1 491 ? 128.516 110.474 11.073 1.00 37.63 491 THR A O 1
ATOM 3197 N N . LEU A 1 492 ? 126.608 109.450 11.672 1.00 35.18 492 LEU A N 1
ATOM 3198 C CA . LEU A 1 492 ? 126.116 109.304 10.306 1.00 35.35 492 LEU A CA 1
ATOM 3199 C C . LEU A 1 492 ? 124.585 109.282 10.262 1.00 40.73 492 LEU A C 1
ATOM 3200 O O . LEU A 1 492 ? 123.918 109.787 11.167 1.00 40.24 492 LEU A O 1
ATOM 3205 N N . SER A 1 493 ? 124.046 108.704 9.191 1.00 38.13 493 SER A N 1
ATOM 3206 C CA . SER A 1 493 ? 122.604 108.570 8.977 1.00 38.20 493 SER A CA 1
ATOM 3207 C C . SER A 1 493 ? 122.324 108.107 7.539 1.00 42.50 493 SER A C 1
ATOM 3208 O O . SER A 1 493 ? 121.450 108.647 6.854 1.00 41.96 493 SER A O 1
ATOM 3211 N N . LEU A 1 494 ? 123.088 107.114 7.083 1.00 39.45 494 LEU A N 1
ATOM 3212 C CA . LEU A 1 494 ? 122.954 106.587 5.727 1.00 39.30 494 LEU A CA 1
ATOM 3213 C C . LEU A 1 494 ? 121.816 105.586 5.581 1.00 43.19 494 LEU A C 1
ATOM 3214 O O . LEU A 1 494 ? 120.904 105.787 4.780 1.00 42.86 494 LEU A O 1
ATOM 3219 N N . PRO A 1 495 ? 121.905 104.479 6.315 1.00 39.66 495 PRO A N 1
ATOM 3220 C CA . PRO A 1 495 ? 120.911 103.412 6.223 1.00 39.10 495 PRO A CA 1
ATOM 3221 C C . PRO A 1 495 ? 119.478 103.929 6.297 1.00 42.77 495 PRO A C 1
ATOM 3222 O O . PRO A 1 495 ? 118.750 103.908 5.304 1.00 42.59 495 PRO A O 1
ATOM 3226 N N . ASP A 1 496 ? 119.082 104.418 7.467 1.00 38.66 496 ASP A N 1
ATOM 3227 C CA . ASP A 1 496 ? 117.738 104.947 7.651 1.00 38.16 496 ASP A CA 1
ATOM 3228 C C . ASP A 1 496 ? 117.673 105.916 8.828 1.00 40.98 496 ASP A C 1
ATOM 3229 O O . ASP A 1 496 ? 116.786 106.767 8.895 1.00 40.70 496 ASP A O 1
ATOM 3234 N N . GLN A 1 497 ? 118.626 105.786 9.748 1.00 36.23 497 GLN A N 1
ATOM 3235 C CA . GLN A 1 497 ? 118.692 106.659 10.915 1.00 35.14 497 GLN A CA 1
ATOM 3236 C C . GLN A 1 497 ? 120.133 106.999 11.288 1.00 37.42 497 GLN A C 1
ATOM 3237 O O . GLN A 1 497 ? 121.047 106.824 10.481 1.00 36.99 497 GLN A O 1
ATOM 3243 N N . THR A 1 498 ? 120.326 107.478 12.514 1.00 32.68 498 THR A N 1
ATOM 3244 C CA . THR A 1 498 ? 121.640 107.907 12.988 1.00 31.67 498 THR A CA 1
ATOM 3245 C C . THR A 1 498 ? 122.448 106.810 13.676 1.00 33.83 498 THR A C 1
ATOM 3246 O O . THR A 1 498 ? 121.909 106.017 14.446 1.00 33.30 498 THR A O 1
ATOM 3250 N N . THR A 1 499 ? 123.751 106.794 13.415 1.00 29.28 499 THR A N 1
ATOM 3251 C CA . THR A 1 499 ? 124.642 105.815 14.021 1.00 28.74 499 THR A CA 1
ATOM 3252 C C . THR A 1 499 ? 125.954 106.457 14.471 1.00 32.55 499 THR A C 1
ATOM 3253 O O . THR A 1 499 ? 126.798 106.812 13.647 1.00 31.67 499 THR A O 1
ATOM 3257 N N . GLN A 1 500 ? 126.118 106.604 15.781 1.00 29.46 500 GLN A N 1
ATOM 3258 C CA . GLN A 1 500 ? 127.328 107.192 16.348 1.00 29.24 500 GLN A CA 1
ATOM 3259 C C . GLN A 1 500 ? 128.356 106.108 16.661 1.00 32.58 500 GLN A C 1
ATOM 3260 O O . GLN A 1 500 ? 128.006 105.039 17.157 1.00 31.72 500 GLN A O 1
ATOM 3266 N N . VAL A 1 501 ? 129.622 106.394 16.365 1.00 29.39 501 VAL A N 1
ATOM 3267 C CA . VAL A 1 501 ? 130.709 105.448 16.592 1.00 29.21 501 VAL A CA 1
ATOM 3268 C C . VAL A 1 501 ? 131.961 106.174 17.065 1.00 33.51 501 VAL A C 1
ATOM 3269 O O . VAL A 1 501 ? 132.174 107.348 16.745 1.00 33.09 501 VAL A O 1
ATOM 3273 N N . ALA A 1 502 ? 132.785 105.474 17.832 1.00 30.07 502 ALA A N 1
ATOM 3274 C CA . ALA A 1 502 ? 134.014 106.053 18.345 1.00 29.85 502 ALA A CA 1
ATOM 3275 C C . ALA A 1 502 ? 135.206 105.399 17.683 1.00 33.62 502 ALA A C 1
ATOM 3276 O O . ALA A 1 502 ? 135.174 104.210 17.400 1.00 33.01 502 ALA A O 1
ATOM 3278 N N . VAL A 1 503 ? 136.240 106.183 17.390 1.00 30.32 503 VAL A N 1
ATOM 3279 C CA . VAL A 1 503 ? 137.434 105.660 16.733 1.00 29.95 503 VAL A CA 1
ATOM 3280 C C . VAL A 1 503 ? 138.677 105.912 17.569 1.00 33.49 503 VAL A C 1
ATOM 3281 O O . VAL A 1 503 ? 138.981 107.049 17.924 1.00 32.73 503 VAL A O 1
ATOM 3285 N N . VAL A 1 504 ? 139.376 104.836 17.906 1.00 30.67 504 VAL A N 1
ATOM 3286 C CA . VAL A 1 504 ? 140.596 104.936 18.689 1.00 30.73 504 VAL A CA 1
ATOM 3287 C C . VAL A 1 504 ? 141.536 105.908 17.995 1.00 35.38 504 VAL A C 1
ATOM 3288 O O . VAL A 1 504 ? 141.520 106.032 16.768 1.00 35.09 504 VAL A O 1
ATOM 3292 N N . ALA A 1 505 ? 142.347 106.601 18.785 1.00 32.01 505 ALA A N 1
ATOM 3293 C CA . ALA A 1 505 ? 143.290 107.568 18.248 1.00 31.83 505 ALA A CA 1
ATOM 3294 C C . ALA A 1 505 ? 143.961 108.315 19.389 1.00 36.19 505 ALA A C 1
ATOM 3295 O O . ALA A 1 505 ? 143.298 109.014 20.152 1.00 36.01 505 ALA A O 1
ATOM 3297 N N . PRO A 1 506 ? 145.280 108.188 19.491 1.00 32.65 506 PRO A N 1
ATOM 3298 C CA . PRO A 1 506 ? 146.031 108.891 20.526 1.00 32.24 506 PRO A CA 1
ATOM 3299 C C . PRO A 1 506 ? 145.779 110.395 20.449 1.00 37.14 506 PRO A C 1
ATOM 3300 O O . PRO A 1 506 ? 144.921 110.857 19.700 1.00 36.83 506 PRO A O 1
ATOM 3304 N N . ASN A 1 507 ? 146.520 111.163 21.237 1.00 34.56 507 ASN A N 1
ATOM 3305 C CA . ASN A 1 507 ? 146.356 112.612 21.224 1.00 34.71 507 ASN A CA 1
ATOM 3306 C C . ASN A 1 507 ? 147.610 113.301 20.699 1.00 38.37 507 ASN A C 1
ATOM 3307 O O . ASN A 1 507 ? 148.720 112.788 20.851 1.00 37.51 507 ASN A O 1
ATOM 3312 N N . PHE A 1 508 ? 147.429 114.454 20.066 1.00 35.57 508 PHE A N 1
ATOM 3313 C CA . PHE A 1 508 ? 148.559 115.206 19.533 1.00 35.65 508 PHE A CA 1
ATOM 3314 C C . PHE A 1 508 ? 149.433 115.696 20.684 1.00 39.58 508 PHE A C 1
ATOM 3315 O O . PHE A 1 508 ? 150.627 115.395 20.746 1.00 39.02 508 PHE A O 1
ATOM 3323 N N . SER A 1 509 ? 148.818 116.418 21.617 1.00 36.14 509 SER A N 1
ATOM 3324 C CA . SER A 1 509 ? 149.521 116.915 22.794 1.00 35.63 509 SER A CA 1
ATOM 3325 C C . SER A 1 509 ? 149.225 116.034 24.006 1.00 39.06 509 SER A C 1
ATOM 3326 O O . SER A 1 509 ? 150.123 115.699 24.779 1.00 38.49 509 SER A O 1
ATOM 3329 N N . ASP A 1 513 ? 151.979 107.185 23.367 1.00 32.72 513 ASP A N 1
ATOM 3330 C CA . ASP A 1 513 ? 153.029 106.776 22.445 1.00 32.48 513 ASP A CA 1
ATOM 3331 C C . ASP A 1 513 ? 152.894 105.301 22.088 1.00 35.96 513 ASP A C 1
ATOM 3332 O O . ASP A 1 513 ? 153.665 104.780 21.285 1.00 35.64 513 ASP A O 1
ATOM 3337 N N . LYS A 1 514 ? 151.913 104.632 22.688 1.00 32.07 514 LYS A N 1
ATOM 3338 C CA . LYS A 1 514 ? 151.684 103.209 22.435 1.00 31.75 514 LYS A CA 1
ATOM 3339 C C . LYS A 1 514 ? 150.622 102.951 21.364 1.00 36.41 514 LYS A C 1
ATOM 3340 O O . LYS A 1 514 ? 150.603 101.888 20.740 1.00 35.84 514 LYS A O 1
ATOM 3346 N N . THR A 1 515 ? 149.718 103.908 21.181 1.00 33.22 515 THR A N 1
ATOM 3347 C CA . THR A 1 515 ? 148.651 103.779 20.195 1.00 33.21 515 THR A CA 1
ATOM 3348 C C . THR A 1 515 ? 149.209 103.817 18.776 1.00 36.47 515 THR A C 1
ATOM 3349 O O . THR A 1 515 ? 150.417 103.953 18.580 1.00 35.72 515 THR A O 1
ATOM 3353 N N . PRO A 1 516 ? 148.323 103.692 17.792 1.00 32.95 516 PRO A N 1
ATOM 3354 C CA . PRO A 1 516 ? 148.726 103.696 16.388 1.00 32.31 516 PRO A CA 1
ATOM 3355 C C . PRO A 1 516 ? 148.211 104.934 15.655 1.00 36.05 516 PRO A C 1
ATOM 3356 O O . PRO A 1 516 ? 147.419 105.700 16.200 1.00 35.55 516 PRO A O 1
ATOM 3360 N N . ARG A 1 517 ? 148.669 105.127 14.421 1.00 32.62 517 ARG A N 1
ATOM 3361 C CA . ARG A 1 517 ? 148.267 106.285 13.627 1.00 32.59 517 ARG A CA 1
ATOM 3362 C C . ARG A 1 517 ? 147.020 106.023 12.790 1.00 36.99 517 ARG A C 1
ATOM 3363 O O . ARG A 1 517 ? 146.934 105.023 12.077 1.00 36.67 517 ARG A O 1
ATOM 3371 N N . LEU A 1 518 ? 146.060 106.940 12.872 1.00 33.74 518 LEU A N 1
ATOM 3372 C CA . LEU A 1 518 ? 144.811 106.818 12.131 1.00 33.68 518 LEU A CA 1
ATOM 3373 C C . LEU A 1 518 ? 144.533 108.072 11.307 1.00 37.54 518 LEU A C 1
ATOM 3374 O O . LEU A 1 518 ? 145.011 109.159 11.631 1.00 37.45 518 LEU A O 1
ATOM 3379 N N . THR A 1 519 ? 143.754 107.914 10.243 1.00 33.58 519 THR A N 1
ATOM 3380 C CA . THR A 1 519 ? 143.390 109.035 9.387 1.00 33.20 519 THR A CA 1
ATOM 3381 C C . THR A 1 519 ? 141.881 109.062 9.168 1.00 37.17 519 THR A C 1
ATOM 3382 O O . THR A 1 519 ? 141.180 108.108 9.500 1.00 36.56 519 THR A O 1
ATOM 3386 N N . LEU A 1 520 ? 141.385 110.162 8.614 1.00 33.88 520 LEU A N 1
ATOM 3387 C CA . LEU A 1 520 ? 139.958 110.307 8.359 1.00 33.67 520 LEU A CA 1
ATOM 3388 C C . LEU A 1 520 ? 139.422 109.183 7.478 1.00 37.18 520 LEU A C 1
ATOM 3389 O O . LEU A 1 520 ? 138.252 108.812 7.582 1.00 36.93 520 LEU A O 1
ATOM 3394 N N . GLU A 1 521 ? 140.271 108.659 6.596 1.00 32.95 521 GLU A N 1
ATOM 3395 C CA . GLU A 1 521 ? 139.864 107.587 5.693 1.00 32.16 521 GLU A CA 1
ATOM 3396 C C . GLU A 1 521 ? 139.655 106.275 6.434 1.00 35.65 521 GLU A C 1
ATOM 3397 O O . GLU A 1 521 ? 138.520 105.851 6.647 1.00 35.47 521 GLU A O 1
ATOM 3403 N N . GLN A 1 522 ? 140.756 105.630 6.808 1.00 31.57 522 GLN A N 1
ATOM 3404 C CA . GLN A 1 522 ? 140.702 104.361 7.524 1.00 31.06 522 GLN A CA 1
ATOM 3405 C C . GLN A 1 522 ? 139.710 104.412 8.677 1.00 35.10 522 GLN A C 1
ATOM 3406 O O . GLN A 1 522 ? 139.204 103.383 9.110 1.00 35.08 522 GLN A O 1
ATOM 3412 N N . ALA A 1 523 ? 139.406 105.617 9.146 1.00 31.20 523 ALA A N 1
ATOM 3413 C CA . ALA A 1 523 ? 138.446 105.784 10.228 1.00 30.94 523 ALA A CA 1
ATOM 3414 C C . ALA A 1 523 ? 137.035 105.681 9.665 1.00 34.52 523 ALA A C 1
ATOM 3415 O O . ALA A 1 523 ? 136.122 105.181 10.325 1.00 34.20 523 ALA A O 1
ATOM 3417 N N . LEU A 1 524 ? 136.869 106.143 8.430 1.00 30.85 524 LEU A N 1
ATOM 3418 C CA . LEU A 1 524 ? 135.576 106.108 7.757 1.00 30.58 524 LEU A CA 1
ATOM 3419 C C . LEU A 1 524 ? 135.416 104.805 6.991 1.00 35.06 524 LEU A C 1
ATOM 3420 O O . LEU A 1 524 ? 134.566 104.694 6.109 1.00 34.55 524 LEU A O 1
ATOM 3425 N N . VAL A 1 525 ? 136.243 103.821 7.330 1.00 32.60 525 VAL A N 1
ATOM 3426 C CA . VAL A 1 525 ? 136.205 102.518 6.672 1.00 32.68 525 VAL A CA 1
ATOM 3427 C C . VAL A 1 525 ? 135.857 101.416 7.673 1.00 36.96 525 VAL A C 1
ATOM 3428 O O . VAL A 1 525 ? 135.466 100.309 7.296 1.00 36.41 525 VAL A O 1
ATOM 3432 N N . LYS A 1 526 ? 135.968 101.746 8.955 1.00 34.11 526 LYS A N 1
ATOM 3433 C CA . LYS A 1 526 ? 135.650 100.813 10.027 1.00 34.10 526 LYS A CA 1
ATOM 3434 C C . LYS A 1 526 ? 134.646 101.423 10.991 1.00 39.05 526 LYS A C 1
ATOM 3435 O O . LYS A 1 526 ? 134.298 100.813 12.003 1.00 38.66 526 LYS A O 1
ATOM 3441 N N . ALA A 1 527 ? 134.193 102.633 10.681 1.00 36.16 527 ALA A N 1
ATOM 3442 C CA . ALA A 1 527 ? 133.227 103.333 11.521 1.00 36.23 527 ALA A CA 1
ATOM 3443 C C . ALA A 1 527 ? 131.807 103.176 10.980 1.00 40.88 527 ALA A C 1
ATOM 3444 O O . ALA A 1 527 ? 130.845 103.074 11.742 1.00 40.23 527 ALA A O 1
ATOM 3446 N N . PHE A 1 528 ? 131.688 103.130 9.658 1.00 38.10 528 PHE A N 1
ATOM 3447 C CA . PHE A 1 528 ? 130.390 102.979 9.011 1.00 38.05 528 PHE A CA 1
ATOM 3448 C C . PHE A 1 528 ? 130.439 101.966 7.872 1.00 42.40 528 PHE A C 1
ATOM 3449 O O . PHE A 1 528 ? 129.573 101.960 6.998 1.00 42.00 528 PHE A O 1
ATOM 3457 N N . ARG A 1 529 ? 131.463 101.117 7.886 1.00 39.35 529 ARG A N 1
ATOM 3458 C CA . ARG A 1 529 ? 131.628 100.081 6.874 1.00 39.41 529 ARG A CA 1
ATOM 3459 C C . ARG A 1 529 ? 131.510 100.636 5.459 1.00 44.08 529 ARG A C 1
ATOM 3460 O O . ARG A 1 529 ? 130.439 100.606 4.852 1.00 43.77 529 ARG A O 1
ATOM 3468 N N . LEU A 1 530 ? 132.625 101.140 4.943 1.00 41.10 530 LEU A N 1
ATOM 3469 C CA . LEU A 1 530 ? 132.680 101.703 3.599 1.00 41.06 530 LEU A CA 1
ATOM 3470 C C . LEU A 1 530 ? 134.030 101.367 2.970 1.00 46.14 530 LEU A C 1
ATOM 3471 O O . LEU A 1 530 ? 134.954 102.179 2.993 1.00 45.82 530 LEU A O 1
ATOM 3476 N N . GLU A 1 531 ? 134.139 100.156 2.430 1.00 43.82 531 GLU A N 1
ATOM 3477 C CA . GLU A 1 531 ? 135.381 99.675 1.826 1.00 44.07 531 GLU A CA 1
ATOM 3478 C C . GLU A 1 531 ? 135.630 100.197 0.412 1.00 49.09 531 GLU A C 1
ATOM 3479 O O . GLU A 1 531 ? 135.055 101.202 -0.005 1.00 48.50 531 GLU A O 1
ATOM 3485 N N . LYS A 1 532 ? 136.498 99.501 -0.319 1.00 46.69 532 LYS A N 1
ATOM 3486 C CA . LYS A 1 532 ? 136.848 99.891 -1.680 1.00 47.08 532 LYS A CA 1
ATOM 3487 C C . LYS A 1 532 ? 136.765 98.723 -2.659 1.00 51.83 532 LYS A C 1
ATOM 3488 O O . LYS A 1 532 ? 137.532 97.764 -2.566 1.00 51.20 532 LYS A O 1
ATOM 3494 N N . LYS A 1 533 ? 135.848 98.826 -3.617 1.00 49.19 533 LYS A N 1
ATOM 3495 C CA . LYS A 1 533 ? 135.700 97.804 -4.645 1.00 49.52 533 LYS A CA 1
ATOM 3496 C C . LYS A 1 533 ? 136.925 97.846 -5.553 1.00 54.84 533 LYS A C 1
ATOM 3497 O O . LYS A 1 533 ? 137.670 96.871 -5.657 1.00 54.51 533 LYS A O 1
ATOM 3503 N N . ASN A 1 534 ? 137.147 98.998 -6.177 1.00 52.28 534 ASN A N 1
ATOM 3504 C CA . ASN A 1 534 ? 138.295 99.191 -7.060 1.00 52.51 534 ASN A CA 1
ATOM 3505 C C . ASN A 1 534 ? 139.101 100.409 -6.617 1.00 56.99 534 ASN A C 1
ATOM 3506 O O . ASN A 1 534 ? 139.587 101.182 -7.447 1.00 56.59 534 ASN A O 1
ATOM 3511 N N . GLY A 1 535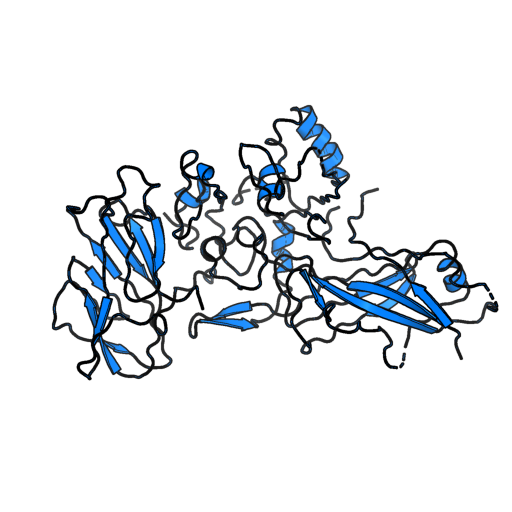 ? 139.233 100.577 -5.305 1.00 53.90 535 GLY A N 1
ATOM 3512 C CA . GLY A 1 535 ? 139.955 101.714 -4.747 1.00 54.11 535 GLY A CA 1
ATOM 3513 C C . GLY A 1 535 ? 139.043 102.934 -4.733 1.00 58.99 535 GLY A C 1
ATOM 3514 O O . GLY A 1 535 ? 139.509 104.075 -4.694 1.00 58.81 535 GLY A O 1
ATOM 3515 N N . LYS A 1 536 ? 137.740 102.683 -4.791 1.00 56.08 536 LYS A N 1
ATOM 3516 C CA . LYS A 1 536 ? 136.752 103.751 -4.794 1.00 56.09 536 LYS A CA 1
ATOM 3517 C C . LYS A 1 536 ? 135.843 103.649 -3.574 1.00 60.20 536 LYS A C 1
ATOM 3518 O O . LYS A 1 536 ? 135.020 102.739 -3.480 1.00 60.03 536 LYS A O 1
ATOM 3524 N N . PHE A 1 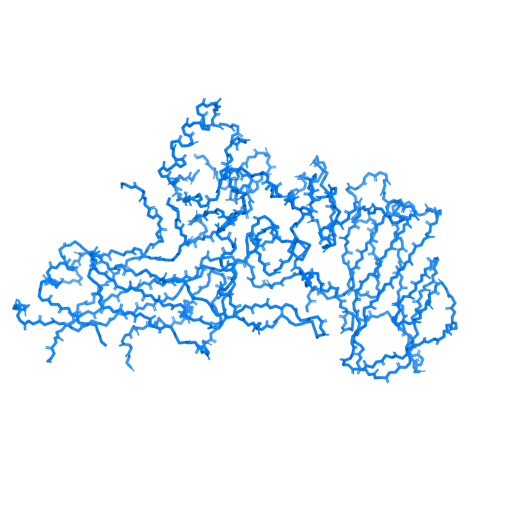537 ? 135.994 104.587 -2.646 1.00 56.66 537 PHE A N 1
ATOM 3525 C CA . PHE A 1 537 ? 135.166 104.609 -1.448 1.00 56.29 537 PHE A CA 1
ATOM 3526 C C . PHE A 1 537 ? 133.692 104.582 -1.839 1.00 59.88 537 PHE A C 1
ATOM 3527 O O . PHE A 1 537 ? 133.222 105.448 -2.579 1.00 59.07 537 PHE A O 1
ATOM 3535 N N . TYR A 1 538 ? 132.970 103.574 -1.359 1.00 56.57 538 TYR A N 1
ATOM 3536 C CA . TYR A 1 538 ? 131.553 103.440 -1.669 1.00 56.40 538 TYR A CA 1
ATOM 3537 C C . TYR A 1 538 ? 130.759 102.876 -0.496 1.00 60.26 538 TYR A C 1
ATOM 3538 O O . TYR A 1 538 ? 131.323 102.283 0.424 1.00 59.99 538 TYR A O 1
ATOM 3547 N N . PHE A 1 539 ? 129.446 103.080 -0.535 1.00 56.72 539 PHE A N 1
ATOM 3548 C CA . PHE A 1 539 ? 128.549 102.613 0.516 1.00 56.35 539 PHE A CA 1
ATOM 3549 C C . PHE A 1 539 ? 127.376 101.869 -0.120 1.00 60.73 539 PHE A C 1
ATOM 3550 O O . PHE A 1 539 ? 126.322 102.453 -0.376 1.00 60.25 539 PHE A O 1
ATOM 3558 N N . HIS A 1 540 ? 127.576 100.581 -0.384 1.00 57.54 540 HIS A N 1
ATOM 3559 C CA . HIS A 1 540 ? 126.559 99.759 -1.034 1.00 57.32 540 HIS A CA 1
ATOM 3560 C C . HIS A 1 540 ? 126.424 100.196 -2.489 1.00 61.18 540 HIS A C 1
ATOM 3561 O O . HIS A 1 540 ? 125.357 100.075 -3.094 1.00 60.79 540 HIS A O 1
ATOM 3568 N N . GLY A 1 541 ? 127.516 100.724 -3.033 1.00 57.92 541 GLY A N 1
ATOM 3569 C CA . GLY A 1 541 ? 127.544 101.212 -4.405 1.00 57.69 541 GLY A CA 1
ATOM 3570 C C . GLY A 1 541 ? 127.398 102.727 -4.416 1.00 61.27 541 GLY A C 1
ATOM 3571 O O . GLY A 1 541 ? 128.045 103.419 -5.203 1.00 60.90 541 GLY A O 1
ATOM 3572 N N . MET A 1 542 ? 126.543 103.234 -3.533 1.00 57.53 542 MET A N 1
ATOM 3573 C CA . MET A 1 542 ? 126.287 104.666 -3.434 1.00 57.34 542 MET A CA 1
ATOM 3574 C C . MET A 1 542 ? 127.581 105.472 -3.380 1.00 61.41 542 MET A C 1
ATOM 3575 O O . MET A 1 542 ? 128.396 105.301 -2.471 1.00 61.34 542 MET A O 1
ATOM 3580 N N . GLU A 1 543 ? 127.746 106.368 -4.348 1.00 57.64 543 GLU A N 1
ATOM 3581 C CA . GLU A 1 543 ? 128.933 107.209 -4.445 1.00 56.96 543 GLU A CA 1
ATOM 3582 C C . GLU A 1 543 ? 129.347 107.837 -3.116 1.00 60.72 543 GLU A C 1
ATOM 3583 O O . GLU A 1 543 ? 128.689 107.661 -2.089 1.00 60.09 543 GLU A O 1
ATOM 3589 N N . ILE A 1 544 ? 130.442 108.588 -3.152 1.00 57.19 544 ILE A N 1
ATOM 3590 C CA . ILE A 1 544 ? 130.942 109.286 -1.976 1.00 56.81 544 ILE A CA 1
ATOM 3591 C C . ILE A 1 544 ? 131.150 110.743 -2.372 1.00 60.93 544 ILE A C 1
ATOM 3592 O O . ILE A 1 544 ? 131.441 111.598 -1.537 1.00 60.18 544 ILE A O 1
ATOM 3597 N N . SER A 1 545 ? 130.987 111.010 -3.662 1.00 58.05 545 SER A N 1
ATOM 3598 C CA . SER A 1 545 ? 131.156 112.352 -4.201 1.00 57.93 545 SER A CA 1
ATOM 3599 C C . SER A 1 545 ? 129.823 113.096 -4.218 1.00 62.07 545 SER A C 1
ATOM 3600 O O . SER A 1 545 ? 129.505 113.795 -5.181 1.00 61.75 545 SER A O 1
ATOM 3603 N N . LYS A 1 549 ? 127.856 111.283 -2.936 1.00 27.78 549 LYS A N 1
ATOM 3604 C CA . LYS A 1 549 ? 126.462 111.428 -2.538 1.00 27.55 549 LYS A CA 1
ATOM 3605 C C . LYS A 1 549 ? 126.332 111.620 -1.028 1.00 31.55 549 LYS A C 1
ATOM 3606 O O . LYS A 1 549 ? 125.268 111.389 -0.451 1.00 31.31 549 LYS A O 1
ATOM 3612 N N . ILE A 1 550 ? 127.413 112.066 -0.395 1.00 27.85 550 ILE A N 1
ATOM 3613 C CA . ILE A 1 550 ? 127.420 112.299 1.046 1.00 27.49 550 ILE A CA 1
ATOM 3614 C C . ILE A 1 550 ? 128.142 113.595 1.424 1.00 30.99 550 ILE A C 1
ATOM 3615 O O . ILE A 1 550 ? 129.252 113.856 0.961 1.00 30.37 550 ILE A O 1
ATOM 3620 N N . GLN A 1 551 ? 127.509 114.395 2.278 1.00 27.67 551 GLN A N 1
ATOM 3621 C CA . GLN A 1 551 ? 128.093 115.656 2.727 1.00 27.37 551 GLN A CA 1
ATOM 3622 C C . GLN A 1 551 ? 128.964 115.462 3.964 1.00 31.56 551 GLN A C 1
ATOM 3623 O O . GLN A 1 551 ? 129.164 114.339 4.422 1.00 31.10 551 GLN A O 1
ATOM 3629 N N . VAL A 1 552 ? 129.487 116.565 4.491 1.00 28.50 552 VAL A N 1
ATOM 3630 C CA . VAL A 1 552 ? 130.354 116.525 5.665 1.00 28.53 552 VAL A CA 1
ATOM 3631 C C . VAL A 1 552 ? 129.913 117.521 6.733 1.00 32.60 552 VAL A C 1
ATOM 3632 O O . VAL A 1 552 ? 129.158 118.453 6.456 1.00 32.20 552 VAL A O 1
ATOM 3636 N N . PHE A 1 553 ? 130.399 117.321 7.956 1.00 29.42 553 PHE A N 1
ATOM 3637 C CA . PHE A 1 553 ? 130.045 118.183 9.078 1.00 29.37 553 PHE A CA 1
ATOM 3638 C C . PHE A 1 553 ? 131.014 118.000 10.239 1.00 33.79 553 PHE A C 1
ATOM 3639 O O . PHE A 1 553 ? 130.643 117.470 11.283 1.00 32.89 553 PHE A O 1
ATOM 3647 N N . LEU A 1 554 ? 132.253 118.448 10.058 1.00 31.82 554 LEU A N 1
ATOM 3648 C CA . LEU A 1 554 ? 133.279 118.347 11.096 1.00 32.28 554 LEU A CA 1
ATOM 3649 C C . LEU A 1 554 ? 133.046 119.363 12.205 1.00 37.68 554 LEU A C 1
ATOM 3650 O O . LEU A 1 554 ? 131.963 119.934 12.319 1.00 37.23 554 LEU A O 1
ATOM 3655 N N . ASP A 1 555 ? 134.068 119.583 13.026 1.00 35.80 555 ASP A N 1
ATOM 3656 C CA . ASP A 1 555 ? 133.972 120.557 14.109 1.00 36.26 555 ASP A CA 1
ATOM 3657 C C . ASP A 1 555 ? 134.825 121.778 13.775 1.00 41.24 555 ASP A C 1
ATOM 3658 O O . ASP A 1 555 ? 135.735 121.696 12.950 1.00 40.84 555 ASP A O 1
ATOM 3663 N N . ARG A 1 556 ? 134.495 122.914 14.381 1.00 38.67 556 ARG A N 1
ATOM 3664 C CA . ARG A 1 556 ? 135.212 124.164 14.140 1.00 38.99 556 ARG A CA 1
ATOM 3665 C C . ARG A 1 556 ? 136.721 123.950 14.167 1.00 43.99 556 ARG A C 1
ATOM 3666 O O . ARG A 1 556 ? 137.439 124.385 13.268 1.00 43.53 556 ARG A O 1
ATOM 3674 N N . ASN A 1 557 ? 137.186 123.246 15.195 1.00 41.58 557 ASN A N 1
ATOM 3675 C CA . ASN A 1 557 ? 138.603 122.940 15.340 1.00 41.69 557 ASN A CA 1
ATOM 3676 C C . ASN A 1 557 ? 139.133 122.319 14.051 1.00 46.58 557 ASN A C 1
ATOM 3677 O O . ASN A 1 557 ? 139.750 122.992 13.225 1.00 46.26 557 ASN A O 1
ATOM 3682 N N . THR A 1 558 ? 138.865 121.026 13.888 1.00 43.35 558 THR A N 1
ATOM 3683 C CA . THR A 1 558 ? 139.294 120.278 12.714 1.00 43.18 558 THR A CA 1
ATOM 3684 C C . THR A 1 558 ? 139.006 121.013 11.407 1.00 47.42 558 THR A C 1
ATOM 3685 O O . THR A 1 558 ? 139.613 120.720 10.376 1.00 46.98 558 THR A O 1
ATOM 3689 N N . ASN A 1 559 ? 138.061 121.947 11.442 1.00 44.50 559 ASN A N 1
ATOM 3690 C CA . ASN A 1 559 ? 137.724 122.705 10.241 1.00 44.60 559 ASN A CA 1
ATOM 3691 C C . ASN A 1 559 ? 138.975 123.442 9.778 1.00 48.70 559 ASN A C 1
ATOM 3692 O O . ASN A 1 559 ? 139.414 123.296 8.636 1.00 47.85 559 ASN A O 1
ATOM 3697 N N . VAL A 1 560 ? 139.561 124.218 10.685 1.00 45.98 560 VAL A N 1
ATOM 3698 C CA . VAL A 1 560 ? 140.792 124.939 10.388 1.00 45.87 560 VAL A CA 1
ATOM 3699 C C . VAL A 1 560 ? 141.938 123.935 10.360 1.00 49.43 560 VAL A C 1
ATOM 3700 O O . VAL A 1 560 ? 142.864 124.056 9.559 1.00 49.11 560 VAL A O 1
ATOM 3704 N N . ASP A 1 561 ? 141.846 122.914 11.205 1.00 45.46 561 ASP A N 1
ATOM 3705 C CA . ASP A 1 561 ? 142.859 121.868 11.241 1.00 45.03 561 ASP A CA 1
ATOM 3706 C C . ASP A 1 561 ? 142.798 121.068 9.943 1.00 48.38 561 ASP A C 1
ATOM 3707 O O . ASP A 1 561 ? 143.727 120.336 9.605 1.00 47.88 561 ASP A O 1
ATOM 3712 N N . PHE A 1 562 ? 141.694 121.218 9.217 1.00 44.88 562 PHE A N 1
ATOM 3713 C CA . PHE A 1 562 ? 141.534 120.552 7.933 1.00 44.72 562 PHE A CA 1
ATOM 3714 C C . PHE A 1 562 ? 142.041 121.503 6.866 1.00 48.81 562 PHE A C 1
ATOM 3715 O O . PHE A 1 562 ? 142.505 121.078 5.810 1.00 48.14 562 PHE A O 1
ATOM 3723 N N . GLU A 1 563 ? 141.966 122.798 7.164 1.00 45.95 563 GLU A N 1
ATOM 3724 C CA . GLU A 1 563 ? 142.462 123.820 6.252 1.00 45.84 563 GLU A CA 1
ATOM 3725 C C . GLU A 1 563 ? 143.983 123.739 6.277 1.00 50.54 563 GLU A C 1
ATOM 3726 O O . GLU A 1 563 ? 144.653 124.076 5.304 1.00 49.89 563 GLU A O 1
ATOM 3732 N N . ASN A 1 564 ? 144.516 123.248 7.390 1.00 48.07 564 ASN A N 1
ATOM 3733 C CA . ASN A 1 564 ? 145.951 123.049 7.527 1.00 48.59 564 ASN A CA 1
ATOM 3734 C C . ASN A 1 564 ? 146.306 121.724 6.859 1.00 53.64 564 ASN A C 1
ATOM 3735 O O . ASN A 1 564 ? 147.131 121.674 5.950 1.00 53.24 564 ASN A O 1
ATOM 3740 N N . GLN A 1 565 ? 145.644 120.657 7.297 1.00 50.94 565 GLN A N 1
ATOM 3741 C CA . GLN A 1 565 ? 145.864 119.319 6.757 1.00 50.96 565 GLN A CA 1
ATOM 3742 C C . GLN A 1 565 ? 145.681 119.272 5.244 1.00 55.11 565 GLN A C 1
ATOM 3743 O O . GLN A 1 565 ? 146.457 118.629 4.536 1.00 54.62 565 GLN A O 1
ATOM 3749 N N . LEU A 1 566 ? 144.636 119.936 4.761 1.00 52.03 566 LEU A N 1
ATOM 3750 C CA . LEU A 1 566 ? 144.327 119.968 3.334 1.00 52.10 566 LEU A CA 1
ATOM 3751 C C . LEU A 1 566 ? 145.335 120.821 2.582 1.00 56.54 566 LEU A C 1
ATOM 3752 O O . LEU A 1 566 ? 146.044 120.324 1.709 1.00 55.96 566 LEU A O 1
ATOM 3757 N N . LYS A 1 567 ? 145.366 122.110 2.914 1.00 53.87 567 LYS A N 1
ATOM 3758 C CA . LYS A 1 567 ? 146.264 123.073 2.282 1.00 54.20 567 LYS A CA 1
ATOM 3759 C C . LYS A 1 567 ? 147.653 122.493 2.037 1.00 58.92 567 LYS A C 1
ATOM 3760 O O . LYS A 1 567 ? 148.203 122.614 0.945 1.00 58.50 567 LYS A O 1
ATOM 3766 N N . ASN A 1 568 ? 148.194 121.827 3.053 1.00 56.26 568 ASN A N 1
ATOM 3767 C CA . ASN A 1 568 ? 149.494 121.186 2.933 1.00 56.44 568 ASN A CA 1
ATOM 3768 C C . ASN A 1 568 ? 149.449 120.187 1.775 1.00 60.91 568 ASN A C 1
ATOM 3769 O O . ASN A 1 568 ? 150.468 119.922 1.136 1.00 61.09 568 ASN A O 1
ATOM 3774 N N . THR A 1 569 ? 148.261 119.655 1.492 1.00 56.83 569 THR A N 1
ATOM 3775 C CA . THR A 1 569 ? 148.089 118.678 0.417 1.00 56.37 569 THR A CA 1
ATOM 3776 C C . THR A 1 569 ? 146.984 119.069 -0.566 1.00 60.08 569 THR A C 1
ATOM 3777 O O . THR A 1 569 ? 146.894 120.228 -0.971 1.00 59.74 569 THR A O 1
ATOM 3781 N N . ALA A 1 570 ? 146.144 118.107 -0.952 1.00 56.23 570 ALA A N 1
ATOM 3782 C CA . ALA A 1 570 ? 145.071 118.382 -1.910 1.00 55.93 570 ALA A CA 1
ATOM 3783 C C . ALA A 1 570 ? 144.024 117.276 -2.080 1.00 59.88 570 ALA A C 1
ATOM 3784 O O . ALA A 1 570 ? 144.188 116.371 -2.904 1.00 59.42 570 ALA A O 1
ATOM 3786 N N . ASN A 1 571 ? 142.941 117.384 -1.311 1.00 56.55 571 ASN A N 1
ATOM 3787 C CA . ASN A 1 571 ? 141.813 116.444 -1.326 1.00 56.41 571 ASN A CA 1
ATOM 3788 C C . ASN A 1 571 ? 142.105 115.007 -1.764 1.00 59.82 571 ASN A C 1
ATOM 3789 O O . ASN A 1 571 ? 142.498 114.175 -0.944 1.00 59.40 571 ASN A O 1
ATOM 3794 N N . LYS A 1 572 ? 141.876 114.735 -3.050 1.00 55.93 572 LYS A N 1
ATOM 3795 C CA . LYS A 1 572 ? 142.053 113.422 -3.678 1.00 55.53 572 LYS A CA 1
ATOM 3796 C C . LYS A 1 572 ? 142.783 112.343 -2.892 1.00 58.76 572 LYS A C 1
ATOM 3797 O O . LYS A 1 572 ? 142.320 111.209 -2.808 1.00 58.50 572 LYS A O 1
ATOM 3803 N N . ASP A 1 573 ? 143.919 112.704 -2.309 1.00 54.75 573 ASP A N 1
ATOM 3804 C CA . ASP A 1 573 ? 144.717 111.764 -1.533 1.00 54.21 573 ASP A CA 1
ATOM 3805 C C . ASP A 1 573 ? 143.900 111.136 -0.411 1.00 56.49 573 ASP A C 1
ATOM 3806 O O . ASP A 1 573 ? 143.926 109.921 -0.215 1.00 55.86 573 ASP A O 1
ATOM 3811 N N . ILE A 1 574 ? 143.191 111.979 0.334 1.00 52.22 574 ILE A N 1
ATOM 3812 C CA . ILE A 1 574 ? 142.376 111.534 1.460 1.00 51.42 574 ILE A CA 1
ATOM 3813 C C . ILE A 1 574 ? 143.149 110.621 2.414 1.00 54.29 574 ILE A C 1
ATOM 3814 O O . ILE A 1 574 ? 142.561 109.976 3.283 1.00 53.97 574 ILE A O 1
ATOM 3819 N N . MET A 1 575 ? 144.470 110.593 2.264 1.00 49.88 575 MET A N 1
ATOM 3820 C CA . MET A 1 575 ? 145.317 109.733 3.087 1.00 49.36 575 MET A CA 1
ATOM 3821 C C . MET A 1 575 ? 146.307 110.489 3.974 1.00 51.74 575 MET A C 1
ATOM 3822 O O . MET A 1 575 ? 147.326 109.938 4.395 1.00 51.51 575 MET A O 1
ATOM 3827 N N . ASN A 1 576 ? 145.989 111.741 4.279 1.00 47.05 576 ASN A N 1
ATOM 3828 C CA . ASN A 1 576 ? 146.833 112.557 5.144 1.00 46.24 576 ASN A CA 1
ATOM 3829 C C . ASN A 1 576 ? 145.953 113.220 6.197 1.00 48.19 576 ASN A C 1
ATOM 3830 O O . ASN A 1 576 ? 146.434 113.963 7.053 1.00 47.36 576 ASN A O 1
ATOM 3835 N N . CYS A 1 577 ? 144.660 112.920 6.128 1.00 43.64 577 CYS A N 1
ATOM 3836 C CA . CYS A 1 577 ? 143.669 113.474 7.042 1.00 42.84 577 CYS A CA 1
ATOM 3837 C C . CYS A 1 577 ? 143.617 112.720 8.370 1.00 44.99 577 CYS A C 1
ATOM 3838 O O . CYS A 1 577 ? 142.614 112.087 8.693 1.00 44.34 577 CYS A O 1
ATOM 3841 N N . ILE A 1 578 ? 144.694 112.814 9.143 1.00 40.69 578 ILE A N 1
ATOM 3842 C CA . ILE A 1 578 ? 144.777 112.145 10.438 1.00 39.87 578 ILE A CA 1
ATOM 3843 C C . ILE A 1 578 ? 143.694 112.646 11.388 1.00 43.05 578 ILE A C 1
ATOM 3844 O O . ILE A 1 578 ? 143.157 113.738 11.206 1.00 42.52 578 ILE A O 1
ATOM 3849 N N . ILE A 1 579 ? 143.375 111.841 12.398 1.00 39.38 579 ILE A N 1
ATOM 3850 C CA . ILE A 1 579 ? 142.369 112.210 13.389 1.00 38.99 579 ILE A CA 1
ATOM 3851 C C . ILE A 1 579 ? 142.928 112.121 14.806 1.00 42.19 579 ILE A C 1
ATOM 3852 O O . ILE A 1 579 ? 143.770 111.264 15.107 1.00 41.79 579 ILE A O 1
ATOM 3857 N N . LYS A 1 580 ? 142.448 113.011 15.672 1.00 37.69 580 LYS A N 1
ATOM 3858 C CA . LYS A 1 580 ? 142.888 113.042 17.064 1.00 36.91 580 LYS A CA 1
ATOM 3859 C C . LYS A 1 580 ? 141.704 112.773 17.986 1.00 39.40 580 LYS A C 1
ATOM 3860 O O . LYS A 1 580 ? 140.574 112.607 17.529 1.00 38.91 580 LYS A O 1
ATOM 3866 N N . ARG A 1 581 ? 141.970 112.732 19.289 1.00 35.10 581 ARG A N 1
ATOM 3867 C CA . ARG A 1 581 ? 140.925 112.477 20.273 1.00 34.62 581 ARG A CA 1
ATOM 3868 C C . ARG A 1 581 ? 139.895 113.604 20.315 1.00 38.26 581 ARG A C 1
ATOM 3869 O O . ARG A 1 581 ? 140.212 114.764 20.051 1.00 37.77 581 ARG A O 1
ATOM 3877 N N . ASN A 1 582 ? 138.661 113.250 20.659 1.00 34.81 582 ASN A N 1
ATOM 3878 C CA . ASN A 1 582 ? 137.567 114.216 20.746 1.00 34.62 582 ASN A CA 1
ATOM 3879 C C . ASN A 1 582 ? 137.369 114.992 19.445 1.00 38.22 582 ASN A C 1
ATOM 3880 O O . ASN A 1 582 ? 137.093 116.196 19.459 1.00 37.81 582 ASN A O 1
ATOM 3885 N N . MET A 1 583 ? 137.514 114.293 18.321 1.00 34.28 583 MET A N 1
ATOM 3886 C CA . MET A 1 583 ? 137.362 114.906 17.009 1.00 34.23 583 MET A CA 1
ATOM 3887 C C . MET A 1 583 ? 135.925 114.843 16.504 1.00 37.40 583 MET A C 1
ATOM 3888 O O . MET A 1 583 ? 135.596 114.039 15.632 1.00 36.89 583 MET A O 1
ATOM 3893 N N . ASN A 1 584 ? 135.089 115.722 17.048 1.00 33.93 584 ASN A N 1
ATOM 3894 C CA . ASN A 1 584 ? 133.684 115.812 16.675 1.00 33.66 584 ASN A CA 1
ATOM 3895 C C . ASN A 1 584 ? 133.513 115.845 15.162 1.00 37.70 584 ASN A C 1
ATOM 3896 O O . ASN A 1 584 ? 133.963 116.781 14.504 1.00 36.80 584 ASN A O 1
ATOM 3901 N N . ILE A 1 585 ? 132.841 114.838 14.618 1.00 35.25 585 ILE A N 1
ATOM 3902 C CA . ILE A 1 585 ? 132.607 114.770 13.182 1.00 35.32 585 ILE A CA 1
ATOM 3903 C C . ILE A 1 585 ? 131.239 114.179 12.854 1.00 39.29 585 ILE A C 1
ATOM 3904 O O . ILE A 1 585 ? 130.805 113.215 13.476 1.00 38.65 585 ILE A O 1
ATOM 3909 N N . LEU A 1 586 ? 130.559 114.782 11.884 1.00 36.64 586 LEU A N 1
ATOM 3910 C CA . LEU A 1 586 ? 129.234 114.326 11.472 1.00 37.02 586 LEU A CA 1
ATOM 3911 C C . LEU A 1 586 ? 129.210 114.065 9.970 1.00 41.68 586 LEU A C 1
ATOM 3912 O O . LEU A 1 586 ? 130.159 114.405 9.267 1.00 41.47 586 LEU A O 1
ATOM 3917 N N . VAL A 1 587 ? 128.139 113.447 9.480 1.00 38.80 587 VAL A N 1
ATOM 3918 C CA . VAL A 1 587 ? 128.016 113.143 8.057 1.00 38.90 587 VAL A CA 1
ATOM 3919 C C . VAL A 1 587 ? 126.558 112.944 7.651 1.00 43.23 587 VAL A C 1
ATOM 3920 O O . VAL A 1 587 ? 125.917 111.980 8.062 1.00 42.85 587 VAL A O 1
ATOM 3924 N N . LYS A 1 588 ? 126.042 113.860 6.840 1.00 40.25 588 LYS A N 1
ATOM 3925 C CA . LYS A 1 588 ? 124.663 113.787 6.380 1.00 40.18 588 LYS A CA 1
ATOM 3926 C C . LYS A 1 588 ? 124.557 112.894 5.153 1.00 45.60 588 LYS A C 1
ATOM 3927 O O . LYS A 1 588 ? 125.014 111.751 5.162 1.00 45.35 588 LYS A O 1
ATOM 3933 N N . VAL A 1 589 ? 123.979 113.441 4.087 1.00 43.36 589 VAL A N 1
ATOM 3934 C CA . VAL A 1 589 ? 123.811 112.731 2.823 1.00 43.65 589 VAL A CA 1
ATOM 3935 C C . VAL A 1 589 ? 122.830 113.459 1.902 1.00 48.03 589 VAL A C 1
ATOM 3936 O O . VAL A 1 589 ? 121.730 113.827 2.318 1.00 47.81 589 VAL A O 1
ATOM 3940 N N . ILE A 1 590 ? 123.229 113.648 0.645 1.00 44.58 590 ILE A N 1
ATOM 3941 C CA . ILE A 1 590 ? 122.376 114.303 -0.345 1.00 46.99 590 ILE A CA 1
ATOM 3942 C C . ILE A 1 590 ? 121.700 113.257 -1.227 1.00 54.70 590 ILE A C 1
ATOM 3943 O O . ILE A 1 590 ? 120.871 113.644 -2.080 1.00 54.82 590 ILE A O 1
ATOM 3948 N N . THR A 1 591 ? 122.020 112.059 -1.076 1.00 60.29 591 THR A N 1
#

Organism: Clostridium botulinum (NCBI:txid1491)

Nearest PDB structures (foldseek):
  2j42-assembly1_A  TM=1.002E+00  e=0.000E+00  Clostridium botulinum
  1acc-assembly1_A  TM=8.789E-01  e=1.171E-49  Bacillus anthracis
  1t6b-assembly1_X  TM=9.103E-01  e=9.835E-47  Bacillus anthracis
  6uji-assembly2_N  TM=8.745E-01  e=7.248E-31  Bacillus anthracis
  6wjj-assembly1_A  TM=8.488E-01  e=9.038E-31  Bacillus anthracis

Foldseek 3Di:
DQQFEWKKFFDLDLPDDGFFTAGDQFQWPWDDLVNCPLPDQSLLIFKMKIKFKFADAAWFWKDKEKCAAAKWKCFPPDIDYHHDPPDPTDTHHHLDMTIMMMIGGHDDSPDRSRGVRIGMWMQTPPNDIDGGHSQGTGYFQQFQDDPVQDSRRPDDQVCQAQWWWDDNTTGHDDPPSPCQVPIQTAHHFRNAQALLQFRHGQVCQLNVVDDPLFAQLRSGSFWHGDKAKEKDFAWKFKFFDCGDIFGWGKDWDQDAPCDLDDHGWIKTFTDLDDPDDDDDDFATKIFMKTWMKMFIQERYWFDFADFKKWKADPHHTWDIQHTDGPDAPDIRGHGAMGVGPVDDTGISPVCHTMGGPVRVVRCNPTHIMIIGGGHATFFHFDQDRSNGGGDTDGGCPVRVVVNLQFWEWEWEQPPHGIHIITGGAAAPVDRTDWAFPVSCVCSGQNFGDNPPATDDVNHHPVQKDWDWYPVVVVVVVVQPVVHPPVVSPSHTDHGHGRIYMYGD

Secondary structure (P-SEA, 3-state):
cccbbbbbbbbccccccccbbbbbcccccccccccccccccccccccbbbbbbbbbccccbbbbbcccccccccccccccccccccccbbbbbccccccbbbbbbbccccccccccbbbbbbbcccccccccccccccccccccccccccccccccaaaaaabbbbcccccccccccccccbbbbbbbbccccccccccccaaaaaacccccccccccccccccbbbbbbccccbbbbbbcccbbbbbbbbbbbcccccccccccccccccccccccccccccccbbbbbbbbbbbccccccccbbbbbbbbccccccccccccccccccccccccccccccbbbbbcccccccccaaaaaaaccbbbbbbbbcccccbbbbbbccccccccccccaaaaaaaaacbbbbbbccccbbbbbbbbbbbccccbbbbcaaaaaaaacccccccccccccccccccbbbbbccccaaaaaaaaaaccccccccccccccbbbbbbcc

CATH classification: 3.90.182.10 (+2 more: 2.60.120.240, 3.10.20.110)

B-factor: mean 44.58, std 12.78, range [18.25, 103.99]

Solvent-accessible surface area: 26289 Å² total

Radius of gyration: 27.9 Å; Cα contacts (8 Å, |Δi|>4): 1211; chains: 1; bounding box: 68×84×45 Å

InterPro domains:
  IPR003896 Bacterial exotoxin B [PR01391] (14-33)
  IPR003896 Bacterial exotoxin B [PR01391] (64-83)
  IPR003896 Bacterial exotoxin B [PR01391] (104-122)
  IPR003896 Bacterial exotoxin B [PR01391] (187-204)
  IPR003896 Bacterial exotoxin B [PR01391] (220-243)
  IPR003896 Bacterial exotoxin B [PR01391] (246-272)
  IPR003896 Bacterial exotoxin B [PR01391] (363-386)
  IPR003896 Bacterial exotoxin B [PR01391] (394-413)
  IPR003896 Bacterial exotoxin B [PR01391] (419-437)
  IPR003896 Bacterial exotoxin B [PR01391] (439-464)
  IPR003896 Bacterial exotoxin B [PR01391] (473-490)
  IPR003896 Bacterial exotoxin B [PR01391] (516-541)
  IPR011658 PA14 domain [PF07691] (21-151)
  IPR011658 PA14 domain [SM00758] (19-152)
  IPR027439 Protective antigen, heptamerisation domain [PF17475] (265-476)
  IPR035088 Protective antigen, Ca-binding domain [PF03495] (187-261)
  IPR035331 Clostridial binary toxin B/anthrax toxin PA, domain 3 [PF17476] (480-580)
  IPR037149 Protective antigen, heptamerisation domain superfamily [G3DSA:2.60.120.240] (264-488)